Protein 7C2X (pdb70)

CATH classification: 3.40.50.2000 (+1 more: 3.40.50.2000)

Structure (mmCIF, N/CA/C/O backbone):
data_7C2X
#
_entry.id   7C2X
#
_cell.length_a   65.465
_cell.length_b   84.425
_cell.length_c   92.836
_cell.angle_alpha   90.000
_cell.angle_beta   90.000
_cell.angle_gamma   90.000
#
_symmetry.space_group_name_H-M   'P 21 21 21'
#
loop_
_entity.id
_entity.type
_entity.pdbx_description
1 polymer Glycosyltransferase
2 non-polymer "URIDINE-5'-DIPHOSPHATE"
3 non-polymer '(2~{S},3~{S},4~{S},5~{R},6~{R})-6-[[(3~{S},4~{a}~{R},6~{a}~{R},6~{b}~{S},8~{a}~{S},11~{S},12~{a}~{R},14~{a}~{R},14~{b}~{S})-11-carboxy-4,4,6~{a},6~{b},8~{a},11,14~{b}-heptamethyl-14-oxidanylidene-2,3,4~{a},5,6,7,8,9,10,12,12~{a},14~{a}-dodecahydro-1~{H}-picen-3-yl]oxy]-3,4,5-tris(oxidanyl)oxane-2-carboxylic acid'
4 water water
#
loop_
_atom_site.group_PDB
_atom_site.id
_atom_site.type_symbol
_atom_site.label_atom_id
_atom_site.label_alt_id
_atom_site.label_comp_id
_atom_site.label_asym_id
_atom_site.label_entity_id
_atom_site.label_seq_id
_atom_site.pdbx_PDB_ins_code
_atom_site.Cartn_x
_atom_site.Cartn_y
_atom_site.Cartn_z
_atom_site.occupancy
_atom_site.B_iso_or_equiv
_atom_site.auth_seq_id
_atom_site.auth_comp_id
_atom_site.auth_asym_id
_atom_site.auth_atom_id
_atom_site.pdbx_PDB_model_num
ATOM 1 N N . THR A 1 15 ? 46.534 4.714 -13.838 1.00 45.72 15 THR A N 1
ATOM 2 C CA . THR A 1 15 ? 45.626 3.909 -14.680 1.00 49.67 15 THR A CA 1
ATOM 3 C C . THR A 1 15 ? 44.334 3.587 -13.903 1.00 46.76 15 THR A C 1
ATOM 4 O O . THR A 1 15 ? 43.514 4.490 -13.646 1.00 47.21 15 THR A O 1
ATOM 8 N N . VAL A 1 16 ? 44.201 2.306 -13.580 1.00 45.83 16 VAL A N 1
ATOM 9 C CA . VAL A 1 16 ? 43.161 1.570 -12.867 1.00 38.15 16 VAL A CA 1
ATOM 10 C C . VAL A 1 16 ? 43.321 1.791 -11.368 1.00 30.27 16 VAL A C 1
ATOM 11 O O . VAL A 1 16 ? 44.372 1.490 -10.787 1.00 27.46 16 VAL A O 1
ATOM 15 N N . LEU A 1 17 ? 42.271 2.315 -10.746 1.00 27.53 17 LEU A N 1
ATOM 16 C CA . LEU A 1 17 ? 42.285 2.576 -9.314 1.00 24.95 17 LEU A CA 1
ATOM 17 C C . LEU A 1 17 ? 42.289 1.271 -8.534 1.00 20.94 17 LEU A C 1
ATOM 18 O O . LEU A 1 17 ? 41.587 0.322 -8.891 1.00 22.76 17 LEU A O 1
ATOM 23 N N . LYS A 1 18 ? 43.059 1.233 -7.452 1.00 20.85 18 LYS A N 1
ATOM 24 C CA . LYS A 1 18 ? 43.040 0.115 -6.513 1.00 22.88 18 LYS A CA 1
ATOM 25 C C . LYS A 1 18 ? 42.491 0.604 -5.175 1.00 17.80 18 LYS A C 1
ATOM 26 O O . LYS A 1 18 ? 42.932 1.639 -4.669 1.00 17.04 18 LYS A O 1
ATOM 32 N N . ALA A 1 19 ? 41.537 -0.147 -4.600 1.00 17.20 19 ALA A N 1
ATOM 33 C CA . ALA A 1 19 ? 40.920 0.217 -3.329 1.00 15.76 19 ALA A CA 1
ATOM 34 C C . ALA A 1 19 ? 40.880 -0.973 -2.380 1.00 19.93 19 ALA A C 1
ATOM 35 O O . ALA A 1 19 ? 40.648 -2.110 -2.797 1.00 16.91 19 ALA A O 1
ATOM 37 N N . VAL A 1 20 ? 41.066 -0.694 -1.099 1.00 17.36 20 VAL A N 1
ATOM 38 C CA . VAL A 1 20 ? 40.845 -1.673 -0.044 1.00 18.70 20 VAL A CA 1
ATOM 39 C C . VAL A 1 20 ? 39.652 -1.212 0.781 1.00 17.15 20 VAL A C 1
ATOM 40 O O . VAL A 1 20 ? 39.611 -0.060 1.226 1.00 18.13 20 VAL A O 1
ATOM 44 N N . PHE A 1 21 ? 38.690 -2.112 0.979 1.00 17.97 21 PHE A N 1
ATOM 45 C CA . PHE A 1 21 ? 37.469 -1.870 1.739 1.00 15.84 21 PHE A CA 1
ATOM 46 C C . PHE A 1 21 ? 37.542 -2.626 3.060 1.00 19.37 21 PHE A C 1
ATOM 47 O O . PHE A 1 21 ? 37.893 -3.814 3.081 1.00 18.67 21 PHE A O 1
ATOM 55 N N . LEU A 1 22 ? 37.190 -1.953 4.156 1.00 16.17 22 LEU A N 1
ATOM 56 C CA . LEU A 1 22 ? 37.235 -2.554 5.490 1.00 15.23 22 LEU A CA 1
ATOM 57 C C . LEU A 1 22 ? 35.841 -2.458 6.096 1.00 16.74 22 LEU A C 1
ATOM 58 O O . LEU A 1 22 ? 35.486 -1.426 6.686 1.00 17.99 22 LEU A O 1
ATOM 63 N N . PRO A 1 23 ? 35.016 -3.497 5.974 1.00 16.77 23 PRO A N 1
ATOM 64 C CA . PRO A 1 23 ? 33.687 -3.456 6.584 1.00 17.65 23 PRO A CA 1
ATOM 65 C C . PRO A 1 23 ? 33.763 -3.790 8.063 1.00 17.75 23 PRO A C 1
ATOM 66 O O . PRO A 1 23 ? 34.753 -4.332 8.559 1.00 18.47 23 PRO A O 1
ATOM 70 N N . PHE A 1 24 ? 32.699 -3.412 8.770 1.00 17.84 24 PHE A N 1
ATOM 71 C CA . PHE A 1 24 ? 32.514 -3.742 10.181 1.00 21.06 24 PHE A CA 1
ATOM 72 C C . PHE A 1 24 ? 31.949 -5.155 10.295 1.00 19.05 24 PHE A C 1
ATOM 73 O O . PHE A 1 24 ? 31.723 -5.831 9.288 1.00 24.29 24 PHE A O 1
ATOM 81 N N . ILE A 1 25 ? 31.722 -5.631 11.528 1.00 20.30 25 ILE A N 1
ATOM 82 C CA . ILE A 1 25 ? 31.375 -7.032 11.744 1.00 19.88 25 ILE A CA 1
ATOM 83 C C . ILE A 1 25 ? 29.973 -7.201 12.341 1.00 24.84 25 ILE A C 1
ATOM 84 O O . ILE A 1 25 ? 29.680 -8.229 12.959 1.00 27.82 25 ILE A O 1
ATOM 89 N N . SER A 1 26 ? 29.109 -6.211 12.196 1.00 22.49 26 SER A N 1
ATOM 90 C CA . SER A 1 26 ? 27.684 -6.415 12.392 1.00 24.46 26 SER A CA 1
ATOM 91 C C . SER A 1 26 ? 27.021 -6.580 11.028 1.00 29.21 26 SER A C 1
ATOM 92 O O . SER A 1 26 ? 27.439 -5.971 10.040 1.00 26.39 26 SER A O 1
ATOM 95 N N . LYS A 1 27 ? 25.982 -7.419 10.996 1.00 24.83 27 LYS A N 1
ATOM 96 C CA . LYS A 1 27 ? 25.446 -7.935 9.740 1.00 29.01 27 LYS A CA 1
ATOM 97 C C . LYS A 1 27 ? 25.007 -6.811 8.801 1.00 24.04 27 LYS A C 1
ATOM 98 O O . LYS A 1 27 ? 25.415 -6.765 7.635 1.00 24.42 27 LYS A O 1
ATOM 104 N N . SER A 1 28 ? 24.180 -5.894 9.298 1.00 25.38 28 SER A N 1
ATOM 105 C CA . SER A 1 28 ? 23.640 -4.827 8.457 1.00 25.38 28 SER A CA 1
ATOM 106 C C . SER A 1 28 ? 24.746 -3.924 7.904 1.00 26.15 28 SER A C 1
ATOM 107 O O . SER A 1 28 ? 24.723 -3.548 6.719 1.00 23.91 28 SER A O 1
ATOM 110 N N . HIS A 1 29 ? 25.713 -3.556 8.748 1.00 21.15 29 HIS A N 1
ATOM 111 C CA . HIS A 1 29 ? 26.844 -2.746 8.298 1.00 22.65 29 HIS A CA 1
ATOM 112 C C . HIS A 1 29 ? 27.701 -3.511 7.306 1.00 23.27 29 HIS A C 1
ATOM 113 O O . HIS A 1 29 ? 28.179 -2.948 6.307 1.00 18.29 29 HIS A O 1
ATOM 120 N N . LEU A 1 30 ? 27.934 -4.793 7.594 1.00 20.67 30 LEU A N 1
ATOM 121 C CA . LEU A 1 30 ? 28.727 -5.626 6.697 1.00 21.96 30 LEU A CA 1
ATOM 122 C C . LEU A 1 30 ? 28.127 -5.663 5.298 1.00 20.80 30 LEU A C 1
ATOM 123 O O . LEU A 1 30 ? 28.833 -5.462 4.304 1.00 24.20 30 LEU A O 1
ATOM 128 N N . ILE A 1 31 ? 26.826 -5.927 5.185 1.00 20.79 31 ILE A N 1
ATOM 129 C CA . ILE A 1 31 ? 26.313 -6.103 3.832 1.00 25.76 31 ILE A CA 1
ATOM 130 C C . ILE A 1 31 ? 26.161 -4.761 3.115 1.00 23.57 31 ILE A C 1
ATOM 131 O O . ILE A 1 31 ? 26.272 -4.707 1.885 1.00 23.05 31 ILE A O 1
ATOM 136 N N . ARG A 1 32 ? 26.001 -3.683 3.860 1.00 22.97 32 ARG A N 1
ATOM 137 C CA . ARG A 1 32 ? 25.914 -2.372 3.205 1.00 20.54 32 ARG A CA 1
ATOM 138 C C . ARG A 1 32 ? 27.296 -2.004 2.652 1.00 21.28 32 ARG A C 1
ATOM 139 O O . ARG A 1 32 ? 27.378 -1.590 1.542 1.00 21.70 32 ARG A O 1
ATOM 147 N N . VAL A 1 33 ? 28.345 -2.176 3.429 1.00 17.55 33 VAL A N 1
ATOM 148 C CA . VAL A 1 33 ? 29.656 -1.765 2.936 1.00 18.61 33 VAL A CA 1
ATOM 149 C C . VAL A 1 33 ? 30.175 -2.739 1.878 1.00 20.99 33 VAL A C 1
ATOM 150 O O . VAL A 1 33 ? 30.862 -2.332 0.934 1.00 18.82 33 VAL A O 1
ATOM 154 N N . VAL A 1 34 ? 29.863 -4.034 2.000 1.00 20.21 34 VAL A N 1
ATOM 155 C CA . VAL A 1 34 ? 30.212 -4.961 0.923 1.00 20.60 34 VAL A CA 1
ATOM 156 C C . VAL A 1 34 ? 29.525 -4.565 -0.379 1.00 20.30 34 VAL A C 1
ATOM 157 O O . VAL A 1 34 ? 30.136 -4.612 -1.458 1.00 20.60 34 VAL A O 1
ATOM 161 N N . ASP A 1 35 ? 28.251 -4.164 -0.313 1.00 19.65 35 ASP A N 1
ATOM 162 C CA . ASP A 1 35 ? 27.577 -3.755 -1.546 1.00 21.84 35 ASP A CA 1
ATOM 163 C C . ASP A 1 35 ? 28.235 -2.513 -2.146 1.00 20.76 35 ASP A C 1
ATOM 164 O O . ASP A 1 35 ? 28.347 -2.397 -3.370 1.00 19.36 35 ASP A O 1
ATOM 169 N N . LYS A 1 36 ? 28.674 -1.572 -1.298 1.00 19.69 36 LYS A N 1
ATOM 170 C CA . LYS A 1 36 ? 29.424 -0.421 -1.794 1.00 17.72 36 LYS A CA 1
ATOM 171 C C . LYS A 1 36 ? 30.715 -0.871 -2.470 1.00 17.28 36 LYS A C 1
ATOM 172 O O . LYS A 1 36 ? 31.060 -0.384 -3.554 1.00 17.60 36 LYS A O 1
ATOM 178 N N . ALA A 1 37 ? 31.420 -1.840 -1.872 1.00 15.24 37 ALA A N 1
ATOM 179 C CA . ALA A 1 37 ? 32.590 -2.410 -2.542 1.00 16.74 37 ALA A CA 1
ATOM 180 C C . ALA A 1 37 ? 32.228 -2.982 -3.911 1.00 19.78 37 ALA A C 1
ATOM 181 O O . ALA A 1 37 ? 32.936 -2.750 -4.903 1.00 15.75 37 ALA A O 1
ATOM 183 N N . ARG A 1 38 ? 31.113 -3.712 -3.993 1.00 17.71 38 ARG A N 1
ATOM 184 C CA . ARG A 1 38 ? 30.700 -4.283 -5.277 1.00 19.95 38 ARG A CA 1
ATOM 185 C C . ARG A 1 38 ? 30.328 -3.206 -6.290 1.00 18.97 38 ARG A C 1
ATOM 186 O O . ARG A 1 38 ? 30.546 -3.383 -7.497 1.00 20.20 38 ARG A O 1
ATOM 194 N N . ILE A 1 39 ? 29.763 -2.090 -5.831 1.00 14.88 39 ILE A N 1
ATOM 195 C CA . ILE A 1 39 ? 29.443 -1.003 -6.758 1.00 17.60 39 ILE A CA 1
ATOM 196 C C . ILE A 1 39 ? 30.719 -0.390 -7.341 1.00 17.85 39 ILE A C 1
ATOM 197 O O . ILE A 1 39 ? 30.801 -0.123 -8.550 1.00 18.46 39 ILE A O 1
ATOM 202 N N . PHE A 1 40 ? 31.731 -0.150 -6.504 1.00 14.91 40 PHE A N 1
ATOM 203 C CA . PHE A 1 40 ? 32.992 0.385 -7.024 1.00 17.68 40 PHE A CA 1
ATOM 204 C C . PHE A 1 40 ? 33.620 -0.577 -8.032 1.00 21.01 40 PHE A C 1
ATOM 205 O O . PHE A 1 40 ? 34.147 -0.148 -9.066 1.00 18.59 40 PHE A O 1
ATOM 213 N N . ALA A 1 41 ? 33.554 -1.886 -7.765 1.00 16.16 41 ALA A N 1
ATOM 214 C CA . ALA A 1 41 ? 34.138 -2.834 -8.715 1.00 21.06 41 ALA A CA 1
ATOM 215 C C . ALA A 1 41 ? 33.340 -2.887 -10.014 1.00 21.44 41 ALA A C 1
ATOM 216 O O . ALA A 1 41 ? 33.911 -3.130 -11.083 1.00 22.56 41 ALA A O 1
ATOM 218 N N . MET A 1 42 ? 32.024 -2.697 -9.932 1.00 22.07 42 MET A N 1
ATOM 219 C CA . MET A 1 42 ? 31.193 -2.628 -11.127 1.00 24.19 42 MET A CA 1
ATOM 220 C C . MET A 1 42 ? 31.615 -1.474 -12.019 1.00 23.49 42 MET A C 1
ATOM 221 O O . MET A 1 42 ? 31.416 -1.531 -13.234 1.00 22.49 42 MET A O 1
ATOM 226 N N . HIS A 1 43 ? 32.222 -0.433 -11.449 1.00 22.63 43 HIS A N 1
ATOM 227 C CA . HIS A 1 43 ? 32.620 0.739 -12.225 1.00 22.86 43 HIS A CA 1
ATOM 228 C C . HIS A 1 43 ? 34.136 0.882 -12.346 1.00 21.86 43 HIS A C 1
ATOM 229 O O . HIS A 1 43 ? 34.661 1.997 -12.399 1.00 25.32 43 HIS A O 1
ATOM 236 N N . GLY A 1 44 ? 34.850 -0.245 -12.387 1.00 23.80 44 GLY A N 1
ATOM 237 C CA . GLY A 1 44 ? 36.221 -0.287 -12.851 1.00 26.07 44 GLY A CA 1
ATOM 238 C C . GLY A 1 44 ? 37.292 -0.339 -11.786 1.00 27.24 44 GLY A C 1
ATOM 239 O O . GLY A 1 44 ? 38.473 -0.465 -12.132 1.00 26.63 44 GLY A O 1
ATOM 240 N N . VAL A 1 45 ? 36.932 -0.256 -10.513 1.00 20.32 45 VAL A N 1
ATOM 241 C CA . VAL A 1 45 ? 37.925 -0.241 -9.448 1.00 22.05 45 VAL A CA 1
ATOM 242 C C . VAL A 1 45 ? 38.308 -1.667 -9.093 1.00 21.68 45 VAL A C 1
ATOM 243 O O . VAL A 1 45 ? 37.460 -2.567 -9.048 1.00 23.89 45 VAL A O 1
ATOM 247 N N . ASP A 1 46 ? 39.599 -1.864 -8.855 1.00 20.59 46 ASP A N 1
ATOM 248 C CA . ASP A 1 46 ? 40.172 -3.125 -8.390 1.00 22.03 46 ASP A CA 1
ATOM 249 C C . ASP A 1 46 ? 40.031 -3.163 -6.870 1.00 21.67 46 ASP A C 1
ATOM 250 O O . ASP A 1 46 ? 40.798 -2.518 -6.145 1.00 21.20 46 ASP A O 1
ATOM 255 N N . VAL A 1 47 ? 39.067 -3.939 -6.383 1.00 19.18 47 VAL A N 1
ATOM 256 C CA . VAL A 1 47 ? 38.617 -3.873 -4.996 1.00 16.15 47 VAL A CA 1
ATOM 257 C C . VAL A 1 47 ? 39.095 -5.106 -4.238 1.00 20.14 47 VAL A C 1
ATOM 258 O O . VAL A 1 47 ? 38.954 -6.236 -4.724 1.00 18.54 47 VAL A O 1
ATOM 262 N N . THR A 1 48 ? 39.656 -4.887 -3.051 1.00 17.47 48 THR A N 1
ATOM 263 C CA . THR A 1 48 ? 39.916 -5.951 -2.085 1.00 18.19 48 THR A CA 1
ATOM 264 C C . THR A 1 48 ? 39.132 -5.661 -0.812 1.00 18.04 48 THR A C 1
ATOM 265 O O . THR A 1 48 ? 39.212 -4.550 -0.270 1.00 19.52 48 THR A O 1
ATOM 269 N N . ILE A 1 49 ? 38.399 -6.660 -0.323 1.00 20.08 49 ILE A N 1
ATOM 270 C CA . ILE A 1 49 ? 37.624 -6.556 0.914 1.00 18.54 49 ILE A CA 1
ATOM 271 C C . ILE A 1 49 ? 38.330 -7.372 1.993 1.00 20.75 49 ILE A C 1
ATOM 272 O O . ILE A 1 49 ? 38.459 -8.597 1.861 1.00 23.29 49 ILE A O 1
ATOM 277 N N . ILE A 1 50 ? 38.772 -6.715 3.064 1.00 19.01 50 ILE A N 1
ATOM 278 C CA . ILE A 1 50 ? 39.426 -7.419 4.165 1.00 19.19 50 ILE A CA 1
ATOM 279 C C . ILE A 1 50 ? 38.378 -7.798 5.205 1.00 25.05 50 ILE A C 1
ATOM 280 O O . ILE A 1 50 ? 37.612 -6.940 5.662 1.00 24.07 50 ILE A O 1
ATOM 285 N N . THR A 1 51 ? 38.343 -9.079 5.589 1.00 22.22 51 THR A N 1
ATOM 286 C CA . THR A 1 51 ? 37.387 -9.529 6.594 1.00 22.41 51 THR A CA 1
ATOM 287 C C . THR A 1 51 ? 37.907 -10.812 7.239 1.00 25.37 51 THR A C 1
ATOM 288 O O . THR A 1 51 ? 39.028 -11.253 6.971 1.00 27.60 51 THR A O 1
ATOM 292 N N . THR A 1 52 ? 37.090 -11.389 8.122 1.00 28.32 52 THR A N 1
ATOM 293 C CA . THR A 1 52 ? 37.412 -12.624 8.828 1.00 23.47 52 THR A CA 1
ATOM 294 C C . THR A 1 52 ? 36.515 -13.749 8.331 1.00 24.97 52 THR A C 1
ATOM 295 O O . THR A 1 52 ? 35.516 -13.498 7.647 1.00 27.32 52 THR A O 1
ATOM 299 N N . PRO A 1 53 ? 36.862 -15.016 8.611 1.00 25.89 53 PRO A N 1
ATOM 300 C CA . PRO A 1 53 ? 36.127 -16.121 7.962 1.00 25.52 53 PRO A CA 1
ATOM 301 C C . PRO A 1 53 ? 34.626 -16.104 8.206 1.00 27.32 53 PRO A C 1
ATOM 302 O O . PRO A 1 53 ? 33.844 -16.254 7.254 1.00 31.10 53 PRO A O 1
ATOM 306 N N . ALA A 1 54 ? 34.195 -15.945 9.460 1.00 25.37 54 ALA A N 1
ATOM 307 C CA . ALA A 1 54 ? 32.768 -16.026 9.758 1.00 29.09 54 ALA A CA 1
ATOM 308 C C . ALA A 1 54 ? 31.994 -14.892 9.099 1.00 29.46 54 ALA A C 1
ATOM 309 O O . ALA A 1 54 ? 30.821 -15.061 8.740 1.00 30.30 54 ALA A O 1
ATOM 311 N N . ASN A 1 55 ? 32.633 -13.735 8.926 1.00 27.22 55 ASN A N 1
ATOM 312 C CA . ASN A 1 55 ? 31.973 -12.630 8.237 1.00 23.84 55 ASN A CA 1
ATOM 313 C C . ASN A 1 55 ? 31.967 -12.832 6.725 1.00 23.96 55 ASN A C 1
ATOM 314 O O . ASN A 1 55 ? 30.939 -12.606 6.071 1.00 25.80 55 ASN A O 1
ATOM 319 N N . ALA A 1 56 ? 33.086 -13.292 6.156 1.00 26.96 56 ALA A N 1
ATOM 320 C CA . ALA A 1 56 ? 33.113 -13.636 4.735 1.00 27.41 56 ALA A CA 1
ATOM 321 C C . ALA A 1 56 ? 32.015 -14.618 4.353 1.00 29.99 56 ALA A C 1
ATOM 322 O O . ALA A 1 56 ? 31.486 -14.555 3.235 1.00 27.81 56 ALA A O 1
ATOM 324 N N . ALA A 1 57 ? 31.656 -15.530 5.265 1.00 28.12 57 ALA A N 1
ATOM 325 C CA . ALA A 1 57 ? 30.644 -16.528 4.947 1.00 29.96 57 ALA A CA 1
ATOM 326 C C . ALA A 1 57 ? 29.326 -15.881 4.570 1.00 31.65 57 ALA A C 1
ATOM 327 O O . ALA A 1 57 ? 28.563 -16.450 3.788 1.00 30.33 57 ALA A O 1
ATOM 329 N N . ALA A 1 58 ? 29.055 -14.678 5.093 1.00 29.27 58 ALA A N 1
ATOM 330 C CA . ALA A 1 58 ? 27.792 -14.013 4.817 1.00 30.91 58 ALA A CA 1
ATOM 331 C C . ALA A 1 58 ? 27.714 -13.450 3.404 1.00 30.46 58 ALA A C 1
ATOM 332 O O . ALA A 1 58 ? 26.602 -13.209 2.918 1.00 34.10 58 ALA A O 1
ATOM 334 N N . PHE A 1 59 ? 28.856 -13.247 2.716 1.00 28.65 59 PHE A N 1
ATOM 335 C CA . PHE A 1 59 ? 28.825 -12.552 1.431 1.00 27.03 59 PHE A CA 1
ATOM 336 C C . PHE A 1 59 ? 29.779 -13.085 0.363 1.00 30.28 59 PHE A C 1
ATOM 337 O O . PHE A 1 59 ? 29.794 -12.532 -0.741 1.00 27.39 59 PHE A O 1
ATOM 345 N N . GLN A 1 60 ? 30.553 -14.141 0.629 1.00 25.32 60 GLN A N 1
ATOM 346 C CA . GLN A 1 60 ? 31.511 -14.604 -0.371 1.00 25.97 60 GLN A CA 1
ATOM 347 C C . GLN A 1 60 ? 30.809 -15.044 -1.650 1.00 31.25 60 GLN A C 1
ATOM 348 O O . GLN A 1 60 ? 31.347 -14.864 -2.747 1.00 32.22 60 GLN A O 1
ATOM 354 N N . THR A 1 61 ? 29.603 -15.601 -1.521 1.00 31.15 61 THR A N 1
ATOM 355 C CA . THR A 1 61 ? 28.805 -15.983 -2.681 1.00 33.39 61 THR A CA 1
ATOM 356 C C . THR A 1 61 ? 28.561 -14.792 -3.603 1.00 35.59 61 THR A C 1
ATOM 357 O O . THR A 1 61 ? 28.736 -14.892 -4.826 1.00 32.21 61 THR A O 1
ATOM 361 N N . SER A 1 62 ? 28.153 -13.651 -3.028 1.00 32.96 62 SER A N 1
ATOM 362 C CA . SER A 1 62 ? 27.957 -12.443 -3.827 1.00 30.36 62 SER A CA 1
ATOM 363 C C . SER A 1 62 ? 29.241 -12.049 -4.550 1.00 30.57 62 SER A C 1
ATOM 364 O O . SER A 1 62 ? 29.202 -11.617 -5.710 1.00 32.60 62 SER A O 1
ATOM 367 N N . ILE A 1 63 ? 30.387 -12.167 -3.871 1.00 28.50 63 ILE A N 1
ATOM 368 C CA . ILE A 1 63 ? 31.660 -11.800 -4.486 1.00 27.37 63 ILE A CA 1
ATOM 369 C C . ILE A 1 63 ? 31.960 -12.709 -5.672 1.00 33.74 63 ILE A C 1
ATOM 370 O O . ILE A 1 63 ? 32.481 -12.259 -6.701 1.00 32.17 63 ILE A O 1
ATOM 375 N N . ASP A 1 64 ? 31.626 -13.998 -5.551 1.00 31.66 64 ASP A N 1
ATOM 376 C CA . ASP A 1 64 ? 31.882 -14.949 -6.633 1.00 32.17 64 ASP A CA 1
ATOM 377 C C . ASP A 1 64 ? 31.042 -14.633 -7.867 1.00 33.80 64 ASP A C 1
ATOM 378 O O . ASP A 1 64 ? 31.559 -14.618 -8.991 1.00 36.00 64 ASP A O 1
ATOM 383 N N . HIS A 1 65 ? 29.743 -14.360 -7.679 1.00 36.02 65 HIS A N 1
ATOM 384 C CA . HIS A 1 65 ? 28.902 -13.931 -8.800 1.00 35.47 65 HIS A CA 1
ATOM 385 C C . HIS A 1 65 ? 29.499 -12.726 -9.522 1.00 41.15 65 HIS A C 1
ATOM 386 O O . HIS A 1 65 ? 29.486 -12.664 -10.758 1.00 41.24 65 HIS A O 1
ATOM 393 N N . ASP A 1 66 ? 30.025 -11.755 -8.764 1.00 34.29 66 ASP A N 1
ATOM 394 C CA . ASP A 1 66 ? 30.539 -10.523 -9.360 1.00 35.97 66 ASP A CA 1
ATOM 395 C C . ASP A 1 66 ? 31.802 -10.772 -10.173 1.00 38.70 66 ASP A C 1
ATOM 396 O O . ASP A 1 66 ? 31.954 -10.233 -11.276 1.00 39.35 66 ASP A O 1
ATOM 401 N N . SER A 1 67 ? 32.745 -11.548 -9.624 1.00 39.04 67 SER A N 1
ATOM 402 C CA . SER A 1 67 ? 33.984 -11.808 -10.349 1.00 43.45 67 SER A CA 1
ATOM 403 C C . SER A 1 67 ? 33.721 -12.538 -11.660 1.00 47.97 67 SER A C 1
ATOM 404 O O . SER A 1 67 ? 34.581 -12.528 -12.548 1.00 52.34 67 SER A O 1
ATOM 407 N N . SER A 1 68 ? 32.543 -13.149 -11.805 1.00 44.51 68 SER A N 1
ATOM 408 C CA . SER A 1 68 ? 32.177 -13.812 -13.050 1.00 47.98 68 SER A CA 1
ATOM 409 C C . SER A 1 68 ? 31.708 -12.829 -14.114 1.00 53.38 68 SER A C 1
ATOM 410 O O . SER A 1 68 ? 31.855 -13.105 -15.314 1.00 53.98 68 SER A O 1
ATOM 413 N N . ARG A 1 69 ? 31.153 -11.687 -13.706 1.00 45.84 69 ARG A N 1
ATOM 414 C CA . ARG A 1 69 ? 30.886 -10.602 -14.641 1.00 48.90 69 ARG A CA 1
ATOM 415 C C . ARG A 1 69 ? 32.200 -9.872 -14.909 1.00 44.77 69 ARG A C 1
ATOM 416 O O . ARG A 1 69 ? 32.221 -8.760 -15.443 1.00 42.77 69 ARG A O 1
ATOM 424 N N . SER A 1 70 ? 33.297 -10.527 -14.526 1.00 47.96 70 SER A N 1
ATOM 425 C CA . SER A 1 70 ? 34.668 -10.058 -14.711 1.00 49.46 70 SER A CA 1
ATOM 426 C C . SER A 1 70 ? 34.841 -8.620 -14.229 1.00 49.15 70 SER A C 1
ATOM 427 O O . SER A 1 70 ? 35.369 -7.747 -14.925 1.00 51.40 70 SER A O 1
ATOM 430 N N . ARG A 1 71 ? 34.327 -8.373 -13.032 1.00 46.52 71 ARG A N 1
ATOM 431 C CA . ARG A 1 71 ? 34.792 -7.288 -12.191 1.00 39.36 71 ARG A CA 1
ATOM 432 C C . ARG A 1 71 ? 36.026 -7.774 -11.453 1.00 36.46 71 ARG A C 1
ATOM 433 O O . ARG A 1 71 ? 36.194 -8.975 -11.221 1.00 39.95 71 ARG A O 1
ATOM 441 N N . SER A 1 72 ? 36.892 -6.841 -11.075 1.00 29.86 72 SER A N 1
ATOM 442 C CA . SER A 1 72 ? 38.056 -7.195 -10.266 1.00 31.35 72 SER A CA 1
ATOM 443 C C . SER A 1 72 ? 37.705 -6.915 -8.805 1.00 28.25 72 SER A C 1
ATOM 444 O O . SER A 1 72 ? 37.889 -5.805 -8.300 1.00 22.39 72 SER A O 1
ATOM 447 N N . ILE A 1 73 ? 37.220 -7.944 -8.112 1.00 25.49 73 ILE A N 1
ATOM 448 C CA . ILE A 1 73 ? 36.854 -7.821 -6.699 1.00 24.46 73 ILE A CA 1
ATOM 449 C C . ILE A 1 73 ? 37.139 -9.150 -6.012 1.00 24.66 73 ILE A C 1
ATOM 450 O O . ILE A 1 73 ? 36.815 -10.215 -6.546 1.00 26.28 73 ILE A O 1
ATOM 455 N N . LYS A 1 74 ? 37.774 -9.086 -4.844 1.00 22.69 74 LYS A N 1
ATOM 456 C CA . LYS A 1 74 ? 38.111 -10.284 -4.093 1.00 27.08 74 LYS A CA 1
ATOM 457 C C . LYS A 1 74 ? 38.075 -9.982 -2.603 1.00 25.29 74 LYS A C 1
ATOM 458 O O . LYS A 1 74 ? 38.198 -8.831 -2.176 1.00 24.32 74 LYS A O 1
ATOM 464 N N . THR A 1 75 ? 37.932 -11.039 -1.816 1.00 23.44 75 THR A N 1
ATOM 465 C CA . THR A 1 75 ? 38.091 -10.936 -0.375 1.00 22.98 75 THR A CA 1
ATOM 466 C C . THR A 1 75 ? 39.505 -11.332 0.027 1.00 27.47 75 THR A C 1
ATOM 467 O O . THR A 1 75 ? 40.185 -12.095 -0.670 1.00 29.62 75 THR A O 1
ATOM 471 N N . HIS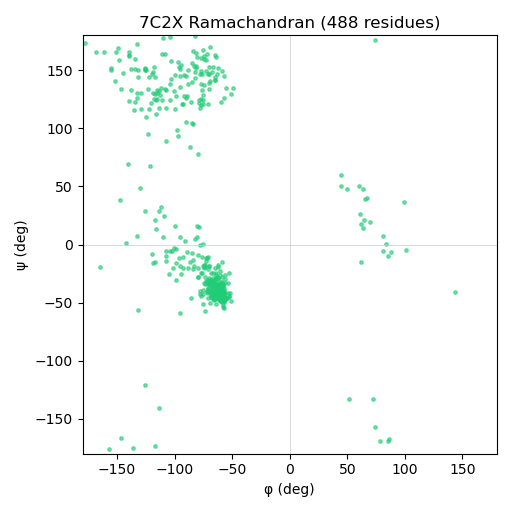 A 1 76 ? 39.953 -10.780 1.148 1.00 23.63 76 HIS A N 1
ATOM 472 C CA . HIS A 1 76 ? 41.202 -11.171 1.789 1.00 26.19 76 HIS A CA 1
ATOM 473 C C . HIS A 1 76 ? 40.869 -11.544 3.226 1.00 28.67 76 HIS A C 1
ATOM 474 O O . HIS A 1 76 ? 40.536 -10.670 4.037 1.00 23.54 76 HIS A O 1
ATOM 481 N N . ILE A 1 77 ? 40.966 -12.837 3.537 1.00 26.96 77 ILE A N 1
ATOM 482 C CA . ILE A 1 77 ? 40.497 -13.380 4.809 1.00 26.94 77 ILE A CA 1
ATOM 483 C C . ILE A 1 77 ? 41.614 -13.315 5.838 1.00 28.13 77 ILE A C 1
ATOM 484 O O . ILE A 1 77 ? 42.724 -13.812 5.602 1.00 31.11 77 ILE A O 1
ATOM 489 N N . VAL A 1 78 ? 41.304 -12.738 6.994 1.00 23.57 78 VAL A N 1
ATOM 490 C CA . VAL A 1 78 ? 42.228 -12.611 8.114 1.00 27.08 78 VAL A CA 1
ATOM 491 C C . VAL A 1 78 ? 41.642 -13.393 9.285 1.00 28.15 78 VAL A C 1
ATOM 492 O O . VAL A 1 78 ? 40.499 -13.142 9.666 1.00 25.14 78 VAL A O 1
ATOM 496 N N . PRO A 1 79 ? 42.374 -14.332 9.879 1.00 30.46 79 PRO A N 1
ATOM 497 C CA . PRO A 1 79 ? 41.799 -15.108 10.988 1.00 29.96 79 PRO A CA 1
ATOM 498 C C . PRO A 1 79 ? 41.509 -14.222 12.202 1.00 24.96 79 PRO A C 1
ATOM 499 O O . PRO A 1 79 ? 42.254 -13.294 12.523 1.00 25.26 79 PRO A O 1
ATOM 503 N N . PHE A 1 80 ? 40.397 -14.505 12.865 1.00 28.63 80 PHE A N 1
ATOM 504 C CA . PHE A 1 80 ? 39.994 -13.708 14.014 1.00 28.79 80 PHE A CA 1
ATOM 505 C C . PHE A 1 80 ? 40.867 -14.051 15.223 1.00 31.58 80 PHE A C 1
ATOM 506 O O . PHE A 1 80 ? 41.133 -15.229 15.475 1.00 35.91 80 PHE A O 1
ATOM 514 N N . PRO A 1 81 ? 41.320 -13.052 15.987 1.00 30.04 81 PRO A N 1
ATOM 515 C CA . PRO A 1 81 ? 42.265 -13.318 17.084 1.00 31.97 81 PRO A CA 1
ATOM 516 C C . PRO A 1 81 ? 41.683 -14.198 18.183 1.00 35.21 81 PRO A C 1
ATOM 517 O O . PRO A 1 81 ? 40.468 -14.352 18.324 1.00 34.69 81 PRO A O 1
ATOM 521 N N . GLN A 1 82 ? 42.596 -14.771 18.974 1.00 39.27 82 GLN A N 1
ATOM 522 C CA . GLN A 1 82 ? 42.242 -15.451 20.219 1.00 36.18 82 GLN A CA 1
ATOM 523 C C . GLN A 1 82 ? 41.925 -14.431 21.299 1.00 32.00 82 GLN A C 1
ATOM 524 O O . GLN A 1 82 ? 42.722 -13.523 21.550 1.00 39.57 82 GLN A O 1
ATOM 530 N N . VAL A 1 83 ? 40.773 -14.584 21.949 1.00 31.70 83 VAL A N 1
ATOM 531 C CA . VAL A 1 83 ? 40.424 -13.745 23.099 1.00 31.32 83 VAL A CA 1
ATOM 532 C C . VAL A 1 83 ? 40.000 -14.640 24.263 1.00 27.93 83 VAL A C 1
ATOM 533 O O . VAL A 1 83 ? 39.140 -15.518 24.088 1.00 25.62 83 VAL A O 1
ATOM 537 N N . PRO A 1 84 ? 40.549 -14.439 25.463 1.00 31.97 84 PRO A N 1
ATOM 538 C CA . PRO A 1 84 ? 40.216 -15.318 26.598 1.00 26.83 84 PRO A CA 1
ATOM 539 C C . PRO A 1 84 ? 38.720 -15.365 26.886 1.00 30.71 84 PRO A C 1
ATOM 540 O O . PRO A 1 84 ? 38.070 -14.337 27.086 1.00 31.03 84 PRO A O 1
ATOM 544 N N . GLY A 1 85 ? 38.177 -16.579 26.919 1.00 28.48 85 GLY A N 1
ATOM 545 C CA . GLY A 1 85 ? 36.766 -16.774 27.162 1.00 28.16 85 GLY A CA 1
ATOM 546 C C . GLY A 1 85 ? 35.885 -16.632 25.945 1.00 28.99 85 GLY A C 1
ATOM 547 O O . GLY A 1 85 ? 34.656 -16.766 26.066 1.00 28.05 85 GLY A O 1
ATOM 548 N N . LEU A 1 86 ? 36.469 -16.360 24.780 1.00 29.81 86 LEU A N 1
ATOM 549 C CA . LEU A 1 86 ? 35.707 -16.281 23.547 1.00 30.82 86 LEU A CA 1
ATOM 550 C C . LEU A 1 86 ? 35.870 -17.584 22.789 1.00 28.96 86 LEU A C 1
ATOM 551 O O . LEU A 1 86 ? 37.000 -17.927 22.400 1.00 30.66 86 LEU A O 1
ATOM 556 N N . PRO A 1 87 ? 34.803 -18.342 22.578 1.00 32.38 87 PRO A N 1
ATOM 557 C CA . PRO A 1 87 ? 34.928 -19.593 21.826 1.00 34.24 87 PRO A CA 1
ATOM 558 C C . PRO A 1 87 ? 35.210 -19.322 20.355 1.00 37.54 87 PRO A C 1
ATOM 559 O O . PRO A 1 87 ? 34.851 -18.272 19.811 1.00 30.33 87 PRO A O 1
ATOM 563 N N . GLN A 1 88 ? 35.875 -20.284 19.718 1.00 35.43 88 GLN A N 1
ATOM 564 C CA . GLN A 1 88 ? 36.148 -20.191 18.292 1.00 38.91 88 GLN A CA 1
ATOM 565 C C . GLN A 1 88 ? 34.842 -20.076 17.513 1.00 36.01 88 GLN A C 1
ATOM 566 O O . GLN A 1 88 ? 33.798 -20.588 17.928 1.00 34.65 88 GLN A O 1
ATOM 572 N N . GLY A 1 89 ? 34.902 -19.374 16.378 1.00 33.41 89 GLY A N 1
ATOM 573 C CA . GLY A 1 89 ? 33.751 -19.210 15.516 1.00 33.81 89 GLY A CA 1
ATOM 574 C C . GLY A 1 89 ? 32.856 -18.025 15.830 1.00 37.51 89 GLY A C 1
ATOM 575 O O . GLY A 1 89 ? 31.916 -17.763 15.067 1.00 36.49 89 GLY A O 1
ATOM 576 N N . PHE A 1 90 ? 33.098 -17.310 16.923 1.00 32.76 90 PHE A N 1
ATOM 577 C CA . PHE A 1 90 ? 32.289 -16.152 17.292 1.00 34.20 90 PHE A CA 1
ATOM 578 C C . PHE A 1 90 ? 33.025 -14.907 16.814 1.00 30.51 90 PHE A C 1
ATOM 579 O O . PHE A 1 90 ? 33.958 -14.440 17.471 1.00 33.18 90 PHE A O 1
ATOM 587 N N . GLU A 1 91 ? 32.617 -14.376 15.652 1.00 28.78 91 GLU A N 1
ATOM 588 C CA . GLU A 1 91 ? 33.337 -13.266 15.031 1.00 33.24 91 GLU A CA 1
ATOM 589 C C . GLU A 1 91 ? 32.412 -12.145 14.568 1.00 32.94 91 GLU A C 1
ATOM 590 O O . GLU A 1 91 ? 32.879 -11.211 13.905 1.00 28.78 91 GLU A O 1
ATOM 596 N N . ARG A 1 92 ? 31.122 -12.208 14.897 1.00 29.25 92 ARG A N 1
ATOM 597 C CA . ARG A 1 92 ? 30.133 -11.265 14.397 1.00 27.90 92 ARG A CA 1
ATOM 598 C C . ARG A 1 92 ? 29.387 -10.638 15.565 1.00 32.77 92 ARG A C 1
ATOM 599 O O . ARG A 1 92 ? 29.212 -11.260 16.616 1.00 29.81 92 ARG A O 1
ATOM 607 N N . LEU A 1 93 ? 28.943 -9.403 15.369 1.00 31.34 93 LEU A N 1
ATOM 608 C CA . LEU A 1 93 ? 28.132 -8.682 16.351 1.00 33.85 93 LEU A CA 1
ATOM 609 C C . LEU A 1 93 ? 26.703 -8.621 15.817 1.00 36.24 93 LEU A C 1
ATOM 610 O O . LEU A 1 93 ? 26.323 -7.680 15.121 1.00 40.99 93 LEU A O 1
ATOM 615 N N . ASP A 1 94 ? 25.910 -9.634 16.140 1.00 40.73 94 ASP A N 1
ATOM 616 C CA . ASP A 1 94 ? 24.525 -9.674 15.697 1.00 44.03 94 ASP A CA 1
ATOM 617 C C . ASP A 1 94 ? 23.658 -10.120 16.869 1.00 47.64 94 ASP A C 1
ATOM 618 O O . ASP A 1 94 ? 24.133 -10.269 18.002 1.00 47.79 94 ASP A O 1
ATOM 623 N N . ALA A 1 95 ? 22.366 -10.309 16.599 1.00 45.71 95 ALA A N 1
ATOM 624 C CA . ALA A 1 95 ? 21.435 -10.621 17.678 1.00 47.83 95 ALA A CA 1
ATOM 625 C C . ALA A 1 95 ? 21.609 -12.048 18.192 1.00 49.13 95 ALA A C 1
ATOM 626 O O . ALA A 1 95 ? 21.387 -12.305 19.382 1.00 49.58 95 ALA A O 1
ATOM 628 N N . ASP A 1 96 ? 22.012 -12.981 17.324 1.00 48.14 96 ASP A N 1
ATOM 629 C CA . ASP A 1 96 ? 22.219 -14.355 17.761 1.00 51.41 96 ASP A CA 1
ATOM 630 C C . ASP A 1 96 ? 23.442 -14.501 18.654 1.00 50.80 96 ASP A C 1
ATOM 631 O O . ASP A 1 96 ? 23.620 -15.564 19.255 1.00 49.49 96 ASP A O 1
ATOM 636 N N . THR A 1 97 ? 24.281 -13.473 18.750 1.00 49.38 97 THR A N 1
ATOM 637 C CA . THR A 1 97 ? 25.490 -13.547 19.562 1.00 50.76 97 THR A CA 1
ATOM 638 C C . THR A 1 97 ? 25.140 -13.444 21.041 1.00 48.11 97 THR A C 1
ATOM 639 O O . THR A 1 97 ? 24.484 -12.475 21.444 1.00 48.42 97 THR A O 1
ATOM 643 N N . PRO A 1 98 ? 25.546 -14.405 21.870 1.00 49.83 98 PRO A N 1
ATOM 644 C CA . PRO A 1 98 ? 25.354 -14.265 23.319 1.00 46.22 98 PRO A CA 1
ATOM 645 C C . PRO A 1 98 ? 25.971 -12.973 23.838 1.00 45.96 98 PRO A C 1
ATOM 646 O O . PRO A 1 98 ? 27.109 -12.629 23.504 1.00 43.80 98 PRO A O 1
ATOM 650 N N . GLN A 1 99 ? 25.207 -12.270 24.685 1.00 49.48 99 GLN A N 1
ATOM 651 C CA . GLN A 1 99 ? 25.517 -10.889 25.052 1.00 48.76 99 GLN A CA 1
ATOM 652 C C . GLN A 1 99 ? 26.852 -10.756 25.769 1.00 43.83 99 GLN A C 1
ATOM 653 O O . GLN A 1 99 ? 27.526 -9.732 25.624 1.00 45.12 99 GLN A O 1
ATOM 659 N N . HIS A 1 100 ? 27.241 -11.751 26.567 1.00 43.50 100 HIS A N 1
ATOM 660 C CA . HIS A 1 100 ? 28.494 -11.631 27.307 1.00 43.75 100 HIS A CA 1
ATOM 661 C C . HIS A 1 100 ? 29.719 -11.769 26.410 1.00 37.73 100 HIS A C 1
ATOM 662 O O . HIS A 1 100 ? 30.821 -11.410 26.834 1.00 38.30 100 HIS A O 1
ATOM 669 N N . LEU A 1 101 ? 29.550 -12.258 25.184 1.00 37.37 101 LEU A N 1
ATOM 670 C CA . LEU A 1 101 ? 30.648 -12.375 24.233 1.00 34.91 101 LEU A CA 1
ATOM 671 C C . LEU A 1 101 ? 30.873 -11.110 23.416 1.00 35.89 101 LEU A C 1
ATOM 672 O O . LEU A 1 101 ? 31.929 -10.980 22.782 1.00 33.48 101 LEU A O 1
ATOM 677 N N . LEU A 1 102 ? 29.912 -10.186 23.412 1.00 34.15 102 LEU A N 1
ATOM 678 C CA . LEU A 1 102 ? 30.029 -9.000 22.563 1.00 37.02 102 LEU A CA 1
ATOM 679 C C . LEU A 1 102 ? 31.283 -8.187 22.840 1.00 34.02 102 LEU A C 1
ATOM 680 O O . LEU A 1 102 ? 32.036 -7.920 21.886 1.00 34.83 102 LEU A O 1
ATOM 685 N N . PRO A 1 103 ? 31.580 -7.766 24.076 1.00 30.97 103 PRO A N 1
ATOM 686 C CA . PRO A 1 103 ? 32.818 -7.000 24.291 1.00 33.94 103 PRO A CA 1
ATOM 687 C C . PRO A 1 103 ? 34.074 -7.787 23.969 1.00 32.81 103 PRO A C 1
ATOM 688 O O . PRO A 1 103 ? 35.089 -7.189 23.591 1.00 29.28 103 PRO A O 1
ATOM 692 N N . LYS A 1 104 ? 34.045 -9.113 24.100 1.00 27.35 104 LYS A N 1
ATOM 693 C CA . LYS A 1 104 ? 35.199 -9.898 23.688 1.00 29.98 104 LYS A CA 1
ATOM 694 C C . LYS A 1 104 ? 35.355 -9.889 22.170 1.00 29.66 104 LYS A C 1
ATOM 695 O O . LYS A 1 104 ? 36.480 -9.802 21.656 1.00 28.39 104 LYS A O 1
ATOM 701 N N . ILE A 1 105 ? 34.243 -10.001 21.439 1.00 27.13 105 ILE A N 1
ATOM 702 C CA . ILE A 1 105 ? 34.318 -9.956 19.981 1.00 26.80 105 ILE A CA 1
ATOM 703 C C . ILE A 1 105 ? 34.827 -8.595 19.529 1.00 27.07 105 ILE A C 1
ATOM 704 O O . ILE A 1 105 ? 35.690 -8.492 18.645 1.00 26.60 105 ILE A O 1
ATOM 709 N N . TYR A 1 106 ? 34.324 -7.531 20.150 1.00 25.23 106 TYR A N 1
ATOM 710 C CA . TYR A 1 106 ? 34.800 -6.194 19.820 1.00 31.29 106 TYR A CA 1
ATOM 711 C C . TYR A 1 106 ? 36.270 -6.036 20.188 1.00 33.44 106 TYR A C 1
ATOM 712 O O . TYR A 1 106 ? 37.023 -5.343 19.493 1.00 29.19 106 TYR A O 1
ATOM 721 N N . GLN A 1 107 ? 36.698 -6.685 21.274 1.00 29.34 107 GLN A N 1
ATOM 722 C CA . GLN A 1 107 ? 38.103 -6.640 21.660 1.00 29.40 107 GLN A CA 1
ATOM 723 C C . GLN A 1 107 ? 38.976 -7.335 20.622 1.00 26.00 107 GLN A C 1
ATOM 724 O O . GLN A 1 107 ? 40.055 -6.840 20.279 1.00 28.29 107 GLN A O 1
ATOM 730 N N . GLY A 1 108 ? 38.517 -8.476 20.096 1.00 22.17 108 GLY A N 1
ATOM 731 C CA . GLY A 1 108 ? 39.277 -9.152 19.059 1.00 27.68 108 GLY A CA 1
ATOM 732 C C . GLY A 1 108 ? 39.376 -8.329 17.786 1.00 27.12 108 GLY A C 1
ATOM 733 O O . GLY A 1 108 ? 40.427 -8.277 17.148 1.00 26.41 108 GLY A O 1
ATOM 734 N N . LEU A 1 109 ? 38.284 -7.668 17.404 1.00 27.30 109 LEU A N 1
ATOM 735 C CA . LEU A 1 109 ? 38.349 -6.764 16.256 1.00 25.38 109 LEU A CA 1
ATOM 736 C C . LEU A 1 109 ? 39.395 -5.677 16.479 1.00 25.91 109 LEU A C 1
ATOM 737 O O . LEU A 1 109 ? 40.173 -5.353 15.571 1.00 28.37 109 LEU A O 1
ATOM 742 N N . SER A 1 110 ? 39.455 -5.131 17.694 1.00 28.19 110 SER A N 1
ATOM 743 C CA . SER A 1 110 ? 40.425 -4.081 17.991 1.00 29.12 110 SER A CA 1
ATOM 744 C C . SER A 1 110 ? 41.850 -4.592 17.855 1.00 31.49 110 SER A C 1
ATOM 745 O O . SER A 1 110 ? 42.744 -3.856 17.420 1.00 32.46 110 SER A O 1
ATOM 748 N N . ILE A 1 111 ? 42.089 -5.843 18.249 1.00 31.06 111 ILE A N 1
ATOM 749 C CA . ILE A 1 111 ? 43.430 -6.405 18.125 1.00 30.15 111 ILE A CA 1
ATOM 750 C C . ILE A 1 111 ? 43.857 -6.456 16.665 1.00 30.74 111 ILE A C 1
ATOM 751 O O . ILE A 1 111 ? 45.049 -6.338 16.358 1.00 31.04 111 ILE A O 1
ATOM 756 N N . LEU A 1 112 ? 42.899 -6.603 15.741 1.00 28.98 112 LEU A N 1
ATOM 757 C CA . LEU A 1 112 ? 43.225 -6.745 14.321 1.00 26.96 112 LEU A CA 1
ATOM 758 C C . LEU A 1 112 ? 43.718 -5.453 13.675 1.00 26.05 112 LEU A C 1
ATOM 759 O O . LEU A 1 112 ? 44.239 -5.514 12.556 1.00 25.02 112 LEU A O 1
ATOM 764 N N . GLN A 1 113 ? 43.587 -4.306 14.344 1.00 26.21 113 GLN A N 1
ATOM 765 C CA . GLN A 1 113 ? 43.934 -3.035 13.711 1.00 25.64 113 GLN A CA 1
ATOM 766 C C . GLN A 1 113 ? 45.345 -3.055 13.126 1.00 28.81 113 GLN A C 1
ATOM 767 O O . GLN A 1 113 ? 45.560 -2.613 11.990 1.00 26.89 113 GLN A O 1
ATOM 773 N N . GLU A 1 114 ? 46.323 -3.579 13.872 1.00 28.23 114 GLU A N 1
ATOM 774 C CA . GLU A 1 114 ? 47.689 -3.565 13.355 1.00 30.80 114 GLU A CA 1
ATOM 775 C C . GLU A 1 114 ? 47.852 -4.505 12.172 1.00 26.99 114 GLU A C 1
ATOM 776 O O . GLU A 1 114 ? 48.621 -4.208 11.255 1.00 29.80 114 GLU A O 1
ATOM 782 N N . GLN A 1 115 ? 47.134 -5.632 12.162 1.00 24.40 115 GLN A N 1
ATOM 783 C CA . GLN A 1 115 ? 47.172 -6.496 10.992 1.00 23.55 115 GLN A CA 1
ATOM 784 C C . GLN A 1 115 ? 46.518 -5.813 9.796 1.00 28.18 115 GLN A C 1
ATOM 785 O O . GLN A 1 115 ? 47.023 -5.907 8.672 1.00 26.98 115 GLN A O 1
ATOM 791 N N . PHE A 1 116 ? 45.397 -5.121 10.019 1.00 27.20 116 PHE A N 1
ATOM 792 C CA . PHE A 1 116 ? 44.771 -4.345 8.947 1.00 24.04 116 PHE A CA 1
ATOM 793 C C . PHE A 1 116 ? 45.743 -3.321 8.368 1.00 23.57 116 PHE A C 1
ATOM 794 O 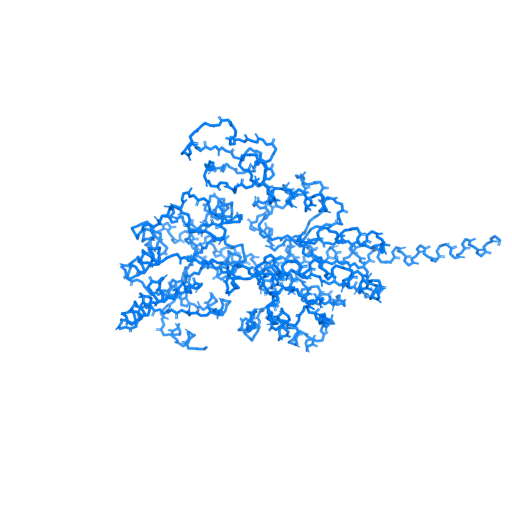O . PHE A 1 116 ? 45.828 -3.145 7.144 1.00 25.09 116 PHE A O 1
ATOM 802 N N . GLN A 1 117 ? 46.457 -2.603 9.238 1.00 24.20 117 GLN A N 1
ATOM 803 C CA . GLN A 1 117 ? 47.372 -1.563 8.770 1.00 29.73 117 GLN A CA 1
ATOM 804 C C . GLN A 1 117 ? 48.543 -2.164 8.002 1.00 29.83 117 GLN A C 1
ATOM 805 O O . GLN A 1 117 ? 48.951 -1.628 6.963 1.00 25.45 117 GLN A O 1
ATOM 811 N N . GLN A 1 118 ? 49.098 -3.278 8.492 1.00 30.62 118 GLN A N 1
ATOM 812 C CA . GLN A 1 118 ? 50.137 -3.957 7.721 1.00 31.31 118 GLN A CA 1
ATOM 813 C C . GLN A 1 118 ? 49.619 -4.331 6.344 1.00 29.30 118 GLN A C 1
ATOM 814 O O . GLN A 1 118 ? 50.349 -4.229 5.352 1.00 29.65 118 GLN A O 1
ATOM 820 N N . LEU A 1 119 ? 48.358 -4.773 6.265 1.00 27.75 119 LEU A N 1
ATOM 821 C CA . LEU A 1 119 ? 47.796 -5.163 4.981 1.00 25.52 119 LEU A CA 1
ATOM 822 C C . LEU A 1 119 ? 47.647 -3.958 4.061 1.00 25.79 119 LEU A C 1
ATOM 823 O O . LEU A 1 119 ? 47.845 -4.079 2.845 1.00 26.19 119 LEU A O 1
ATOM 828 N N . PHE A 1 120 ? 47.300 -2.791 4.622 1.00 26.37 120 PHE A N 1
ATOM 829 C CA . PHE A 1 120 ? 47.277 -1.562 3.832 1.00 26.17 120 PHE A CA 1
ATOM 830 C C . PHE A 1 120 ? 48.656 -1.267 3.250 1.00 26.28 120 PHE A C 1
ATOM 831 O O . PHE A 1 120 ? 48.788 -0.930 2.068 1.00 26.74 120 PHE A O 1
ATOM 839 N N . ARG A 1 121 ? 49.695 -1.347 4.086 1.00 25.10 121 ARG A N 1
ATOM 840 C CA . ARG A 1 121 ? 51.045 -1.032 3.622 1.00 28.31 121 ARG A CA 1
ATOM 841 C C . ARG A 1 121 ? 51.527 -2.048 2.604 1.00 27.86 121 ARG A C 1
ATOM 842 O O . ARG A 1 121 ? 52.343 -1.715 1.736 1.00 30.31 121 ARG A O 1
ATOM 850 N N . GLU A 1 122 ? 51.037 -3.282 2.700 1.00 25.73 122 GLU A N 1
ATOM 851 C CA . GLU A 1 122 ? 51.413 -4.343 1.771 1.00 28.85 122 GLU A CA 1
ATOM 852 C C . GLU A 1 122 ? 50.679 -4.215 0.442 1.00 26.59 122 GLU A C 1
ATOM 853 O O . GLU A 1 122 ? 51.268 -4.434 -0.621 1.00 26.70 122 GLU A O 1
ATOM 859 N N . MET A 1 123 ? 49.394 -3.860 0.476 1.00 28.22 123 MET A N 1
ATOM 860 C CA . MET A 1 123 ? 48.605 -3.802 -0.744 1.00 24.56 123 MET A CA 1
ATOM 861 C C . MET A 1 123 ? 48.774 -2.482 -1.495 1.00 23.71 123 MET A C 1
ATOM 862 O O . MET A 1 123 ? 48.496 -2.445 -2.698 1.00 27.10 123 MET A O 1
ATOM 867 N N . ARG A 1 124 ? 49.211 -1.422 -0.815 1.00 23.99 124 ARG A N 1
ATOM 868 C CA . ARG A 1 124 ? 49.406 -0.099 -1.410 1.00 25.00 124 ARG A CA 1
ATOM 869 C C . ARG A 1 124 ? 48.258 0.349 -2.322 1.00 23.84 124 ARG A C 1
ATOM 870 O O . ARG A 1 124 ? 48.461 0.593 -3.515 1.00 20.84 124 ARG A O 1
ATOM 878 N N . PRO A 1 125 ? 47.041 0.458 -1.794 1.00 19.90 125 PRO A N 1
ATOM 879 C CA . PRO A 1 125 ? 45.925 0.942 -2.613 1.00 22.51 125 PRO A CA 1
ATOM 880 C C . PRO A 1 125 ? 46.047 2.436 -2.893 1.00 17.80 125 PRO A C 1
ATOM 881 O O . PRO A 1 125 ? 46.811 3.155 -2.252 1.00 19.08 125 PRO A O 1
ATOM 885 N N . ASP A 1 126 ? 45.277 2.895 -3.883 1.00 18.81 126 ASP A N 1
ATOM 886 C CA . ASP A 1 126 ? 45.154 4.325 -4.154 1.00 18.73 126 ASP A CA 1
ATOM 887 C C . ASP A 1 126 ? 44.240 5.025 -3.159 1.00 19.34 126 ASP A C 1
ATOM 888 O O . ASP A 1 126 ? 44.381 6.238 -2.958 1.00 18.20 126 ASP A O 1
ATOM 893 N N . PHE A 1 127 ? 43.317 4.295 -2.530 1.00 16.97 127 PHE A N 1
ATOM 894 C CA . PHE A 1 127 ? 42.489 4.869 -1.477 1.00 15.97 127 PHE A CA 1
ATOM 895 C C . PHE A 1 127 ? 41.883 3.734 -0.660 1.00 16.86 127 PHE A C 1
ATOM 896 O O . PHE A 1 127 ? 41.922 2.565 -1.048 1.00 15.69 127 PHE A O 1
ATOM 904 N N . ILE A 1 128 ? 41.356 4.083 0.509 1.00 15.66 128 ILE A N 1
ATOM 905 C CA . ILE A 1 128 ? 40.704 3.074 1.336 1.00 16.52 128 ILE A CA 1
ATOM 906 C C . ILE A 1 128 ? 39.297 3.546 1.649 1.00 14.95 128 ILE A C 1
ATOM 907 O O . ILE A 1 128 ? 39.012 4.746 1.687 1.00 17.66 128 ILE A O 1
ATOM 912 N N . VAL A 1 129 ? 38.403 2.580 1.834 1.00 13.53 129 VAL A N 1
ATOM 913 C CA . VAL A 1 129 ? 37.021 2.852 2.184 1.00 13.95 129 VAL A CA 1
ATOM 914 C C . VAL A 1 129 ? 36.702 1.998 3.395 1.00 15.03 129 VAL A C 1
ATOM 915 O O . VAL A 1 129 ? 36.781 0.766 3.324 1.00 14.80 129 VAL A O 1
ATOM 919 N N . THR A 1 130 ? 36.403 2.644 4.523 1.00 14.64 130 THR A N 1
ATOM 920 C CA . THR A 1 130 ? 36.283 1.928 5.782 1.00 16.31 130 THR A CA 1
ATOM 921 C C . THR A 1 130 ? 35.009 2.324 6.515 1.00 18.67 130 THR A C 1
ATOM 922 O O . THR A 1 130 ? 34.485 3.432 6.356 1.00 14.82 130 THR A O 1
ATOM 926 N N . ASP A 1 131 ? 34.490 1.377 7.288 1.00 14.76 131 ASP A N 1
ATOM 927 C CA . ASP A 1 131 ? 33.300 1.645 8.084 1.00 18.11 131 ASP A CA 1
ATOM 928 C C . ASP A 1 131 ? 33.570 2.740 9.109 1.00 16.71 131 ASP A C 1
ATOM 929 O O . ASP A 1 131 ? 34.696 2.912 9.585 1.00 16.43 131 ASP A O 1
ATOM 934 N N . MET A 1 132 ? 32.501 3.462 9.474 1.00 17.03 132 MET A N 1
ATOM 935 C CA . MET A 1 132 ? 32.602 4.505 10.491 1.00 18.01 132 MET A CA 1
ATOM 936 C C . MET A 1 132 ? 33.154 3.986 11.812 1.00 17.50 132 MET A C 1
ATOM 937 O O . MET A 1 132 ? 33.708 4.770 12.589 1.00 18.34 132 MET A O 1
ATOM 942 N N . TYR A 1 133 ? 32.985 2.699 12.119 1.00 17.84 133 TYR A N 1
ATOM 943 C CA . TYR A 1 133 ? 33.468 2.226 13.415 1.00 18.87 133 TYR A CA 1
ATOM 944 C C . TYR A 1 133 ? 34.972 1.943 13.420 1.00 21.98 133 TYR A C 1
ATOM 945 O O . TYR A 1 133 ? 35.465 1.306 14.358 1.00 21.73 133 TYR A O 1
ATOM 954 N N . TYR A 1 134 ? 35.726 2.431 12.431 1.00 16.89 134 TYR A N 1
ATOM 955 C CA . TYR A 1 134 ? 37.187 2.363 12.448 1.00 16.29 134 TYR A CA 1
ATOM 956 C C . TYR A 1 134 ? 37.766 3.772 12.365 1.00 18.69 134 TYR A C 1
ATOM 957 O O . TYR A 1 134 ? 38.408 4.120 11.363 1.00 19.58 134 TYR A O 1
ATOM 966 N N . PRO A 1 135 ? 37.584 4.604 13.399 1.00 17.04 135 PRO A N 1
ATOM 967 C CA . PRO A 1 135 ? 38.032 6.008 13.272 1.00 18.94 135 PRO A CA 1
ATOM 968 C C . PRO A 1 135 ? 39.539 6.156 13.068 1.00 20.85 135 PRO A C 1
ATOM 969 O O . PRO A 1 135 ? 39.977 7.122 12.426 1.00 22.03 135 PRO A O 1
ATOM 973 N N . TRP A 1 136 ? 40.342 5.213 13.579 1.00 21.56 136 TRP A N 1
ATOM 974 C CA . TRP A 1 136 ? 41.790 5.248 13.380 1.00 22.95 136 TRP A CA 1
ATOM 975 C C . TRP A 1 136 ? 42.182 5.140 11.913 1.00 20.32 136 TRP A C 1
ATOM 976 O O . TRP A 1 136 ? 43.314 5.487 11.564 1.00 20.77 136 TRP A O 1
ATOM 987 N N . SER A 1 137 ? 41.289 4.645 11.049 1.00 19.75 137 SER A N 1
ATOM 988 C CA . SER A 1 137 ? 41.681 4.414 9.659 1.00 21.33 137 SER A CA 1
ATOM 989 C C . SER A 1 137 ? 42.008 5.708 8.931 1.00 19.44 137 SER A C 1
ATOM 990 O O . SER A 1 137 ? 42.722 5.672 7.920 1.00 19.32 137 SER A O 1
ATOM 993 N N . VAL A 1 138 ? 41.539 6.853 9.427 1.00 19.43 138 VAL A N 1
ATOM 994 C CA . VAL A 1 138 ? 41.911 8.111 8.782 1.00 19.29 138 VAL A CA 1
ATOM 995 C C . VAL A 1 138 ? 43.398 8.393 9.002 1.00 23.55 138 VAL A C 1
ATOM 996 O O . VAL A 1 138 ? 44.089 8.917 8.119 1.00 21.73 138 VAL A O 1
ATOM 1000 N N . ASP A 1 139 ? 43.919 8.017 10.171 1.00 24.32 139 ASP A N 1
ATOM 1001 C CA . ASP A 1 139 ? 45.345 8.179 10.442 1.00 25.92 139 ASP A CA 1
ATOM 1002 C C . ASP A 1 139 ? 46.176 7.187 9.636 1.00 25.33 139 ASP A C 1
ATOM 1003 O O . ASP A 1 139 ? 47.256 7.530 9.142 1.00 26.48 139 ASP A O 1
ATOM 1008 N N . ALA A 1 140 ? 45.701 5.944 9.515 1.00 25.53 140 ALA A N 1
ATOM 1009 C CA . ALA A 1 140 ? 46.389 4.975 8.669 1.00 24.77 140 ALA A CA 1
ATOM 1010 C C . ALA A 1 140 ? 46.527 5.512 7.252 1.00 25.77 140 ALA A C 1
ATOM 1011 O O . ALA A 1 140 ? 47.612 5.472 6.661 1.00 25.33 140 ALA A O 1
ATOM 1013 N N . ALA A 1 141 ? 45.443 6.076 6.711 1.00 22.11 141 ALA A N 1
ATOM 1014 C CA . ALA A 1 141 ? 45.486 6.616 5.352 1.00 20.80 141 ALA A CA 1
ATOM 1015 C C . ALA A 1 141 ? 46.447 7.795 5.238 1.00 22.37 141 ALA A C 1
ATOM 1016 O O . ALA A 1 141 ? 47.126 7.950 4.214 1.00 25.17 141 ALA A O 1
ATOM 1018 N N . ALA A 1 142 ? 46.506 8.646 6.264 1.00 23.47 142 ALA A N 1
ATOM 1019 C CA . ALA A 1 142 ? 47.438 9.771 6.235 1.00 25.80 142 ALA A CA 1
ATOM 1020 C C . ALA A 1 142 ? 48.886 9.289 6.234 1.00 28.58 142 ALA A C 1
ATOM 1021 O O . ALA A 1 142 ? 49.730 9.862 5.534 1.00 26.67 142 ALA A O 1
ATOM 1023 N N . GLU A 1 143 ? 49.186 8.235 7.004 1.00 28.02 143 GLU A N 1
ATOM 1024 C CA . GLU A 1 143 ? 50.527 7.646 6.987 1.00 29.57 143 GLU A CA 1
ATOM 1025 C C . GLU A 1 143 ? 50.892 7.133 5.600 1.00 30.03 143 GLU A C 1
ATOM 1026 O O . GLU A 1 143 ? 52.038 7.275 5.159 1.00 28.87 143 GLU A O 1
ATOM 1032 N N . LEU A 1 144 ? 49.938 6.502 4.909 1.00 25.04 144 LEU A N 1
ATOM 1033 C CA . LEU A 1 144 ? 50.171 6.013 3.558 1.00 27.75 144 LEU A CA 1
ATOM 1034 C C . LEU A 1 144 ? 50.075 7.108 2.508 1.00 27.77 144 LEU A C 1
ATOM 1035 O O . LEU A 1 144 ? 50.389 6.849 1.341 1.00 29.90 144 LEU A O 1
ATOM 1040 N N . GLY A 1 145 ? 49.622 8.299 2.883 1.00 25.81 145 GLY A N 1
ATOM 1041 C CA . GLY A 1 145 ? 49.433 9.388 1.930 1.00 27.34 145 GLY A CA 1
ATOM 1042 C C . GLY A 1 145 ? 48.340 9.163 0.904 1.00 26.85 145 GLY A C 1
ATOM 1043 O O . GLY A 1 145 ? 48.530 9.498 -0.274 1.00 25.43 145 GLY A O 1
ATOM 1044 N N . ILE A 1 146 ? 47.205 8.588 1.312 1.00 22.09 146 ILE A N 1
ATOM 1045 C CA . ILE A 1 146 ? 46.113 8.292 0.385 1.00 22.32 146 ILE A CA 1
ATOM 1046 C C . ILE A 1 146 ? 44.797 8.737 1.013 1.00 21.22 146 ILE A C 1
ATOM 1047 O O . ILE A 1 146 ? 44.708 8.912 2.238 1.00 20.49 146 ILE A O 1
ATOM 1052 N N . PRO A 1 147 ? 43.754 8.945 0.200 1.00 19.12 147 PRO A N 1
ATOM 1053 C CA . PRO A 1 147 ? 42.445 9.313 0.764 1.00 18.25 147 PRO A CA 1
ATOM 1054 C C . PRO A 1 147 ? 41.786 8.145 1.487 1.00 20.13 147 PRO A C 1
ATOM 1055 O O . PRO A 1 147 ? 41.912 6.982 1.093 1.00 18.57 147 PRO A O 1
ATOM 1059 N N . ARG A 1 148 ? 41.040 8.479 2.537 1.00 17.11 148 ARG A N 1
ATOM 1060 C CA . ARG A 1 148 ? 40.146 7.547 3.217 1.00 16.73 148 ARG A CA 1
ATOM 1061 C C . ARG A 1 148 ? 38.719 8.059 3.052 1.00 15.58 148 ARG A C 1
ATOM 1062 O O . ARG A 1 148 ? 38.432 9.208 3.401 1.00 16.65 148 ARG A O 1
ATOM 1070 N N . LEU A 1 149 ? 37.833 7.218 2.508 1.00 14.75 149 LEU A N 1
ATOM 1071 C CA . LEU A 1 149 ? 36.396 7.469 2.552 1.00 14.39 149 LEU A CA 1
ATOM 1072 C C . LEU A 1 149 ? 35.818 6.716 3.747 1.00 16.63 149 LEU A C 1
ATOM 1073 O O . LEU A 1 149 ? 36.265 5.612 4.060 1.00 16.77 149 LEU A O 1
ATOM 1078 N N . VAL A 1 150 ? 34.810 7.296 4.401 1.00 13.76 150 VAL A N 1
ATOM 1079 C CA . VAL A 1 150 ? 34.115 6.626 5.503 1.00 14.19 150 VAL A CA 1
ATOM 1080 C C . VAL A 1 150 ? 32.697 6.294 5.059 1.00 15.25 150 VAL A C 1
ATOM 1081 O O . VAL A 1 150 ? 32.005 7.128 4.461 1.00 17.55 150 VAL A O 1
ATOM 1085 N N . CYS A 1 151 ? 32.262 5.076 5.343 1.00 14.20 151 CYS A N 1
ATOM 1086 C CA . CYS A 1 151 ? 30.895 4.666 5.058 1.00 13.08 151 CYS A CA 1
ATOM 1087 C C . CYS A 1 151 ? 30.044 4.903 6.297 1.00 18.39 151 CYS A C 1
ATOM 1088 O O . CYS A 1 151 ? 30.324 4.338 7.360 1.00 17.46 151 CYS A O 1
ATOM 1091 N N . ASN A 1 152 ? 29.009 5.720 6.159 1.00 17.85 152 ASN A N 1
ATOM 1092 C CA . ASN A 1 152 ? 28.094 6.002 7.255 1.00 18.32 152 ASN A CA 1
ATOM 1093 C C . ASN A 1 152 ? 26.794 5.231 7.060 1.00 19.10 152 ASN A C 1
ATOM 1094 O O . ASN A 1 152 ? 26.300 5.094 5.937 1.00 18.15 152 ASN A O 1
ATOM 1099 N N . GLY A 1 153 ? 26.236 4.751 8.154 1.00 21.58 153 GLY A N 1
ATOM 1100 C CA . GLY A 1 153 ? 24.948 4.098 8.089 1.00 24.12 153 GLY A CA 1
ATOM 1101 C C . GLY A 1 153 ? 23.815 5.110 8.161 1.00 22.29 153 GLY A C 1
ATOM 1102 O O . GLY A 1 153 ? 23.958 6.214 8.680 1.00 23.55 153 GLY A O 1
ATOM 1103 N N . GLY A 1 154 ? 22.672 4.733 7.635 1.00 21.62 154 GLY A N 1
ATOM 1104 C CA . GLY A 1 154 ? 21.498 5.526 7.877 1.00 17.56 154 GLY A CA 1
ATOM 1105 C C . GLY A 1 154 ? 21.355 6.683 6.902 1.00 17.07 154 GLY A C 1
ATOM 1106 O O . GLY A 1 154 ? 22.054 6.790 5.897 1.00 16.87 154 GLY A O 1
ATOM 1107 N N . SER A 1 155 ? 20.421 7.558 7.218 1.00 15.76 155 SER A N 1
ATOM 1108 C CA . SER A 1 155 ? 20.021 8.628 6.321 1.00 14.37 155 SER A CA 1
ATOM 1109 C C . SER A 1 155 ? 20.804 9.903 6.640 1.00 15.28 155 SER A C 1
ATOM 1110 O O . SER A 1 155 ? 21.256 10.122 7.772 1.00 14.38 155 SER A O 1
ATOM 1113 N N . TYR A 1 156 ? 20.950 10.759 5.620 1.00 15.60 156 TYR A N 1
ATOM 1114 C CA . TYR A 1 156 ? 21.387 12.137 5.851 1.00 15.71 156 TYR A CA 1
ATOM 1115 C C . TYR A 1 156 ? 20.457 12.865 6.801 1.00 15.48 156 TYR A C 1
ATOM 1116 O O . TYR A 1 156 ? 20.904 13.720 7.578 1.00 15.80 156 TYR A O 1
ATOM 1125 N N . PHE A 1 157 ? 19.161 12.558 6.743 1.00 15.56 157 PHE A N 1
ATOM 1126 C CA . PHE A 1 157 ? 18.220 13.213 7.641 1.00 15.45 157 PHE A CA 1
ATOM 1127 C C . PHE A 1 157 ? 18.591 12.961 9.094 1.00 16.02 157 PHE A C 1
ATOM 1128 O O . PHE A 1 157 ? 18.628 13.894 9.907 1.00 14.70 157 PHE A O 1
ATOM 1136 N N . ALA A 1 158 ? 18.831 11.691 9.446 1.00 13.75 158 ALA A N 1
ATOM 1137 C CA . ALA A 1 158 ? 19.137 11.336 10.825 1.00 15.59 158 ALA A CA 1
ATOM 1138 C C . ALA A 1 158 ? 20.403 12.031 11.312 1.00 16.02 158 ALA A C 1
ATOM 1139 O O . ALA A 1 158 ? 20.463 12.497 12.460 1.00 15.95 158 ALA A O 1
ATOM 1141 N N . GLN A 1 159 ? 21.427 12.109 10.457 1.00 14.01 159 GLN A N 1
ATOM 1142 C CA . GLN A 1 159 ? 22.661 12.792 10.857 1.00 18.17 159 GLN A CA 1
ATOM 1143 C C . GLN A 1 159 ? 22.452 14.300 10.955 1.00 17.93 159 GLN A C 1
ATOM 1144 O O . GLN A 1 159 ? 23.048 14.954 11.825 1.00 17.25 159 GLN A O 1
ATOM 1150 N N . SER A 1 160 ? 21.579 14.862 10.113 1.00 14.34 160 SER A N 1
ATOM 1151 C CA . SER A 1 160 ? 21.231 16.273 10.253 1.00 17.37 160 SER A CA 1
ATOM 1152 C C . SER A 1 160 ? 20.479 16.517 11.555 1.00 18.05 160 SER A C 1
ATOM 1153 O O . SER A 1 160 ? 20.671 17.548 12.217 1.00 18.44 160 SER A O 1
ATOM 1156 N N . ALA A 1 161 ? 19.589 15.592 11.920 1.00 13.89 161 ALA A N 1
ATOM 1157 C CA . ALA A 1 161 ? 18.859 15.724 13.180 1.00 15.89 161 ALA A CA 1
ATOM 1158 C C . ALA A 1 161 ? 19.807 15.637 14.374 1.00 19.08 161 ALA A C 1
ATOM 1159 O O . ALA A 1 161 ? 19.672 16.400 15.346 1.00 16.92 161 ALA A O 1
ATOM 1161 N N . VAL A 1 162 ? 20.770 14.712 14.326 1.00 16.56 162 VAL A N 1
ATOM 1162 C CA . VAL A 1 162 ? 21.736 14.605 15.418 1.00 18.32 162 VAL A CA 1
ATOM 1163 C C . VAL A 1 162 ? 22.512 15.906 15.556 1.00 21.32 162 VAL A C 1
ATOM 1164 O O . VAL A 1 162 ? 22.702 16.423 16.663 1.00 19.82 162 VAL A O 1
ATOM 1168 N N . ASN A 1 163 ? 22.957 16.466 14.432 1.00 18.18 163 ASN A N 1
ATOM 1169 C CA . ASN A 1 163 ? 23.701 17.716 14.489 1.00 18.63 163 ASN A CA 1
ATOM 1170 C C . ASN A 1 163 ? 22.836 18.859 15.025 1.00 22.34 163 ASN A C 1
ATOM 1171 O O . ASN A 1 163 ? 23.326 19.723 15.762 1.00 22.55 163 ASN A O 1
ATOM 1176 N N . SER A 1 164 ? 21.543 18.878 14.687 1.00 16.40 164 SER A N 1
ATOM 1177 C CA . SER A 1 164 ? 20.665 19.903 15.244 1.00 21.73 164 SER A CA 1
ATOM 1178 C C . SER A 1 164 ? 20.548 19.754 16.761 1.00 23.25 164 SER A C 1
ATOM 1179 O O . SER A 1 164 ? 20.585 20.751 17.499 1.00 22.88 164 SER A O 1
ATOM 1182 N N . ILE A 1 165 ? 20.421 18.516 17.252 1.00 19.98 165 ILE A N 1
ATOM 1183 C CA . ILE A 1 165 ? 20.343 18.304 18.699 1.00 21.58 165 ILE A CA 1
ATOM 1184 C C . ILE A 1 165 ? 21.627 18.784 19.370 1.00 20.86 165 ILE A C 1
ATOM 1185 O O . ILE A 1 165 ? 21.595 19.498 20.380 1.00 21.95 165 ILE A O 1
ATOM 1190 N N . GLU A 1 166 ? 22.777 18.408 18.803 1.00 21.46 166 GLU A N 1
ATOM 1191 C CA . GLU A 1 166 ? 24.070 18.764 19.386 1.00 22.66 166 GLU A CA 1
ATOM 1192 C C . GLU A 1 166 ? 24.306 20.269 19.361 1.00 25.38 166 GLU A C 1
ATOM 1193 O O . GLU A 1 166 ? 24.862 20.825 20.311 1.00 22.59 166 GLU A O 1
ATOM 1199 N N . LEU A 1 167 ? 23.887 20.947 18.292 1.00 22.35 167 LEU A N 1
ATOM 1200 C CA . LEU A 1 167 ? 24.133 22.384 18.180 1.00 25.60 167 LEU A CA 1
ATOM 1201 C C . LEU A 1 167 ? 23.187 23.211 19.041 1.00 26.88 167 LEU A C 1
ATOM 1202 O O . LEU A 1 167 ? 23.611 24.187 19.674 1.00 25.49 167 LEU A O 1
ATOM 1207 N N . PHE A 1 168 ? 21.897 22.888 19.028 1.00 22.75 168 PHE A N 1
ATOM 1208 C CA . PHE A 1 168 ? 20.903 23.776 19.601 1.00 24.91 168 PHE A CA 1
ATOM 1209 C C . PHE A 1 168 ? 20.313 23.289 20.911 1.00 26.77 168 PHE A C 1
ATOM 1210 O O . PHE A 1 168 ? 19.623 24.068 21.578 1.00 29.39 168 PHE A O 1
ATOM 1218 N N . SER A 1 169 ? 20.583 22.047 21.309 1.00 24.48 169 SER A N 1
ATOM 1219 C CA . SER A 1 169 ? 20.100 21.494 22.569 1.00 23.72 169 SER A CA 1
ATOM 1220 C C . SER A 1 169 ? 18.632 21.817 22.828 1.00 28.27 169 SER A C 1
ATOM 1221 O O . SER A 1 169 ? 18.303 22.313 23.914 1.00 29.18 169 SER A O 1
ATOM 1224 N N . PRO A 1 170 ? 17.723 21.581 21.874 1.00 24.08 170 PRO A N 1
ATOM 1225 C CA . PRO A 1 170 ? 16.319 21.932 22.122 1.00 23.74 170 PRO A CA 1
ATOM 1226 C C . PRO A 1 170 ? 15.705 21.138 23.256 1.00 26.03 170 PRO A C 1
ATOM 1227 O O . PRO A 1 170 ? 14.743 21.603 23.881 1.00 29.25 170 PRO A O 1
ATOM 1231 N N . GLN A 1 171 ? 16.241 19.949 23.537 1.00 23.44 171 GLN A N 1
ATOM 1232 C CA . GLN A 1 171 ? 15.741 19.118 24.626 1.00 27.41 171 GLN A CA 1
ATOM 1233 C C . GLN A 1 171 ? 16.085 19.691 25.998 1.00 31.94 171 GLN A C 1
ATOM 1234 O O . GLN A 1 171 ? 15.430 19.337 26.986 1.00 34.77 171 GLN A O 1
ATOM 1240 N N . ALA A 1 172 ? 17.099 20.558 26.084 1.00 31.62 172 ALA A N 1
ATOM 1241 C CA . ALA A 1 172 ? 17.483 21.133 27.369 1.00 35.22 172 ALA A CA 1
ATOM 1242 C C . ALA A 1 172 ? 16.514 22.205 27.842 1.00 41.08 172 ALA A C 1
ATOM 1243 O O . ALA A 1 172 ? 16.494 22.522 29.038 1.00 42.59 172 ALA A O 1
ATOM 1245 N N . LYS A 1 173 ? 15.714 22.733 26.935 1.00 36.68 173 LYS A N 1
ATOM 1246 C CA . LYS A 1 173 ? 14.843 23.879 27.277 1.00 42.34 173 LYS A CA 1
ATOM 1247 C C . LYS A 1 173 ? 13.448 23.396 27.674 1.00 43.02 173 LYS A C 1
ATOM 1248 O O . LYS A 1 173 ? 12.570 24.172 27.874 1.00 47.69 173 LYS A O 1
ATOM 1254 N N . VAL A 1 174 ? 13.270 22.105 27.777 1.00 42.94 174 VAL A N 1
ATOM 1255 C CA . VAL A 1 174 ? 11.929 21.633 28.137 1.00 45.17 174 VAL A CA 1
ATOM 1256 C C . VAL A 1 174 ? 12.037 20.873 29.446 1.00 49.08 174 VAL A C 1
ATOM 1257 O O . VAL A 1 174 ? 13.087 20.404 29.764 1.00 53.33 174 VAL A O 1
ATOM 1261 N N . ASP A 1 175 ? 11.008 20.907 30.256 1.00 50.12 175 ASP A N 1
ATOM 1262 C CA . ASP A 1 175 ? 10.993 19.814 31.257 1.00 55.80 175 ASP A CA 1
ATOM 1263 C C . ASP A 1 175 ? 9.943 18.806 30.778 1.00 56.44 175 ASP A C 1
ATOM 1264 O O . ASP A 1 175 ? 9.478 18.932 29.630 1.00 56.24 175 ASP A O 1
ATOM 1269 N N . SER A 1 176 ? 9.764 17.714 31.500 1.00 52.26 176 SER A N 1
ATOM 1270 C CA . SER A 1 176 ? 8.820 16.625 31.132 1.00 51.97 176 SER A CA 1
ATOM 1271 C C . SER A 1 176 ? 9.302 15.757 29.972 1.00 53.01 176 SER A C 1
ATOM 1272 O O . SER A 1 176 ? 10.296 16.021 29.326 1.00 53.00 176 SER A O 1
ATOM 1275 N N . ASN A 1 177 ? 8.506 14.750 29.700 1.00 48.29 177 ASN A N 1
ATOM 1276 C CA . ASN A 1 177 ? 8.925 13.816 28.675 1.00 43.51 177 ASN A CA 1
ATOM 1277 C C . ASN A 1 177 ? 7.924 13.788 27.543 1.00 41.51 177 ASN A C 1
ATOM 1278 O O . ASN A 1 177 ? 8.175 13.149 26.512 1.00 44.10 177 ASN A O 1
ATOM 1283 N N . THR A 1 178 ? 6.790 14.445 27.723 1.00 41.49 178 THR A N 1
ATOM 1284 C CA . THR A 1 178 ? 5.755 14.520 26.716 1.00 43.20 178 THR A CA 1
ATOM 1285 C C . THR A 1 178 ? 5.805 15.825 25.935 1.00 40.71 178 THR A C 1
ATOM 1286 O O . THR A 1 178 ? 5.208 15.903 24.856 1.00 38.41 178 THR A O 1
ATOM 1290 N N . GLU A 1 179 ? 6.513 16.837 26.443 1.00 39.67 179 GLU A N 1
ATOM 1291 C CA . GLU A 1 179 ? 6.619 18.105 25.735 1.00 41.08 179 GLU A CA 1
ATOM 1292 C C . GLU A 1 179 ? 7.500 17.934 24.507 1.00 35.96 179 GLU A C 1
ATOM 1293 O O . GLU A 1 179 ? 8.672 17.550 24.619 1.00 32.90 179 GLU A O 1
ATOM 1299 N N . THR A 1 180 ? 6.930 18.227 23.345 1.00 32.50 180 THR A N 1
ATOM 1300 C CA . THR A 1 180 ? 7.646 18.177 22.089 1.00 28.97 180 THR A CA 1
ATOM 1301 C C . THR A 1 180 ? 8.456 19.449 21.883 1.00 30.96 180 THR A C 1
ATOM 1302 O O . THR A 1 180 ? 8.133 20.519 22.412 1.00 30.89 180 THR A O 1
ATOM 1306 N N . PHE A 1 181 ? 9.524 19.322 21.109 1.00 25.99 181 PHE A N 1
ATOM 1307 C CA . PHE A 1 181 ? 10.337 20.453 20.701 1.00 22.46 181 PHE A CA 1
ATOM 1308 C C . PHE A 1 181 ? 10.692 20.272 19.235 1.00 27.03 181 PHE A C 1
ATOM 1309 O O . PHE A 1 181 ? 10.770 19.146 18.737 1.00 24.31 181 PHE A O 1
ATOM 1317 N N . LEU A 1 182 ? 10.879 21.393 18.550 1.00 25.68 182 LEU A N 1
ATOM 1318 C CA . LEU A 1 182 ? 11.356 21.395 17.177 1.00 26.28 182 LEU A CA 1
ATOM 1319 C C . LEU A 1 182 ? 12.856 21.141 17.127 1.00 23.69 182 LEU A C 1
ATOM 1320 O O . LEU A 1 182 ? 13.597 21.508 18.040 1.00 26.37 182 LEU A O 1
ATOM 1325 N N . LEU A 1 183 ? 13.305 20.506 16.038 1.00 22.22 183 LEU A N 1
ATOM 1326 C CA . LEU A 1 183 ? 14.735 20.393 15.781 1.00 19.90 183 LEU A CA 1
ATOM 1327 C C . LEU A 1 183 ? 15.160 21.598 14.950 1.00 21.67 183 LEU A C 1
ATOM 1328 O O . LEU A 1 183 ? 14.857 21.666 13.746 1.00 18.61 183 LEU A O 1
ATOM 1333 N N . PRO A 1 184 ? 15.847 22.566 15.550 1.00 21.88 184 PRO A N 1
ATOM 1334 C CA . PRO A 1 184 ? 16.065 23.844 14.862 1.00 24.79 184 PRO A CA 1
ATOM 1335 C C . PRO A 1 184 ? 16.979 23.702 13.655 1.00 23.70 184 PRO A C 1
ATOM 1336 O O . PRO A 1 184 ? 17.893 22.873 13.620 1.00 23.03 184 PRO A O 1
ATOM 1340 N N . GLY A 1 185 ? 16.722 24.544 12.655 1.00 21.37 185 GLY A N 1
ATOM 1341 C CA . GLY A 1 185 ? 17.594 24.647 11.512 1.00 20.52 185 GLY A CA 1
ATOM 1342 C C . GLY A 1 185 ? 17.339 23.637 10.417 1.00 21.40 185 GLY A C 1
ATOM 1343 O O . GLY A 1 185 ? 17.899 23.782 9.322 1.00 22.04 185 GLY A O 1
ATOM 1344 N N . LEU A 1 186 ? 16.495 22.632 10.662 1.00 21.39 186 LEU A N 1
ATOM 1345 C CA . LEU A 1 186 ? 16.213 21.677 9.595 1.00 22.36 186 LEU A CA 1
ATOM 1346 C C . LEU A 1 186 ? 15.262 22.280 8.566 1.00 24.72 186 LEU A C 1
ATOM 1347 O O . LEU A 1 186 ? 14.376 23.062 8.915 1.00 21.75 186 LEU A O 1
ATOM 1352 N N . PRO A 1 187 ? 15.412 21.904 7.293 1.00 22.60 187 PRO A N 1
ATOM 1353 C CA . PRO A 1 187 ? 14.503 22.418 6.255 1.00 25.83 187 PRO A CA 1
ATOM 1354 C C . PRO A 1 187 ? 13.036 22.099 6.483 1.00 26.06 187 PRO A C 1
ATOM 1355 O O . PRO A 1 187 ? 12.186 22.682 5.802 1.00 30.23 187 PRO A O 1
ATOM 1359 N N . HIS A 1 188 ? 12.701 21.169 7.373 1.00 21.31 188 HIS A N 1
ATOM 1360 C CA . HIS A 1 188 ? 11.315 20.819 7.652 1.00 25.99 188 HIS A CA 1
ATOM 1361 C C . HIS A 1 188 ? 11.070 20.937 9.149 1.00 27.64 188 HIS A C 1
ATOM 1362 O O . HIS A 1 188 ? 11.985 20.756 9.951 1.00 25.84 188 HIS A O 1
ATOM 1369 N N . GLU A 1 189 ? 9.828 21.243 9.522 1.00 25.55 189 GLU A N 1
ATOM 1370 C CA . GLU A 1 189 ? 9.465 21.293 10.933 1.00 30.75 189 GLU A CA 1
ATOM 1371 C C . GLU A 1 189 ? 9.287 19.870 11.450 1.00 31.10 189 GLU A C 1
ATOM 1372 O O . GLU A 1 189 ? 8.459 19.108 10.937 1.00 34.54 189 GLU A O 1
ATOM 1378 N N . VAL A 1 190 ? 10.084 19.509 12.451 1.00 28.53 190 VAL A N 1
ATOM 1379 C CA . VAL A 1 190 ? 10.172 18.150 12.964 1.00 29.50 190 VAL A CA 1
ATOM 1380 C C . VAL A 1 190 ? 10.131 18.242 14.484 1.00 27.73 190 VAL A C 1
ATOM 1381 O O . VAL A 1 190 ? 10.981 18.908 15.083 1.00 26.41 190 VAL A O 1
ATOM 1385 N N . GLU A 1 191 ? 9.160 17.568 15.104 1.00 30.55 191 GLU A N 1
ATOM 1386 C CA . GLU A 1 191 ? 8.924 17.636 16.543 1.00 29.57 191 GLU A CA 1
ATOM 1387 C C . GLU A 1 191 ? 9.168 16.274 17.177 1.00 27.12 191 GLU A C 1
ATOM 1388 O O . GLU A 1 191 ? 8.676 15.256 16.675 1.00 25.77 191 GLU A O 1
ATOM 1394 N N . MET A 1 192 ? 9.912 16.267 18.287 1.00 23.81 192 MET A N 1
ATOM 1395 C CA . MET A 1 192 ? 10.261 15.060 19.024 1.00 20.93 192 MET A CA 1
ATOM 1396 C C . MET A 1 192 ? 10.166 15.339 20.517 1.00 26.91 192 MET A C 1
ATOM 1397 O O . MET A 1 192 ? 10.107 16.491 20.952 1.00 23.33 192 MET A O 1
ATOM 1402 N N . THR A 1 193 ? 10.160 14.267 21.306 1.00 25.08 193 THR A N 1
ATOM 1403 C CA . THR A 1 193 ? 10.253 14.363 22.753 1.00 25.71 193 THR A CA 1
ATOM 1404 C C . THR A 1 193 ? 11.621 13.878 23.207 1.00 25.80 193 THR A C 1
ATOM 1405 O O . THR A 1 193 ? 12.334 13.188 22.477 1.00 24.91 193 THR A O 1
ATOM 1409 N N . ARG A 1 194 ? 11.968 14.225 24.448 1.00 22.94 194 ARG A N 1
ATOM 1410 C CA . ARG A 1 194 ? 13.237 13.780 25.012 1.00 26.13 194 ARG A CA 1
ATOM 1411 C C . ARG A 1 194 ? 13.331 12.256 25.062 1.00 27.30 194 ARG A C 1
ATOM 1412 O O . ARG A 1 194 ? 14.423 11.695 24.914 1.00 25.30 194 ARG A O 1
ATOM 1420 N N . LEU A 1 195 ? 12.201 11.575 25.250 1.00 23.91 195 LEU A N 1
ATOM 1421 C CA . LEU A 1 195 ? 12.196 10.121 25.323 1.00 26.61 195 LEU A CA 1
ATOM 1422 C C . LEU A 1 195 ? 12.487 9.466 23.979 1.00 26.69 195 LEU A C 1
ATOM 1423 O O . LEU A 1 195 ? 12.846 8.287 23.951 1.00 22.25 195 LEU A O 1
ATOM 1428 N N . GLN A 1 196 ? 12.327 10.199 22.876 1.00 22.55 196 GLN A N 1
ATOM 1429 C CA . GLN A 1 196 ? 12.580 9.686 21.536 1.00 23.71 196 GLN A CA 1
ATOM 1430 C C . GLN A 1 196 ? 14.012 9.921 21.077 1.00 24.23 196 GLN A C 1
ATOM 1431 O O . GLN A 1 196 ? 14.345 9.597 19.928 1.00 21.02 196 GLN A O 1
ATOM 1437 N N . LEU A 1 197 ? 14.878 10.506 21.958 1.00 22.85 197 LEU A N 1
ATOM 1438 C CA . LEU A 1 197 ? 16.282 10.705 21.647 1.00 23.16 197 LEU A CA 1
ATOM 1439 C C . LEU A 1 197 ? 17.127 9.566 22.203 1.00 22.14 197 LEU A C 1
ATOM 1440 O O . LEU A 1 197 ? 16.772 8.955 23.220 1.00 24.60 197 LEU A O 1
ATOM 1445 N N . PRO A 1 198 ? 18.251 9.278 21.547 1.00 21.43 198 PRO A N 1
ATOM 1446 C CA . PRO A 1 198 ? 19.175 8.268 22.070 1.00 22.31 198 PRO A CA 1
ATOM 1447 C C . PRO A 1 198 ? 19.750 8.684 23.412 1.00 23.18 198 PRO A C 1
ATOM 1448 O O . PRO A 1 198 ? 19.970 9.868 23.672 1.00 24.82 198 PRO A O 1
ATOM 1452 N N . ASP A 1 199 ? 19.999 7.680 24.263 1.00 24.27 199 ASP A N 1
ATOM 1453 C CA . ASP A 1 199 ? 20.570 7.923 25.589 1.00 29.33 199 ASP A CA 1
ATOM 1454 C C . ASP A 1 199 ? 21.839 8.765 25.516 1.00 27.72 199 ASP A C 1
ATOM 1455 O O . ASP A 1 199 ? 22.049 9.664 26.342 1.00 28.66 199 ASP A O 1
ATOM 1460 N N . TRP A 1 200 ? 22.703 8.483 24.530 1.00 23.66 200 TRP A N 1
ATOM 1461 C CA . TRP A 1 200 ? 24.000 9.150 24.424 1.00 27.47 200 TRP A CA 1
ATOM 1462 C C . TRP A 1 200 ? 23.899 10.604 23.972 1.00 27.62 200 TRP A C 1
ATOM 1463 O O . TRP A 1 200 ? 24.896 11.334 24.061 1.00 29.45 200 TRP A O 1
ATOM 1474 N N . LEU A 1 201 ? 22.734 11.048 23.507 1.00 23.39 201 LEU A N 1
ATOM 1475 C CA . LEU A 1 201 ? 22.530 12.427 23.077 1.00 28.09 201 LEU A CA 1
ATOM 1476 C C . LEU A 1 201 ? 21.807 13.277 24.105 1.00 31.49 201 LEU A C 1
ATOM 1477 O O . LEU A 1 201 ? 21.875 14.510 24.034 1.00 30.57 201 LEU A O 1
ATOM 1482 N N . ARG A 1 202 ? 21.100 12.641 25.034 1.00 32.64 202 ARG A N 1
ATOM 1483 C CA . ARG A 1 202 ? 20.079 13.332 25.814 1.00 37.73 202 ARG A CA 1
ATOM 1484 C C . ARG A 1 202 ? 20.692 14.254 26.856 1.00 38.88 202 ARG A C 1
ATOM 1485 O O . ARG A 1 202 ? 20.396 15.457 26.889 1.00 40.78 202 ARG A O 1
ATOM 1493 N N . GLY A 1 203 ? 21.521 13.700 27.740 1.00 37.67 203 GLY A N 1
ATOM 1494 C CA . GLY A 1 203 ? 21.998 14.443 28.893 1.00 38.76 203 GLY A CA 1
ATOM 1495 C C . GLY A 1 203 ? 23.507 14.463 29.010 1.00 39.11 203 GLY A C 1
ATOM 1496 O O . GLY A 1 203 ? 24.193 14.933 28.097 1.00 38.24 203 GLY A O 1
ATOM 1497 N N . ALA A 1 204 ? 24.040 13.957 30.122 1.00 38.56 204 ALA A N 1
ATOM 1498 C CA . ALA A 1 204 ? 25.484 13.867 30.273 1.00 40.16 204 ALA A CA 1
ATOM 1499 C C . ALA A 1 204 ? 26.058 12.800 29.338 1.00 39.26 204 ALA A C 1
ATOM 1500 O O . ALA A 1 204 ? 25.408 11.788 29.065 1.00 37.20 204 ALA A O 1
ATOM 1502 N N . PRO A 1 205 ? 27.275 13.006 28.833 1.00 40.70 205 PRO A N 1
ATOM 1503 C CA . PRO A 1 205 ? 27.891 12.005 27.950 1.00 39.91 205 PRO A CA 1
ATOM 1504 C C . PRO A 1 205 ? 27.984 10.634 28.604 1.00 37.84 205 PRO A C 1
ATOM 1505 O O . PRO A 1 205 ? 28.200 10.513 29.810 1.00 41.05 205 PRO A O 1
ATOM 1509 N N . ASN A 1 206 ? 27.817 9.592 27.793 1.00 30.16 206 ASN A N 1
ATOM 1510 C CA . ASN A 1 206 ? 28.147 8.232 28.203 1.00 31.38 206 ASN A CA 1
ATOM 1511 C C . ASN A 1 206 ? 29.272 7.712 27.302 1.00 36.80 206 ASN A C 1
ATOM 1512 O O . ASN A 1 206 ? 29.843 8.457 26.495 1.00 33.93 206 ASN A O 1
ATOM 1517 N N . GLU A 1 207 ? 29.603 6.427 27.444 1.00 34.47 207 GLU A N 1
ATOM 1518 C CA . GLU A 1 207 ? 30.746 5.911 26.697 1.00 36.08 207 GLU A CA 1
ATOM 1519 C C . GLU A 1 207 ? 30.495 5.955 25.193 1.00 34.92 207 GLU A C 1
ATOM 1520 O O . GLU A 1 207 ? 31.423 6.213 24.416 1.00 34.79 207 GLU A O 1
ATOM 1526 N N . TYR A 1 208 ? 29.246 5.770 24.771 1.00 32.63 208 TYR A N 1
ATOM 1527 C CA . TYR A 1 208 ? 28.940 5.858 23.347 1.00 29.99 208 TYR A CA 1
ATOM 1528 C C . TYR A 1 208 ? 29.001 7.295 22.845 1.00 33.43 208 TYR A C 1
ATOM 1529 O O . TYR A 1 208 ? 29.349 7.519 21.679 1.00 30.64 208 TYR A O 1
ATOM 1538 N N . THR A 1 209 ? 28.667 8.279 23.694 1.00 28.76 209 THR A N 1
ATOM 1539 C CA . THR A 1 209 ? 28.831 9.676 23.298 1.00 27.60 209 THR A CA 1
ATOM 1540 C C . THR A 1 209 ? 30.276 9.956 22.895 1.00 29.60 209 THR A C 1
ATOM 1541 O O . THR A 1 209 ? 30.532 10.650 21.902 1.00 27.26 209 THR A O 1
ATOM 1545 N N . TYR A 1 210 ? 31.233 9.409 23.655 1.00 31.73 210 TYR A N 1
ATOM 1546 C CA . TYR A 1 210 ? 32.646 9.640 23.370 1.00 31.79 210 TYR A CA 1
ATOM 1547 C C . TYR A 1 210 ? 33.092 8.910 22.107 1.00 28.13 210 TYR A C 1
ATOM 1548 O O . TYR A 1 210 ? 33.909 9.432 21.340 1.00 26.71 210 TYR A O 1
ATOM 1557 N N . LEU A 1 211 ? 32.595 7.691 21.890 1.00 25.61 211 LEU A N 1
ATOM 1558 C CA . LEU A 1 211 ? 32.883 6.993 20.638 1.00 28.72 211 LEU A CA 1
ATOM 1559 C C . LEU A 1 211 ? 32.377 7.792 19.441 1.00 28.18 211 LEU A C 1
ATOM 1560 O O . LEU A 1 211 ? 33.082 7.937 18.436 1.00 25.63 211 LEU A O 1
ATOM 1565 N N . MET A 1 212 ? 31.151 8.319 19.533 1.00 25.87 212 MET A N 1
ATOM 1566 C CA . MET A 1 212 ? 30.602 9.087 18.422 1.00 25.31 212 MET A CA 1
ATOM 1567 C C . MET A 1 212 ? 31.408 10.350 18.184 1.00 26.01 212 MET A C 1
ATOM 1568 O O . MET A 1 212 ? 31.573 10.785 17.038 1.00 26.08 212 MET A O 1
ATOM 1573 N N . LYS A 1 213 ? 31.918 10.957 19.258 1.00 24.13 213 LYS A N 1
ATOM 1574 C CA . LYS A 1 213 ? 32.779 12.122 19.105 1.00 24.55 213 LYS A CA 1
ATOM 1575 C C 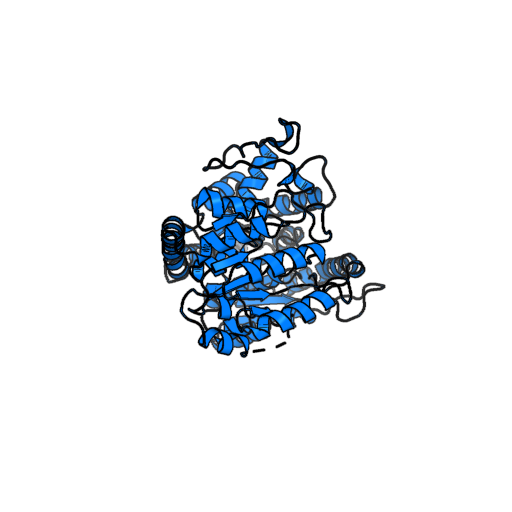. LYS A 1 213 ? 34.049 11.767 18.341 1.00 22.14 213 LYS A C 1
ATOM 1576 O O . LYS A 1 213 ? 34.473 12.504 17.446 1.00 27.30 213 LYS A O 1
ATOM 1582 N N . MET A 1 214 ? 34.682 10.645 18.696 1.00 26.84 214 MET A N 1
ATOM 1583 C CA . MET A 1 214 ? 35.880 10.220 17.975 1.00 28.79 214 MET A CA 1
ATOM 1584 C C . MET A 1 214 ? 35.564 9.924 16.512 1.00 24.97 214 MET A C 1
ATOM 1585 O O . MET A 1 214 ? 36.366 10.228 15.618 1.00 22.48 214 MET A O 1
ATOM 1590 N N . ILE A 1 215 ? 34.398 9.328 16.252 1.00 21.41 215 ILE A N 1
ATOM 1591 C CA . ILE A 1 215 ? 34.024 8.998 14.879 1.00 20.83 215 ILE A CA 1
ATOM 1592 C C . ILE A 1 215 ? 33.792 10.263 14.061 1.00 23.44 215 ILE A C 1
ATOM 1593 O O . ILE A 1 215 ? 34.267 10.376 12.923 1.00 17.63 215 ILE A O 1
ATOM 1598 N N . LYS A 1 216 ? 33.093 11.250 14.631 1.00 20.69 216 LYS A N 1
ATOM 1599 C CA . LYS A 1 216 ? 32.843 12.476 13.884 1.00 21.52 216 LYS A CA 1
ATOM 1600 C C . LYS A 1 216 ? 34.126 13.270 13.660 1.00 23.23 216 LYS A C 1
ATOM 1601 O O . LYS A 1 216 ? 34.296 13.893 12.607 1.00 21.62 216 LYS A O 1
ATOM 1607 N N . ASP A 1 217 ? 35.048 13.253 14.625 1.00 22.03 217 ASP A N 1
ATOM 1608 C CA . ASP A 1 217 ? 36.341 13.899 14.410 1.00 25.59 217 ASP A CA 1
ATOM 1609 C C . ASP A 1 217 ? 37.102 13.228 13.278 1.00 21.68 217 ASP A C 1
ATOM 1610 O O . ASP A 1 217 ? 37.721 13.903 12.452 1.00 18.79 217 ASP A O 1
ATOM 1615 N N . SER A 1 218 ? 37.097 11.892 13.253 1.00 21.37 218 SER A N 1
ATOM 1616 C CA . SER A 1 218 ? 37.727 11.170 12.154 1.00 19.01 218 SER A CA 1
ATOM 1617 C C . SER A 1 218 ? 37.098 11.538 10.812 1.00 18.94 218 SER A C 1
ATOM 1618 O O . SER A 1 218 ? 37.806 11.741 9.812 1.00 18.79 218 SER A O 1
ATOM 1621 N N . GLU A 1 219 ? 35.768 11.627 10.770 1.00 16.97 219 GLU A N 1
ATOM 1622 C CA . GLU A 1 219 ? 35.087 11.969 9.525 1.00 18.54 219 GLU A CA 1
ATOM 1623 C C . GLU A 1 219 ? 35.525 13.332 9.010 1.00 19.62 219 GLU A C 1
ATOM 1624 O O . GLU A 1 219 ? 35.754 13.508 7.806 1.00 18.20 219 GLU A O 1
ATOM 1630 N N . ARG A 1 220 ? 35.642 14.311 9.910 1.00 23.42 220 ARG A N 1
ATOM 1631 C CA . ARG A 1 220 ? 36.029 15.659 9.503 1.00 24.03 220 ARG A CA 1
ATOM 1632 C C . ARG A 1 220 ? 37.431 15.696 8.917 1.00 20.69 220 ARG A C 1
ATOM 1633 O O . ARG A 1 220 ? 37.739 16.587 8.121 1.00 24.47 220 ARG A O 1
ATOM 1641 N N . LYS A 1 221 ? 38.295 14.759 9.306 1.00 20.96 221 LYS A N 1
ATOM 1642 C CA . LYS A 1 221 ? 39.636 14.659 8.736 1.00 19.74 221 LYS A CA 1
ATOM 1643 C C . LYS A 1 221 ? 39.698 13.769 7.502 1.00 19.88 221 LYS A C 1
ATOM 1644 O O . LYS A 1 221 ? 40.752 13.682 6.865 1.00 21.21 221 LYS A O 1
ATOM 1650 N N . SER A 1 222 ? 38.609 13.104 7.159 1.00 21.03 222 SER A N 1
ATOM 1651 C CA . SER A 1 222 ? 38.618 12.146 6.066 1.00 19.12 222 SER A CA 1
ATOM 1652 C C . SER A 1 222 ? 38.409 12.858 4.734 1.00 17.68 222 SER A C 1
ATOM 1653 O O . SER A 1 222 ? 38.023 14.023 4.676 1.00 17.74 222 SER A O 1
ATOM 1656 N N . TYR A 1 223 ? 38.666 12.137 3.644 1.00 17.55 223 TYR A N 1
ATOM 1657 C CA . TYR A 1 223 ? 38.420 12.714 2.330 1.00 15.74 223 TYR A CA 1
ATOM 1658 C C . TYR A 1 223 ? 36.933 13.007 2.116 1.00 18.07 223 TYR A C 1
ATOM 1659 O O . TYR A 1 223 ? 36.573 14.067 1.587 1.00 18.06 223 TYR A O 1
ATOM 1668 N N . GLY A 1 224 ? 36.056 12.082 2.497 1.00 17.32 224 GLY A N 1
ATOM 1669 C CA . GLY A 1 224 ? 34.627 12.284 2.303 1.00 14.61 224 GLY A CA 1
ATOM 1670 C C . GLY A 1 224 ? 33.872 11.103 2.871 1.00 15.67 224 GLY A C 1
ATOM 1671 O O . GLY A 1 224 ? 34.460 10.112 3.307 1.00 17.46 224 GLY A O 1
ATOM 1672 N N . SER A 1 225 ? 32.553 11.219 2.876 1.00 14.72 225 SER A N 1
ATOM 1673 C CA . SER A 1 225 ? 31.721 10.143 3.384 1.00 15.87 225 SER A CA 1
ATOM 1674 C C . SER A 1 225 ? 30.820 9.604 2.275 1.00 15.20 225 SER A C 1
ATOM 1675 O O . SER A 1 225 ? 30.472 10.313 1.322 1.00 15.33 225 SER A O 1
ATOM 1678 N N . LEU A 1 226 ? 30.458 8.330 2.405 1.00 15.56 226 LEU A N 1
ATOM 1679 C CA . LEU A 1 226 ? 29.535 7.653 1.501 1.00 16.24 226 LEU A CA 1
ATOM 1680 C C . LEU A 1 226 ? 28.285 7.277 2.282 1.00 16.64 226 LEU A C 1
ATOM 1681 O O . LEU A 1 226 ? 28.386 6.698 3.372 1.00 15.59 226 LEU A O 1
ATOM 1686 N N . PHE A 1 227 ? 27.115 7.611 1.736 1.00 15.81 227 PHE A N 1
ATOM 1687 C CA . PHE A 1 227 ? 25.836 7.238 2.329 1.00 15.31 227 PHE A CA 1
ATOM 1688 C C . PHE A 1 227 ? 25.029 6.378 1.362 1.00 14.52 227 PHE A C 1
ATOM 1689 O O . PHE A 1 227 ? 25.045 6.599 0.149 1.00 13.67 227 PHE A O 1
ATOM 1697 N N . ASN A 1 228 ? 24.259 5.447 1.917 1.00 15.14 228 ASN A N 1
ATOM 1698 C CA . ASN A 1 228 ? 23.286 4.680 1.140 1.00 16.12 228 ASN A CA 1
ATOM 1699 C C . ASN A 1 228 ? 21.987 5.475 1.101 1.00 14.81 228 ASN A C 1
ATOM 1700 O O . ASN A 1 228 ? 21.058 5.267 1.888 1.00 20.13 228 ASN A O 1
ATOM 1705 N N . SER A 1 229 ? 21.927 6.414 0.157 1.00 15.15 229 SER A N 1
ATOM 1706 C CA . SER A 1 229 ? 20.827 7.360 0.072 1.00 15.69 229 SER A CA 1
ATOM 1707 C C . SER A 1 229 ? 20.653 7.704 -1.397 1.00 15.75 229 SER A C 1
ATOM 1708 O O . SER A 1 229 ? 21.493 7.349 -2.228 1.00 16.36 229 SER A O 1
ATOM 1711 N N . PHE A 1 230 ? 19.558 8.387 -1.731 1.00 16.23 230 PHE A N 1
ATOM 1712 C CA . PHE A 1 230 ? 19.452 8.899 -3.096 1.00 16.09 230 PHE A CA 1
ATOM 1713 C C . PHE A 1 230 ? 18.741 10.244 -3.089 1.00 17.71 230 PHE A C 1
ATOM 1714 O O . PHE A 1 230 ? 17.882 10.517 -2.244 1.00 18.33 230 PHE A O 1
ATOM 1722 N N . TYR A 1 231 ? 19.143 11.089 -4.043 1.00 15.33 231 TYR A N 1
ATOM 1723 C CA . TYR A 1 231 ? 18.875 12.517 -3.957 1.00 19.64 231 TYR A CA 1
ATOM 1724 C C . TYR A 1 231 ? 17.383 12.822 -4.010 1.00 17.88 231 TYR A C 1
ATOM 1725 O O . TYR A 1 231 ? 16.913 13.736 -3.332 1.00 17.40 231 TYR A O 1
ATOM 1734 N N . GLU A 1 232 ? 16.621 12.075 -4.815 1.00 19.16 232 GLU A N 1
ATOM 1735 C CA . GLU A 1 232 ? 15.190 12.349 -4.900 1.00 22.25 232 GLU A CA 1
ATOM 1736 C C . GLU A 1 232 ? 14.500 12.093 -3.573 1.00 25.24 232 GLU A C 1
ATOM 1737 O O . GLU A 1 232 ? 13.491 12.740 -3.265 1.00 23.39 232 GLU A O 1
ATOM 1743 N N . LEU A 1 233 ? 15.035 11.165 -2.772 1.00 18.84 233 LEU A N 1
ATOM 1744 C CA . LEU A 1 233 ? 14.456 10.888 -1.466 1.00 19.89 233 LEU A CA 1
ATOM 1745 C C . LEU A 1 233 ? 14.794 11.982 -0.453 1.00 22.71 233 LEU A C 1
ATOM 1746 O O . LEU A 1 233 ? 13.899 12.510 0.218 1.00 23.79 233 LEU A O 1
ATOM 1751 N N . GLU A 1 234 ? 16.076 12.339 -0.308 1.00 18.87 234 GLU A N 1
ATOM 1752 C CA . GLU A 1 234 ? 16.426 13.278 0.761 1.00 20.18 234 GLU A CA 1
ATOM 1753 C C . GLU A 1 234 ? 17.599 14.178 0.358 1.00 22.21 234 GLU A C 1
ATOM 1754 O O . GLU A 1 234 ? 18.450 14.521 1.190 1.00 22.56 234 GLU A O 1
ATOM 1760 N N . GLY A 1 235 ? 17.633 14.604 -0.914 1.00 21.76 235 GLY A N 1
ATOM 1761 C CA . GLY A 1 235 ? 18.739 15.431 -1.392 1.00 21.55 235 GLY A CA 1
ATOM 1762 C C . GLY A 1 235 ? 18.909 16.740 -0.641 1.00 21.32 235 GLY A C 1
ATOM 1763 O O . GLY A 1 235 ? 20.035 17.228 -0.477 1.00 20.93 235 GLY A O 1
ATOM 1764 N N . THR A 1 236 ? 17.811 17.326 -0.166 1.00 21.70 236 THR A N 1
ATOM 1765 C CA . THR A 1 236 ? 17.933 18.521 0.663 1.00 21.93 236 THR A CA 1
ATOM 1766 C C . THR A 1 236 ? 18.793 18.251 1.898 1.00 19.44 236 THR A C 1
ATOM 1767 O O . THR A 1 236 ? 19.552 19.125 2.345 1.00 18.41 236 THR A O 1
ATOM 1771 N N . TYR A 1 237 ? 18.693 17.042 2.460 1.00 17.61 237 TYR A N 1
ATOM 1772 C CA . TYR A 1 237 ? 19.469 16.718 3.658 1.00 18.23 237 TYR A CA 1
ATOM 1773 C C . TYR A 1 237 ? 20.912 16.361 3.335 1.00 17.82 237 TYR A C 1
ATOM 1774 O O . TYR A 1 237 ? 21.807 16.578 4.169 1.00 16.84 237 TYR A O 1
ATOM 1783 N N . GLU A 1 238 ? 21.163 15.836 2.138 1.00 15.46 238 GLU A N 1
ATOM 1784 C CA . GLU A 1 238 ? 22.541 15.640 1.698 1.00 18.36 238 GLU A CA 1
ATOM 1785 C C . GLU A 1 238 ? 23.291 16.966 1.658 1.00 19.16 238 GLU A C 1
ATOM 1786 O O . GLU A 1 238 ? 24.422 17.070 2.151 1.00 17.17 238 GLU A O 1
ATOM 1792 N N . GLU A 1 239 ? 22.675 17.997 1.074 1.00 16.91 239 GLU A N 1
ATOM 1793 C CA . GLU A 1 239 ? 23.324 19.307 1.047 1.00 21.50 239 GLU A CA 1
ATOM 1794 C C . GLU A 1 239 ? 23.419 19.900 2.443 1.00 19.03 239 GLU A C 1
ATOM 1795 O O . GLU A 1 239 ? 24.442 20.498 2.801 1.00 18.81 239 GLU A O 1
ATOM 1801 N N . HIS A 1 240 ? 22.344 19.786 3.222 1.00 18.14 240 HIS A N 1
ATOM 1802 C CA . HIS A 1 240 ? 22.359 20.270 4.601 1.00 19.15 240 HIS A CA 1
ATOM 1803 C C . HIS A 1 240 ? 23.502 19.638 5.388 1.00 21.89 240 HIS A C 1
ATOM 1804 O O . HIS A 1 240 ? 24.255 20.329 6.090 1.00 19.53 240 HIS A O 1
ATOM 1811 N N . TYR A 1 241 ? 23.662 18.319 5.245 1.00 15.16 241 TYR A N 1
ATOM 1812 C CA . TYR A 1 241 ? 24.673 17.579 5.986 1.00 15.30 241 TYR A CA 1
ATOM 1813 C C . TYR A 1 241 ? 26.081 18.037 5.641 1.00 15.58 241 TYR A C 1
ATOM 1814 O O . TYR A 1 241 ? 26.926 18.188 6.533 1.00 16.68 241 TYR A O 1
ATOM 1823 N N . LYS A 1 242 ? 26.362 18.237 4.350 1.00 16.35 242 LYS A N 1
ATOM 1824 C CA . LYS A 1 242 ? 27.695 18.678 3.947 1.00 17.05 242 LYS A CA 1
ATOM 1825 C C . LYS A 1 242 ? 28.043 20.033 4.565 1.00 20.21 242 LYS A C 1
ATOM 1826 O O . LYS A 1 242 ? 29.192 20.270 4.961 1.00 19.24 242 LYS A O 1
ATOM 1832 N N . LYS A 1 243 ? 27.065 20.929 4.669 1.00 20.76 243 LYS A N 1
ATOM 1833 C CA . LYS A 1 243 ? 27.323 22.207 5.337 1.00 21.15 243 LYS A CA 1
ATOM 1834 C C . LYS A 1 243 ? 27.399 22.056 6.856 1.00 24.57 243 LYS A C 1
ATOM 1835 O O . LYS A 1 243 ? 28.148 22.783 7.519 1.00 24.79 243 LYS A O 1
ATOM 1841 N N . ALA A 1 244 ? 26.631 21.134 7.435 1.00 21.66 244 ALA A N 1
ATOM 1842 C CA . ALA A 1 244 ? 26.729 20.916 8.878 1.00 21.77 244 ALA A CA 1
ATOM 1843 C C . ALA A 1 244 ? 28.084 20.340 9.284 1.00 21.87 244 ALA A C 1
ATOM 1844 O O . ALA A 1 244 ? 28.604 20.662 10.360 1.00 19.74 244 ALA A O 1
ATOM 1846 N N . MET A 1 245 ? 28.673 19.495 8.446 1.00 22.01 245 MET A N 1
ATOM 1847 C CA . MET A 1 245 ? 29.966 18.896 8.738 1.00 21.87 245 MET A CA 1
ATOM 1848 C C . MET A 1 245 ? 31.146 19.646 8.126 1.00 21.73 245 MET A C 1
ATOM 1849 O O . MET A 1 245 ? 32.282 19.443 8.573 1.00 21.81 245 MET A O 1
ATOM 1854 N N . GLY A 1 246 ? 30.909 20.487 7.125 1.00 19.84 246 GLY A N 1
ATOM 1855 C CA . GLY A 1 246 ? 31.998 21.088 6.365 1.00 22.52 246 GLY A CA 1
ATOM 1856 C C . GLY A 1 246 ? 32.804 20.073 5.581 1.00 24.65 246 GLY A C 1
ATOM 1857 O O . GLY A 1 246 ? 34.033 20.183 5.511 1.00 23.46 246 GLY A O 1
ATOM 1858 N N . THR A 1 247 ? 32.142 19.074 4.994 1.00 16.95 247 THR A N 1
ATOM 1859 C CA . THR A 1 247 ? 32.831 17.945 4.370 1.00 18.36 247 THR A CA 1
ATOM 1860 C C . THR A 1 247 ? 32.261 17.659 2.989 1.00 19.98 247 THR A C 1
ATOM 1861 O O . THR A 1 247 ? 31.243 18.227 2.567 1.00 20.12 247 THR A O 1
ATOM 1865 N N . LYS A 1 248 ? 32.936 16.752 2.287 1.00 18.26 248 LYS A N 1
ATOM 1866 C CA . LYS A 1 248 ? 32.423 16.164 1.061 1.00 16.48 248 LYS A CA 1
ATOM 1867 C C . LYS A 1 248 ? 31.660 14.890 1.391 1.00 16.04 248 LYS A C 1
ATOM 1868 O O . LYS A 1 248 ? 32.036 14.145 2.296 1.00 14.00 248 LYS A O 1
ATOM 1874 N N . SER A 1 249 ? 30.611 14.623 0.617 1.00 16.56 249 SER A N 1
ATOM 1875 C CA . SER A 1 249 ? 29.787 13.439 0.831 1.00 15.93 249 SER A CA 1
ATOM 1876 C C . SER A 1 249 ? 29.114 13.083 -0.485 1.00 16.59 249 SER A C 1
ATOM 1877 O O . SER A 1 249 ? 28.865 13.963 -1.315 1.00 18.46 249 SER A O 1
ATOM 1880 N N . TRP A 1 250 ? 28.818 11.791 -0.672 1.00 17.01 250 TRP A N 1
ATOM 1881 C CA . TRP A 1 250 ? 28.169 11.318 -1.896 1.00 18.06 250 TRP A CA 1
ATOM 1882 C C . TRP A 1 250 ? 27.096 10.292 -1.567 1.00 17.23 250 TRP A C 1
ATOM 1883 O O . TRP A 1 250 ? 27.358 9.344 -0.818 1.00 15.59 250 TRP A O 1
ATOM 1894 N N . SER A 1 251 ? 25.910 10.452 -2.161 1.00 17.51 251 SER A N 1
ATOM 1895 C CA . SER A 1 251 ? 24.858 9.448 -2.067 1.00 15.72 251 SER A CA 1
ATOM 1896 C C . SER A 1 251 ? 25.088 8.428 -3.173 1.00 17.87 251 SER A C 1
ATOM 1897 O O . SER A 1 251 ? 25.165 8.796 -4.350 1.00 18.02 251 SER A O 1
ATOM 1900 N N . VAL A 1 252 ? 25.242 7.157 -2.801 1.00 16.33 252 VAL A N 1
ATOM 1901 C CA . VAL A 1 252 ? 25.516 6.122 -3.798 1.00 15.43 252 VAL A CA 1
ATOM 1902 C C . VAL A 1 252 ? 24.504 4.986 -3.706 1.00 18.26 252 VAL A C 1
ATOM 1903 O O . VAL A 1 252 ? 24.807 3.840 -4.061 1.00 18.54 252 VAL A O 1
ATOM 1907 N N . GLY A 1 253 ? 23.288 5.292 -3.260 1.00 19.88 253 GLY A N 1
ATOM 1908 C CA . GLY A 1 253 ? 22.286 4.268 -3.101 1.00 18.51 253 GLY A CA 1
ATOM 1909 C C . GLY A 1 253 ? 21.163 4.387 -4.107 1.00 17.68 253 GLY A C 1
ATOM 1910 O O . GLY A 1 253 ? 21.107 5.312 -4.924 1.00 19.08 253 GLY A O 1
ATOM 1911 N N . PRO A 1 254 ? 20.218 3.452 -4.049 1.00 20.63 254 PRO A N 1
ATOM 1912 C CA . PRO A 1 254 ? 20.139 2.340 -3.093 1.00 19.39 254 PRO A CA 1
ATOM 1913 C C . PRO A 1 254 ? 21.136 1.219 -3.394 1.00 21.44 254 PRO A C 1
ATOM 1914 O O . PRO A 1 254 ? 21.098 0.641 -4.487 1.00 22.85 254 PRO A O 1
ATOM 1918 N N . VAL A 1 255 ? 22.023 0.916 -2.442 1.00 15.50 255 VAL A N 1
ATOM 1919 C CA . VAL A 1 255 ? 23.107 -0.015 -2.761 1.00 19.65 255 VAL A CA 1
ATOM 1920 C C . VAL A 1 255 ? 22.563 -1.421 -2.974 1.00 22.36 255 VAL A C 1
ATOM 1921 O O . VAL A 1 255 ? 23.137 -2.204 -3.738 1.00 19.57 255 VAL A O 1
ATOM 1925 N N . SER A 1 256 ? 21.472 -1.771 -2.290 1.00 20.74 256 SER A N 1
ATOM 1926 C CA . SER A 1 256 ? 20.887 -3.099 -2.437 1.00 20.93 256 SER A CA 1
ATOM 1927 C C . SER A 1 256 ? 20.378 -3.320 -3.854 1.00 24.22 256 SER A C 1
ATOM 1928 O O . SER A 1 256 ? 20.544 -4.408 -4.421 1.00 25.23 256 SER A O 1
ATOM 1931 N N . LEU A 1 257 ? 19.741 -2.306 -4.442 1.00 20.15 257 LEU A N 1
ATOM 1932 C CA . LEU A 1 257 ? 19.255 -2.444 -5.808 1.00 24.33 257 LEU A CA 1
ATOM 1933 C C . LEU A 1 257 ? 20.410 -2.474 -6.793 1.00 25.80 257 LEU A C 1
ATOM 1934 O O . LEU A 1 257 ? 20.388 -3.241 -7.757 1.00 23.65 257 LEU A O 1
ATOM 1939 N N . TRP A 1 258 ? 21.421 -1.637 -6.565 1.00 22.44 258 TRP A N 1
ATOM 1940 C CA . TRP A 1 258 ? 22.445 -1.422 -7.581 1.00 21.55 258 TRP A CA 1
ATOM 1941 C C . TRP A 1 258 ? 23.148 -2.718 -7.954 1.00 24.11 258 TRP A C 1
ATOM 1942 O O . TRP A 1 258 ? 23.344 -2.995 -9.142 1.00 24.89 258 TRP A O 1
ATOM 1953 N N . VAL A 1 259 ? 23.523 -3.535 -6.969 1.00 20.07 259 VAL A N 1
ATOM 1954 C CA . VAL A 1 259 ? 24.342 -4.702 -7.256 1.00 25.62 259 VAL A CA 1
ATOM 1955 C C . VAL A 1 259 ? 23.578 -6.007 -7.077 1.00 25.34 259 VAL A C 1
ATOM 1956 O O . VAL A 1 259 ? 24.182 -7.076 -7.169 1.00 24.74 259 VAL A O 1
ATOM 1960 N N . ASN A 1 260 ? 22.270 -5.952 -6.826 1.00 21.00 260 ASN A N 1
ATOM 1961 C CA . ASN A 1 260 ? 21.463 -7.153 -6.611 1.00 27.32 260 ASN A CA 1
ATOM 1962 C C . ASN A 1 260 ? 20.214 -7.118 -7.481 1.00 29.86 260 ASN A C 1
ATOM 1963 O O . ASN A 1 260 ? 19.092 -7.355 -7.019 1.00 30.78 260 ASN A O 1
ATOM 1968 N N . GLN A 1 261 ? 20.389 -6.822 -8.772 1.00 26.95 261 GLN A N 1
ATOM 1969 C CA . GLN A 1 261 ? 19.246 -6.826 -9.680 1.00 30.73 261 GLN A CA 1
ATOM 1970 C C . GLN A 1 261 ? 18.865 -8.236 -10.135 1.00 37.65 261 GLN A C 1
ATOM 1971 O O . GLN A 1 261 ? 17.723 -8.445 -10.562 1.00 36.59 261 GLN A O 1
ATOM 1977 N N . ASP A 1 262 ? 19.783 -9.200 -10.030 1.00 31.67 262 ASP A N 1
ATOM 1978 C CA . ASP A 1 262 ? 19.526 -10.593 -10.386 1.00 39.07 262 ASP A CA 1
ATOM 1979 C C . ASP A 1 262 ? 18.829 -11.333 -9.247 1.00 36.40 262 ASP A C 1
ATOM 1980 O O . ASP A 1 262 ? 19.077 -11.067 -8.070 1.00 34.03 262 ASP A O 1
ATOM 1985 N N . ALA A 1 263 ? 17.981 -12.306 -9.609 1.00 34.03 263 ALA A N 1
ATOM 1986 C CA . ALA A 1 263 ? 17.269 -13.075 -8.588 1.00 37.33 263 ALA A CA 1
ATOM 1987 C C . ALA A 1 263 ? 18.233 -13.879 -7.722 1.00 35.77 263 ALA A C 1
ATOM 1988 O O . ALA A 1 263 ? 18.040 -13.992 -6.503 1.00 37.84 263 ALA A O 1
ATOM 1990 N N . SER A 1 264 ? 19.288 -14.431 -8.330 1.00 37.70 264 SER A N 1
ATOM 1991 C CA . SER A 1 264 ? 20.255 -15.219 -7.567 1.00 37.54 264 SER A CA 1
ATOM 1992 C C . SER A 1 264 ? 20.957 -14.363 -6.520 1.00 37.87 264 SER A C 1
ATOM 1993 O O . SER A 1 264 ? 21.221 -14.823 -5.401 1.00 37.99 264 SER A O 1
ATOM 1996 N N . ASP A 1 265 ? 21.261 -13.109 -6.865 1.00 35.49 265 ASP A N 1
ATOM 1997 C CA . ASP A 1 265 ? 21.871 -12.198 -5.906 1.00 35.63 265 ASP A CA 1
ATOM 1998 C C . ASP A 1 265 ? 20.899 -11.837 -4.786 1.00 32.39 265 ASP A C 1
ATOM 1999 O O . ASP A 1 265 ? 21.279 -11.841 -3.610 1.00 33.95 265 ASP A O 1
ATOM 2004 N N . LYS A 1 266 ? 19.644 -11.515 -5.128 1.00 31.16 266 LYS A N 1
ATOM 2005 C CA . LYS A 1 266 ? 18.639 -11.240 -4.101 1.00 32.19 266 LYS A CA 1
ATOM 2006 C C . LYS A 1 266 ? 18.484 -12.418 -3.144 1.00 35.79 266 LYS A C 1
ATOM 2007 O O . LYS A 1 266 ? 18.283 -12.228 -1.936 1.00 34.19 266 LYS A O 1
ATOM 2013 N N . ALA A 1 267 ? 18.565 -13.644 -3.670 1.00 34.81 267 ALA A N 1
ATOM 2014 C CA . ALA A 1 267 ? 18.313 -14.819 -2.842 1.00 34.32 267 ALA A CA 1
ATOM 2015 C C . ALA A 1 267 ? 19.434 -15.060 -1.840 1.00 38.88 267 ALA A C 1
ATOM 2016 O O . ALA A 1 267 ? 19.174 -15.540 -0.731 1.00 40.55 267 ALA A O 1
ATOM 2018 N N . CYS A 1 268 ? 20.677 -14.733 -2.198 1.00 36.91 268 CYS A N 1
ATOM 2019 C CA . CYS A 1 268 ? 21.831 -15.077 -1.379 1.00 38.07 268 CYS A CA 1
ATOM 2020 C C . CYS A 1 268 ? 22.322 -13.933 -0.495 1.00 37.36 268 CYS A C 1
ATOM 2021 O O . CYS A 1 268 ? 23.244 -14.144 0.302 1.00 32.97 268 CYS A O 1
ATOM 2024 N N . ARG A 1 269 ? 21.736 -12.739 -0.604 1.00 34.57 269 ARG A N 1
ATOM 2025 C CA . ARG A 1 269 ? 22.280 -11.577 0.096 1.00 33.15 269 ARG A CA 1
ATOM 2026 C C . ARG A 1 269 ? 22.308 -11.800 1.603 1.00 31.70 269 ARG A C 1
ATOM 2027 O O . ARG A 1 269 ? 21.267 -12.051 2.221 1.00 33.53 269 ARG A O 1
ATOM 2035 N N . GLY A 1 270 ? 23.505 -11.694 2.186 1.00 28.14 270 GLY A N 1
ATOM 2036 C CA . GLY A 1 270 ? 23.710 -11.826 3.616 1.00 32.23 270 GLY A CA 1
ATOM 2037 C C . GLY A 1 270 ? 23.375 -13.185 4.208 1.00 38.21 270 GLY A C 1
ATOM 2038 O O . GLY A 1 270 ? 23.272 -13.321 5.431 1.00 38.53 270 GLY A O 1
ATOM 2039 N N . ASP A 1 271 ? 23.212 -14.203 3.367 1.00 36.30 271 ASP A N 1
ATOM 2040 C CA . ASP A 1 271 ? 22.771 -15.510 3.838 1.00 46.31 271 ASP A CA 1
ATOM 2041 C C . ASP A 1 271 ? 23.961 -16.373 4.247 1.00 53.89 271 ASP A C 1
ATOM 2042 O O . ASP A 1 271 ? 24.984 -16.411 3.555 1.00 58.19 271 ASP A O 1
ATOM 2047 N N . VAL A 1 272 ? 23.798 -17.084 5.365 1.00 62.27 272 VAL A N 1
ATOM 2048 C CA . VAL A 1 272 ? 24.834 -17.923 5.977 1.00 65.33 272 VAL A CA 1
ATOM 2049 C C . VAL A 1 272 ? 26.028 -17.064 6.379 1.00 60.96 272 VAL A C 1
ATOM 2050 O O . VAL A 1 272 ? 26.020 -16.429 7.436 1.00 60.32 272 VAL A O 1
ATOM 2054 N N . GLY A 1 279 ? 12.559 -20.958 -0.764 1.00 47.73 279 GLY A N 1
ATOM 2055 C CA . GLY A 1 279 ? 11.624 -21.087 -1.867 1.00 38.07 279 GLY A CA 1
ATOM 2056 C C . GLY A 1 279 ? 10.197 -21.377 -1.432 1.00 34.52 279 GLY A C 1
ATOM 2057 O O . GLY A 1 279 ? 9.251 -21.168 -2.198 1.00 37.24 279 GLY A O 1
ATOM 2058 N N . VAL A 1 280 ? 10.033 -21.862 -0.198 1.00 29.68 280 VAL A N 1
ATOM 2059 C CA . VAL A 1 280 ? 8.697 -22.208 0.276 1.00 31.61 280 VAL A CA 1
ATOM 2060 C C . VAL A 1 280 ? 7.868 -20.947 0.502 1.00 30.20 280 VAL A C 1
ATOM 2061 O O . VAL A 1 280 ? 6.657 -20.928 0.239 1.00 24.82 280 VAL A O 1
ATOM 2065 N N . VAL A 1 281 ? 8.508 -19.862 0.953 1.00 27.03 281 VAL A N 1
ATOM 2066 C CA . VAL A 1 281 ? 7.759 -18.622 1.140 1.00 25.56 281 VAL A CA 1
ATOM 2067 C C . VAL A 1 281 ? 7.347 -18.037 -0.202 1.00 25.55 281 VAL A C 1
ATOM 2068 O O . VAL A 1 281 ? 6.291 -17.403 -0.307 1.00 24.63 281 VAL A O 1
ATOM 2072 N N . LEU A 1 282 ? 8.158 -18.247 -1.248 1.00 25.39 282 LEU A N 1
ATOM 2073 C CA . LEU A 1 282 ? 7.838 -17.709 -2.567 1.00 28.66 282 LEU A CA 1
ATOM 2074 C C . LEU A 1 282 ? 6.660 -18.444 -3.196 1.00 27.80 282 LEU A C 1
ATOM 2075 O O . LEU A 1 282 ? 5.825 -17.828 -3.867 1.00 26.71 282 LEU A O 1
ATOM 2080 N N . THR A 1 283 ? 6.580 -19.763 -2.996 1.00 28.85 283 THR A N 1
ATOM 2081 C CA . THR A 1 283 ? 5.414 -20.506 -3.463 1.00 29.28 283 THR A CA 1
ATOM 2082 C C . THR A 1 283 ? 4.155 -20.051 -2.738 1.00 26.03 283 THR A C 1
ATOM 2083 O O . THR A 1 283 ? 3.091 -19.902 -3.354 1.00 25.45 283 THR A O 1
ATOM 2087 N N . TRP A 1 284 ? 4.260 -19.817 -1.423 1.00 22.54 284 TRP A N 1
ATOM 2088 C CA . TRP A 1 284 ? 3.126 -19.312 -0.655 1.00 22.57 284 TRP A CA 1
ATOM 2089 C C . TRP A 1 284 ? 2.687 -17.944 -1.173 1.00 24.61 284 TRP A C 1
ATOM 2090 O O . TRP A 1 284 ? 1.495 -17.706 -1.403 1.00 26.20 284 TRP A O 1
ATOM 2101 N N . LEU A 1 285 ? 3.652 -17.053 -1.428 1.00 23.28 285 LEU A N 1
ATOM 2102 C CA . LEU A 1 285 ? 3.329 -15.741 -1.993 1.00 25.48 285 LEU A CA 1
ATOM 2103 C C . LEU A 1 285 ? 2.658 -15.859 -3.361 1.00 22.89 285 LEU A C 1
ATOM 2104 O O . LEU A 1 285 ? 1.687 -15.147 -3.646 1.00 26.42 285 LEU A O 1
ATOM 2109 N N . ASP A 1 286 ? 3.173 -16.744 -4.223 1.00 25.45 286 ASP A N 1
ATOM 2110 C CA . ASP A 1 286 ? 2.604 -16.950 -5.555 1.00 29.40 286 ASP A CA 1
ATOM 2111 C C . ASP A 1 286 ? 1.110 -17.229 -5.525 1.00 27.98 286 ASP A C 1
ATOM 2112 O O . ASP A 1 286 ? 0.428 -16.975 -6.521 1.00 27.45 286 ASP A O 1
ATOM 2117 N N . SER A 1 287 ? 0.588 -17.738 -4.407 1.00 29.36 287 SER A N 1
ATOM 2118 C CA . SER A 1 287 ? -0.813 -18.122 -4.283 1.00 30.85 287 SER A CA 1
ATOM 2119 C C . SER A 1 287 ? -1.734 -16.968 -3.907 1.00 33.62 287 SER A C 1
ATOM 2120 O O . SER A 1 287 ? -2.957 -17.149 -3.920 1.00 30.34 287 SER A O 1
ATOM 2123 N N . LYS A 1 288 ? -1.190 -15.795 -3.588 1.00 32.00 288 LYS A N 1
ATOM 2124 C CA . LYS A 1 288 ? -1.955 -14.661 -3.084 1.00 27.98 288 LYS A CA 1
ATOM 2125 C C . LYS A 1 288 ? -2.177 -13.617 -4.174 1.00 31.14 288 LYS A C 1
ATOM 2126 O O . LYS A 1 288 ? -1.439 -13.546 -5.162 1.00 30.99 288 LYS A O 1
ATOM 2132 N N . THR A 1 289 ? -3.206 -12.797 -3.983 1.00 29.92 289 THR A N 1
ATOM 2133 C CA . THR A 1 289 ? -3.458 -11.739 -4.945 1.00 30.04 289 THR A CA 1
ATOM 2134 C C . THR A 1 289 ? -2.546 -10.549 -4.665 1.00 33.54 289 THR A C 1
ATOM 2135 O O . THR A 1 289 ? -1.925 -10.437 -3.600 1.00 31.90 289 THR A O 1
ATOM 2139 N N . GLU A 1 290 ? -2.463 -9.654 -5.649 1.00 30.26 290 GLU A N 1
ATOM 2140 C CA . GLU A 1 290 ? -1.461 -8.599 -5.606 1.00 31.71 290 GLU A CA 1
ATOM 2141 C C . GLU A 1 290 ? -1.717 -7.651 -4.439 1.00 31.02 290 GLU A C 1
ATOM 2142 O O . GLU A 1 290 ? -2.865 -7.340 -4.106 1.00 30.83 290 GLU A O 1
ATOM 2148 N N . ASP A 1 291 ? -0.628 -7.206 -3.809 1.00 29.57 291 ASP A N 1
ATOM 2149 C CA . ASP A 1 291 ? -0.665 -6.187 -2.759 1.00 28.55 291 ASP A CA 1
ATOM 2150 C C . ASP A 1 291 ? -1.491 -6.629 -1.560 1.00 27.07 291 ASP A C 1
ATOM 2151 O O . ASP A 1 291 ? -2.004 -5.798 -0.814 1.00 29.43 291 ASP A O 1
ATOM 2156 N N . SER A 1 292 ? -1.610 -7.928 -1.334 1.00 23.74 292 SER A N 1
ATOM 2157 C CA . SER A 1 292 ? -2.488 -8.422 -0.287 1.00 25.53 292 SER A CA 1
ATOM 2158 C C . SER A 1 292 ? -1.749 -8.847 0.979 1.00 23.73 292 SER A C 1
ATOM 2159 O O . SER A 1 292 ? -2.405 -9.165 1.971 1.00 24.59 292 SER A O 1
ATOM 2162 N N . VAL A 1 293 ? -0.414 -8.844 0.988 1.00 24.05 293 VAL A N 1
ATOM 2163 C CA . VAL A 1 293 ? 0.363 -9.452 2.069 1.00 20.71 293 VAL A CA 1
ATOM 2164 C C . VAL A 1 293 ? 1.193 -8.389 2.784 1.00 21.34 293 VAL A C 1
ATOM 2165 O O . VAL A 1 293 ? 1.952 -7.645 2.148 1.00 19.25 293 VAL A O 1
ATOM 2169 N N . LEU A 1 294 ? 1.093 -8.373 4.107 1.00 19.61 294 LEU A N 1
ATOM 2170 C CA . LEU A 1 294 ? 1.884 -7.490 4.956 1.00 20.35 294 LEU A CA 1
ATOM 2171 C C . LEU A 1 294 ? 3.191 -8.179 5.340 1.00 19.80 294 LEU A C 1
ATOM 2172 O O . LEU A 1 294 ? 3.173 -9.291 5.873 1.00 21.21 294 LEU A O 1
ATOM 2177 N N . TYR A 1 295 ? 4.325 -7.526 5.081 1.00 16.42 295 TYR A N 1
ATOM 2178 C CA . TYR A 1 295 ? 5.629 -8.043 5.484 1.00 16.91 295 TYR A CA 1
ATOM 2179 C C . TYR A 1 295 ? 6.060 -7.356 6.772 1.00 18.76 295 TYR A C 1
ATOM 2180 O O . TYR A 1 295 ? 6.074 -6.124 6.836 1.00 18.39 295 TYR A O 1
ATOM 2189 N N . VAL A 1 296 ? 6.432 -8.141 7.779 1.00 16.36 296 VAL A N 1
ATOM 2190 C CA . VAL A 1 296 ? 6.763 -7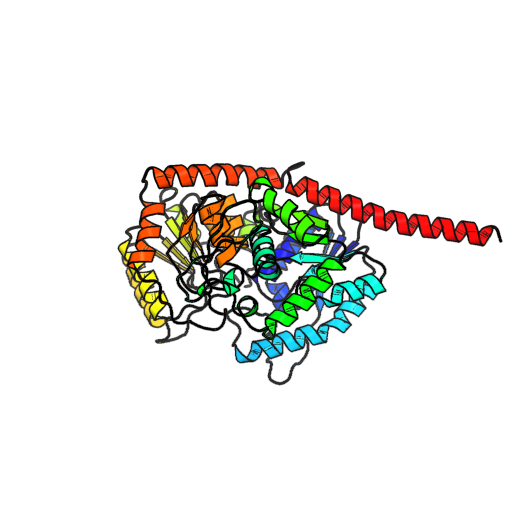.621 9.110 1.00 17.29 296 VAL A CA 1
ATOM 2191 C C . VAL A 1 296 ? 8.184 -8.047 9.477 1.00 17.18 296 VAL A C 1
ATOM 2192 O O . VAL A 1 296 ? 8.455 -9.242 9.647 1.00 19.46 296 VAL A O 1
ATOM 2196 N N . SER A 1 297 ? 9.085 -7.072 9.644 1.00 16.58 297 SER A N 1
ATOM 2197 C CA . SER A 1 297 ? 10.457 -7.393 10.017 1.00 18.87 297 SER A CA 1
ATOM 2198 C C . SER A 1 297 ? 11.050 -6.232 10.805 1.00 19.11 297 SER A C 1
ATOM 2199 O O . SER A 1 297 ? 10.806 -5.066 10.480 1.00 17.74 297 SER A O 1
ATOM 2202 N N . PHE A 1 298 ? 11.832 -6.559 11.833 1.00 15.88 298 PHE A N 1
ATOM 2203 C CA . PHE A 1 298 ? 12.470 -5.559 12.686 1.00 18.55 298 PHE A CA 1
ATOM 2204 C C . PHE A 1 298 ? 13.996 -5.564 12.555 1.00 20.78 298 PHE A C 1
ATOM 2205 O O . PHE A 1 298 ? 14.710 -5.164 13.475 1.00 19.89 298 PHE A O 1
ATOM 2213 N N . GLY A 1 299 ? 14.507 -5.952 11.389 1.00 22.05 299 GLY A N 1
ATOM 2214 C CA . GLY A 1 299 ? 15.923 -5.808 11.105 1.00 23.58 299 GLY A CA 1
ATOM 2215 C C . GLY A 1 299 ? 16.752 -6.980 11.588 1.00 27.18 299 GLY A C 1
ATOM 2216 O O . GLY A 1 299 ? 16.242 -8.039 11.968 1.00 27.82 299 GLY A O 1
ATOM 2217 N N . SER A 1 300 ? 18.073 -6.766 11.592 1.00 25.95 300 SER A N 1
ATOM 2218 C CA . SER A 1 300 ? 19.035 -7.824 11.885 1.00 31.12 300 SER A CA 1
ATOM 2219 C C . SER A 1 300 ? 19.441 -7.900 13.357 1.00 31.33 300 SER A C 1
ATOM 2220 O O . SER A 1 300 ? 20.078 -8.883 13.752 1.00 33.88 300 SER A O 1
ATOM 2223 N N . MET A 1 301 ? 19.083 -6.907 14.182 1.00 26.02 301 MET A N 1
ATOM 2224 C CA . MET A 1 301 ? 19.598 -6.806 15.548 1.00 32.39 301 MET A CA 1
ATOM 2225 C C . MET A 1 301 ? 18.545 -6.920 16.642 1.00 30.31 301 MET A C 1
ATOM 2226 O O . MET A 1 301 ? 18.915 -7.108 17.806 1.00 31.65 301 MET A O 1
ATOM 2231 N N . ASN A 1 302 ? 17.266 -6.798 16.322 1.00 21.93 302 ASN A N 1
ATOM 2232 C CA . ASN A 1 302 ? 16.256 -6.644 17.359 1.00 23.06 302 ASN A CA 1
ATOM 2233 C C . ASN A 1 302 ? 15.927 -7.975 18.025 1.00 25.10 302 ASN A C 1
ATOM 2234 O O . ASN A 1 302 ? 15.909 -9.025 17.381 1.00 25.40 302 ASN A O 1
ATOM 2239 N N . LYS A 1 303 ? 15.613 -7.910 19.319 1.00 22.40 303 LYS A N 1
ATOM 2240 C CA . LYS A 1 303 ? 15.046 -9.048 20.041 1.00 25.66 303 LYS A CA 1
ATOM 2241 C C . LYS A 1 303 ? 13.896 -8.534 20.894 1.00 24.23 303 LYS A C 1
ATOM 2242 O O . LYS A 1 303 ? 14.109 -7.724 21.801 1.00 26.41 303 LYS A O 1
ATOM 2248 N N . PHE A 1 304 ? 12.688 -8.986 20.597 1.00 22.56 304 PHE A N 1
ATOM 2249 C CA . PHE A 1 304 ? 11.487 -8.604 21.332 1.00 21.19 304 PHE A CA 1
ATOM 2250 C C . PHE A 1 304 ? 11.240 -9.572 22.493 1.00 24.72 304 PHE A C 1
ATOM 2251 O O . PHE A 1 304 ? 11.497 -10.777 22.363 1.00 22.66 304 PHE A O 1
ATOM 2259 N N . PRO A 1 305 ? 10.723 -9.063 23.610 1.00 20.84 305 PRO A N 1
ATOM 2260 C CA . PRO A 1 305 ? 10.257 -9.940 24.688 1.00 21.41 305 PRO A CA 1
ATOM 2261 C C . PRO A 1 305 ? 8.905 -10.544 24.337 1.00 24.33 305 PRO A C 1
ATOM 2262 O O . PRO A 1 305 ? 8.165 -10.017 23.508 1.00 20.45 305 PRO A O 1
ATOM 2266 N N . LYS A 1 306 ? 8.572 -11.648 25.025 1.00 25.02 306 LYS A N 1
ATOM 2267 C CA . LYS A 1 306 ? 7.333 -12.376 24.733 1.00 25.01 306 LYS A CA 1
ATOM 2268 C C . LYS A 1 306 ? 6.106 -11.474 24.757 1.00 23.88 306 LYS A C 1
ATOM 2269 O O . LYS A 1 306 ? 5.238 -11.569 23.880 1.00 23.27 306 LYS A O 1
ATOM 2275 N N . THR A 1 307 ? 5.997 -10.613 25.775 1.00 18.88 307 THR A N 1
ATOM 2276 C CA . THR A 1 307 ? 4.812 -9.770 25.906 1.00 21.39 307 THR A CA 1
ATOM 2277 C C . THR A 1 307 ? 4.623 -8.880 24.684 1.00 22.79 307 THR A C 1
ATOM 2278 O O . THR A 1 307 ? 3.481 -8.582 24.299 1.00 21.10 307 THR A O 1
ATOM 2282 N N . GLN A 1 308 ? 5.724 -8.422 24.080 1.00 19.29 308 GLN A N 1
ATOM 2283 C CA . GLN A 1 308 ? 5.592 -7.645 22.851 1.00 20.29 308 GLN A CA 1
ATOM 2284 C C . GLN A 1 308 ? 5.171 -8.536 21.691 1.00 19.25 308 GLN A C 1
ATOM 2285 O O . GLN A 1 308 ? 4.359 -8.128 20.849 1.00 19.40 308 GLN A O 1
ATOM 2291 N N . LEU A 1 309 ? 5.738 -9.744 21.617 1.00 17.40 309 LEU A N 1
ATOM 2292 C CA . LEU A 1 309 ? 5.388 -10.663 20.533 1.00 20.14 309 LEU A CA 1
ATOM 2293 C C . LEU A 1 309 ? 3.908 -11.010 20.576 1.00 23.08 309 LEU A C 1
ATOM 2294 O O . LEU A 1 309 ? 3.252 -11.148 19.533 1.00 19.44 309 LEU A O 1
ATOM 2299 N N . VAL A 1 310 ? 3.366 -11.151 21.784 1.00 21.58 310 VAL A N 1
ATOM 2300 C CA . VAL A 1 310 ? 1.943 -11.434 21.955 1.00 23.52 310 VAL A CA 1
ATOM 2301 C C . VAL A 1 310 ? 1.089 -10.342 21.328 1.00 24.42 310 VAL A C 1
ATOM 2302 O O . VAL A 1 310 ? 0.110 -10.625 20.623 1.00 24.17 310 VAL A O 1
ATOM 2306 N N . GLU A 1 311 ? 1.450 -9.076 21.555 1.00 20.86 311 GLU A N 1
ATOM 2307 C CA . GLU A 1 311 ? 0.661 -7.979 21.013 1.00 20.16 311 GLU A CA 1
ATOM 2308 C C . GLU A 1 311 ? 0.722 -7.956 19.493 1.00 21.00 311 GLU A C 1
ATOM 2309 O O . GLU A 1 311 ? -0.286 -7.677 18.837 1.00 20.91 311 GLU A O 1
ATOM 2315 N N . ILE A 1 312 ? 1.890 -8.252 18.924 1.00 18.70 312 ILE A N 1
ATOM 2316 C CA . ILE A 1 312 ? 2.036 -8.299 17.467 1.00 19.98 312 ILE A CA 1
ATOM 2317 C C . ILE A 1 312 ? 1.214 -9.445 16.888 1.00 20.85 312 ILE A C 1
ATOM 2318 O O . ILE A 1 312 ? 0.491 -9.279 15.899 1.00 20.60 312 ILE A O 1
ATOM 2323 N N . ALA A 1 313 ? 1.331 -10.627 17.489 1.00 19.81 313 ALA A N 1
ATOM 2324 C CA . ALA A 1 313 ? 0.568 -11.783 17.030 1.00 22.16 313 ALA A CA 1
ATOM 2325 C C . ALA A 1 313 ? -0.931 -11.485 17.008 1.00 22.52 313 ALA A C 1
ATOM 2326 O O . ALA A 1 313 ? -1.620 -11.756 16.016 1.00 23.75 313 ALA A O 1
ATOM 2328 N N . HIS A 1 314 ? -1.453 -10.901 18.086 1.00 23.37 314 HIS A N 1
ATOM 2329 C CA . HIS A 1 314 ? -2.887 -10.630 18.125 1.00 26.44 314 HIS A CA 1
ATOM 2330 C C . HIS A 1 314 ? -3.272 -9.573 17.103 1.00 25.57 314 HIS A C 1
ATOM 2331 O O . HIS A 1 314 ? -4.295 -9.707 16.422 1.00 24.25 314 HIS A O 1
ATOM 2338 N N . ALA A 1 315 ? -2.455 -8.523 16.968 1.00 21.98 315 ALA A N 1
ATOM 2339 C CA . ALA A 1 315 ? -2.735 -7.501 15.972 1.00 19.23 315 ALA A CA 1
ATOM 2340 C C . ALA A 1 315 ? -2.747 -8.094 14.567 1.00 20.34 315 ALA A C 1
ATOM 2341 O O . ALA A 1 315 ? -3.625 -7.768 13.758 1.00 23.94 315 ALA A O 1
ATOM 2343 N N . LEU A 1 316 ? -1.782 -8.960 14.256 1.00 19.12 316 LEU A N 1
ATOM 2344 C CA . LEU A 1 316 ? -1.728 -9.539 12.917 1.00 23.18 316 LEU A CA 1
ATOM 2345 C C . LEU A 1 316 ? -2.917 -10.456 12.669 1.00 25.05 316 LEU A C 1
ATOM 2346 O O . LEU A 1 316 ? -3.558 -10.388 11.615 1.00 22.43 316 LEU A O 1
ATOM 2351 N N . GLU A 1 317 ? -3.220 -11.330 13.628 1.00 23.76 317 GLU A N 1
ATOM 2352 C CA . GLU A 1 317 ? -4.363 -12.223 13.469 1.00 25.03 317 GLU A CA 1
ATOM 2353 C C . GLU A 1 317 ? -5.672 -11.449 13.365 1.00 28.90 317 GLU A C 1
ATOM 2354 O O . GLU A 1 317 ? -6.522 -11.773 12.529 1.00 29.33 317 GLU A O 1
ATOM 2360 N N . ASP A 1 318 ? -5.853 -10.421 14.198 1.00 25.81 318 ASP A N 1
ATOM 2361 C CA . ASP A 1 318 ? -7.122 -9.697 14.235 1.00 24.99 318 ASP A CA 1
ATOM 2362 C C . ASP A 1 318 ? -7.313 -8.782 13.030 1.00 29.69 318 ASP A C 1
ATOM 2363 O O . ASP A 1 318 ? -8.448 -8.369 12.756 1.00 27.61 318 ASP A O 1
ATOM 2368 N N . SER A 1 319 ? -6.235 -8.454 12.310 1.00 22.62 319 SER A N 1
ATOM 2369 C CA . SER A 1 319 ? -6.343 -7.556 11.165 1.00 24.03 319 SER A CA 1
ATOM 2370 C C . SER A 1 319 ? -7.145 -8.167 10.025 1.00 26.03 319 SER A C 1
ATOM 2371 O O . SER A 1 319 ? -7.682 -7.425 9.192 1.00 26.07 319 SER A O 1
ATOM 2374 N N . GLY A 1 320 ? -7.208 -9.498 9.954 1.00 25.07 320 GLY A N 1
ATOM 2375 C CA . GLY A 1 320 ? -7.821 -10.186 8.844 1.00 28.48 320 GLY A CA 1
ATOM 2376 C C . GLY A 1 320 ? -6.947 -10.320 7.618 1.00 32.20 320 GLY A C 1
ATOM 2377 O O . GLY A 1 320 ? -7.341 -11.008 6.668 1.00 33.63 320 GLY A O 1
ATOM 2378 N N . HIS A 1 321 ? -5.767 -9.711 7.604 1.00 26.86 321 HIS A N 1
ATOM 2379 C CA . HIS A 1 321 ? -4.959 -9.666 6.395 1.00 27.11 321 HIS A CA 1
ATOM 2380 C C . HIS A 1 321 ? -3.906 -10.767 6.385 1.00 24.87 321 HIS A C 1
ATOM 2381 O O . HIS A 1 321 ? -3.533 -11.321 7.421 1.00 26.56 321 HIS A O 1
ATOM 2388 N N . ASP A 1 322 ? -3.452 -11.106 5.182 1.00 23.97 322 ASP A N 1
ATOM 2389 C CA . ASP A 1 322 ? -2.344 -12.033 5.039 1.00 26.11 322 ASP A CA 1
ATOM 2390 C C . ASP A 1 322 ? -1.040 -11.351 5.448 1.00 24.60 322 ASP A C 1
ATOM 2391 O O . ASP A 1 322 ? -0.887 -10.137 5.301 1.00 22.42 322 ASP A O 1
ATOM 2396 N N . PHE A 1 323 ? -0.097 -12.135 5.978 1.00 22.27 323 PHE A N 1
ATOM 2397 C CA . PHE A 1 323 ? 1.152 -11.538 6.445 1.00 19.05 323 PHE A CA 1
ATOM 2398 C C . PHE A 1 323 ? 2.295 -12.548 6.446 1.00 22.22 323 PHE A C 1
ATOM 2399 O O . PHE A 1 323 ? 2.086 -13.750 6.628 1.00 19.89 323 PHE A O 1
ATOM 2407 N N . ILE A 1 324 ? 3.509 -12.029 6.250 1.00 19.44 324 ILE A N 1
ATOM 2408 C CA . ILE A 1 324 ? 4.763 -12.722 6.534 1.00 17.00 324 ILE A CA 1
ATOM 2409 C C . ILE A 1 324 ? 5.412 -12.013 7.715 1.00 22.65 324 ILE A C 1
ATOM 2410 O O . ILE A 1 324 ? 5.629 -10.796 7.666 1.00 18.33 324 ILE A O 1
ATOM 2415 N N . TRP A 1 325 ? 5.714 -12.758 8.776 1.00 16.79 325 TRP A N 1
ATOM 2416 C CA . TRP A 1 325 ? 6.328 -12.184 9.972 1.00 15.71 325 TRP A CA 1
ATOM 2417 C C . TRP A 1 325 ? 7.712 -12.787 10.157 1.00 19.76 325 TRP A C 1
ATOM 2418 O O . TRP A 1 325 ? 7.850 -13.986 10.429 1.00 20.14 325 TRP A O 1
ATOM 2429 N N . VAL A 1 326 ? 8.741 -11.964 9.990 1.00 17.36 326 VAL A N 1
ATOM 2430 C CA . VAL A 1 326 ? 10.110 -12.392 10.272 1.00 18.17 326 VAL A CA 1
ATOM 2431 C C . VAL A 1 326 ? 10.317 -12.176 11.763 1.00 21.57 326 VAL A C 1
ATOM 2432 O O . VAL A 1 326 ? 10.433 -11.038 12.222 1.00 19.05 326 VAL A O 1
ATOM 2436 N N . VAL A 1 327 ? 10.307 -13.266 12.535 1.00 22.30 327 VAL A N 1
ATOM 2437 C CA . VAL A 1 327 ? 10.181 -13.089 13.975 1.00 26.50 327 VAL A CA 1
ATOM 2438 C C . VAL A 1 327 ? 11.469 -12.579 14.613 1.00 26.75 327 VAL A C 1
ATOM 2439 O O . VAL A 1 327 ? 11.423 -12.031 15.723 1.00 30.92 327 VAL A O 1
ATOM 2443 N N . GLY A 1 328 ? 12.615 -12.737 13.952 1.00 28.11 328 GLY A N 1
ATOM 2444 C CA . GLY A 1 328 ? 13.849 -12.239 14.545 1.00 28.30 328 GLY A CA 1
ATOM 2445 C C . GLY A 1 328 ? 14.313 -13.117 15.699 1.00 32.94 328 GLY A C 1
ATOM 2446 O O . GLY A 1 328 ? 13.952 -14.290 15.808 1.00 33.46 328 GLY A O 1
ATOM 2447 N N . LYS A 1 329 ? 15.122 -12.516 16.580 1.00 33.41 329 LYS A N 1
ATOM 2448 C CA . LYS A 1 329 ? 15.704 -13.226 17.717 1.00 33.41 329 LYS A CA 1
ATOM 2449 C C . LYS A 1 329 ? 14.670 -13.422 18.822 1.00 36.00 329 LYS A C 1
ATOM 2450 O O . LYS A 1 329 ? 14.084 -12.451 19.315 1.00 37.40 329 LYS A O 1
ATOM 2456 N N . ILE A 1 330 ? 14.479 -14.678 19.230 1.00 32.80 330 ILE A N 1
ATOM 2457 C CA . ILE A 1 330 ? 13.432 -15.092 20.161 1.00 37.10 330 ILE A CA 1
ATOM 2458 C C . ILE A 1 330 ? 14.085 -15.795 21.348 1.00 40.90 330 ILE A C 1
ATOM 2459 O O . ILE A 1 330 ? 14.938 -16.670 21.158 1.00 37.38 330 ILE A O 1
ATOM 2464 N N . GLU A 1 331 ? 13.669 -15.430 22.563 1.00 37.31 331 GLU A N 1
ATOM 2465 C CA . GLU A 1 331 ? 14.082 -16.174 23.752 1.00 42.77 331 GLU A CA 1
ATOM 2466 C C . GLU A 1 331 ? 13.413 -17.548 23.773 1.00 43.09 331 GLU A C 1
ATOM 2467 O O . GLU A 1 331 ? 12.230 -17.688 23.450 1.00 43.11 331 GLU A O 1
ATOM 2473 N N . GLU A 1 332 ? 14.171 -18.572 24.157 1.00 40.75 332 GLU A N 1
ATOM 2474 C CA . GLU A 1 332 ? 13.646 -19.929 24.070 1.00 43.24 332 GLU A CA 1
ATOM 2475 C C . GLU A 1 332 ? 12.614 -20.196 25.172 1.00 44.73 332 GLU A C 1
ATOM 2476 O O . GLU A 1 332 ? 12.542 -19.492 26.183 1.00 42.59 332 GLU A O 1
ATOM 2482 N N . GLY A 1 333 ? 11.786 -21.212 24.940 1.00 46.25 333 GLY A N 1
ATOM 2483 C CA . GLY A 1 333 ? 10.884 -21.683 25.980 1.00 43.19 333 GLY A CA 1
ATOM 2484 C C . GLY A 1 333 ? 9.755 -20.704 26.215 1.00 41.13 333 GLY A C 1
ATOM 2485 O O . GLY A 1 333 ? 9.105 -20.227 25.275 1.00 37.12 333 GLY A O 1
ATOM 2486 N N . GLU A 1 334 ? 9.509 -20.406 27.492 1.00 37.38 334 GLU A N 1
ATOM 2487 C CA . GLU A 1 334 ? 8.485 -19.450 27.893 1.00 43.78 334 GLU A CA 1
ATOM 2488 C C . GLU A 1 334 ? 8.902 -18.004 27.655 1.00 40.15 334 GLU A C 1
ATOM 2489 O O . GLU A 1 334 ? 8.129 -17.095 27.973 1.00 43.72 334 GLU A O 1
ATOM 2495 N N . GLY A 1 335 ? 10.099 -17.768 27.125 1.00 38.57 335 GLY A N 1
ATOM 2496 C CA . GLY A 1 335 ? 10.533 -16.446 26.736 1.00 39.03 335 GLY A CA 1
ATOM 2497 C C . GLY A 1 335 ? 10.051 -15.989 25.377 1.00 40.58 335 GLY A C 1
ATOM 2498 O O . GLY A 1 335 ? 10.458 -14.920 24.912 1.00 36.08 335 GLY A O 1
ATOM 2499 N N . GLY A 1 336 ? 9.203 -16.774 24.713 1.00 35.64 336 GLY A N 1
ATOM 2500 C CA . GLY A 1 336 ? 8.639 -16.373 23.437 1.00 32.04 336 GLY A CA 1
ATOM 2501 C C . GLY A 1 336 ? 8.466 -17.495 22.432 1.00 28.84 336 GLY A C 1
ATOM 2502 O O . GLY A 1 336 ? 7.444 -17.552 21.746 1.00 28.68 336 GLY A O 1
ATOM 2503 N N . ALA A 1 337 ? 9.445 -18.401 22.348 1.00 32.67 337 ALA A N 1
ATOM 2504 C CA . ALA A 1 337 ? 9.449 -19.399 21.279 1.00 35.64 337 ALA A CA 1
ATOM 2505 C C . ALA A 1 337 ? 8.253 -20.341 21.376 1.00 35.77 337 ALA A C 1
ATOM 2506 O O . ALA A 1 337 ? 7.619 -20.649 20.359 1.00 30.52 337 ALA A O 1
ATOM 2508 N N . ASP A 1 338 ? 7.932 -20.812 22.588 1.00 31.92 338 ASP A N 1
ATOM 2509 C CA . ASP A 1 338 ? 6.767 -21.676 22.767 1.00 32.88 338 ASP A CA 1
ATOM 2510 C C . ASP A 1 338 ? 5.498 -20.992 22.287 1.00 31.24 338 ASP A C 1
ATOM 2511 O O . ASP A 1 338 ? 4.668 -21.606 21.610 1.00 30.21 338 ASP A O 1
ATOM 2516 N N . PHE A 1 339 ? 5.315 -19.721 22.656 1.00 31.60 339 PHE A N 1
ATOM 2517 C CA . PHE A 1 339 ? 4.123 -19.003 22.227 1.00 27.49 339 PHE A CA 1
ATOM 2518 C C . PHE A 1 339 ? 4.070 -18.888 20.708 1.00 28.44 339 PHE A C 1
ATOM 2519 O O . PHE A 1 339 ? 3.007 -19.069 20.102 1.00 27.72 339 PHE A O 1
ATOM 2527 N N . LEU A 1 340 ? 5.204 -18.5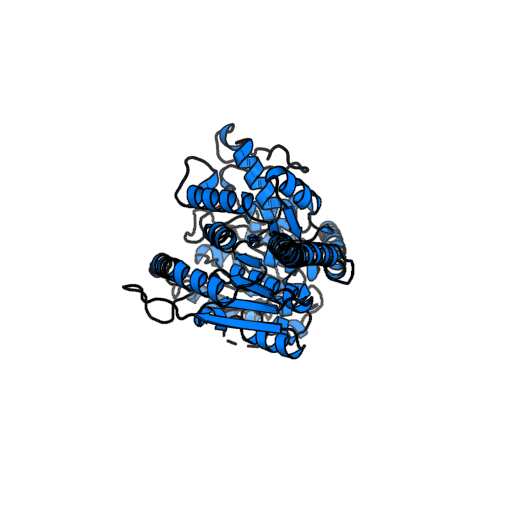81 20.075 1.00 25.80 340 LEU A N 1
ATOM 2528 C CA . LEU A 1 340 ? 5.184 -18.358 18.630 1.00 27.36 340 LEU A CA 1
ATOM 2529 C C . LEU A 1 340 ? 4.961 -19.656 17.869 1.00 26.56 340 LEU A C 1
ATOM 2530 O O . LEU A 1 340 ? 4.308 -19.657 16.821 1.00 25.52 340 LEU A O 1
ATOM 2535 N N . ARG A 1 341 ? 5.476 -20.771 18.382 1.00 30.28 341 ARG A N 1
ATOM 2536 C CA . ARG A 1 341 ? 5.202 -22.047 17.729 1.00 30.46 341 ARG A CA 1
ATOM 2537 C C . ARG A 1 341 ? 3.720 -22.389 17.806 1.00 31.82 341 ARG A C 1
ATOM 2538 O O . ARG A 1 341 ? 3.146 -22.907 16.843 1.00 31.38 341 ARG A O 1
ATOM 2546 N N . GLU A 1 342 ? 3.075 -22.071 18.928 1.00 32.23 342 GLU A N 1
ATOM 2547 C CA . GLU A 1 342 ? 1.631 -22.256 19.030 1.00 33.58 342 GLU A CA 1
ATOM 2548 C C . GLU A 1 342 ? 0.885 -21.306 18.096 1.00 36.77 342 GLU A C 1
ATOM 2549 O O . GLU A 1 342 ? -0.078 -21.709 17.429 1.00 28.91 342 GLU A O 1
ATOM 2555 N N . PHE A 1 343 ? 1.322 -20.043 18.030 1.00 30.96 343 PHE A N 1
ATOM 2556 C CA . PHE A 1 343 ? 0.679 -19.070 17.148 1.00 27.33 343 PHE A CA 1
ATOM 2557 C C . PHE A 1 343 ? 0.834 -19.469 15.693 1.00 25.18 343 PHE A C 1
ATOM 2558 O O . PHE A 1 343 ? -0.101 -19.327 14.897 1.00 28.87 343 PHE A O 1
ATOM 2566 N N . GLU A 1 344 ? 2.026 -19.936 15.333 1.00 23.37 344 GLU A N 1
ATOM 2567 C CA . GLU A 1 344 ? 2.304 -20.391 13.977 1.00 31.46 344 GLU A CA 1
ATOM 2568 C C . GLU A 1 344 ? 1.364 -21.517 13.560 1.00 34.89 344 GLU A C 1
ATOM 2569 O O . GLU A 1 344 ? 0.886 -21.545 12.418 1.00 33.13 344 GLU A O 1
ATOM 2575 N N . LYS A 1 345 ? 1.095 -22.458 14.470 1.00 35.40 345 LYS A N 1
ATOM 2576 C CA . LYS A 1 345 ? 0.093 -23.489 14.209 1.00 35.86 345 LYS A CA 1
ATOM 2577 C C . LYS A 1 345 ? -1.252 -22.864 13.899 1.00 35.55 345 LYS A C 1
ATOM 2578 O O . LYS A 1 345 ? -1.926 -23.253 12.941 1.00 39.56 345 LYS A O 1
ATOM 2584 N N . LYS A 1 346 ? -1.662 -21.900 14.718 1.00 28.85 346 LYS A N 1
ATOM 2585 C CA . LYS A 1 346 ? -2.961 -21.268 14.540 1.00 28.26 346 LYS A CA 1
ATOM 2586 C C . LYS A 1 346 ? -3.079 -20.608 13.169 1.00 34.77 346 LYS A C 1
ATOM 2587 O O . LYS A 1 346 ? -4.105 -20.736 12.490 1.00 35.37 346 LYS A O 1
ATOM 2593 N N . VAL A 1 347 ? -2.046 -19.877 12.747 1.00 29.21 347 VAL A N 1
ATOM 2594 C CA . VAL A 1 347 ? -2.222 -19.062 11.551 1.00 33.60 347 VAL A CA 1
ATOM 2595 C C . VAL A 1 347 ? -2.011 -19.873 10.280 1.00 34.86 347 VAL A C 1
ATOM 2596 O O . VAL A 1 347 ? -2.462 -19.454 9.205 1.00 36.24 347 VAL A O 1
ATOM 2600 N N . LYS A 1 348 ? -1.357 -21.032 10.371 1.00 37.54 348 LYS A N 1
ATOM 2601 C CA . LYS A 1 348 ? -1.346 -21.926 9.220 1.00 45.01 348 LYS A CA 1
ATOM 2602 C C . LYS A 1 348 ? -2.695 -22.611 9.044 1.00 44.24 348 LYS A C 1
ATOM 2603 O O . LYS A 1 348 ? -3.073 -22.955 7.921 1.00 48.41 348 LYS A O 1
ATOM 2609 N N . GLU A 1 349 ? -3.438 -22.800 10.136 1.00 46.61 349 GLU A N 1
ATOM 2610 C CA . GLU A 1 349 ? -4.790 -23.349 10.041 1.00 48.43 349 GLU A CA 1
ATOM 2611 C C . GLU A 1 349 ? -5.678 -22.531 9.111 1.00 46.09 349 GLU A C 1
ATOM 2612 O O . GLU A 1 349 ? -6.601 -23.075 8.495 1.00 46.91 349 GLU A O 1
ATOM 2618 N N . LYS A 1 350 ? -5.429 -21.231 8.997 1.00 44.21 350 LYS A N 1
ATOM 2619 C CA . LYS A 1 350 ? -6.247 -20.387 8.144 1.00 39.62 350 LYS A CA 1
ATOM 2620 C C . LYS A 1 350 ? -5.546 -19.950 6.866 1.00 40.76 350 LYS A C 1
ATOM 2621 O O . LYS A 1 350 ? -6.188 -19.329 6.014 1.00 39.85 350 LYS A O 1
ATOM 2627 N N . ASN A 1 351 ? -4.258 -20.265 6.700 1.00 37.22 351 ASN A N 1
ATOM 2628 C CA . ASN A 1 351 ? -3.467 -19.875 5.532 1.00 37.22 351 ASN A CA 1
ATOM 2629 C C . ASN A 1 351 ? -3.296 -18.359 5.407 1.00 36.18 351 ASN A C 1
ATOM 2630 O O . ASN A 1 351 ? -3.005 -17.855 4.320 1.00 33.95 351 ASN A O 1
ATOM 2635 N N . ARG A 1 352 ? -3.455 -17.611 6.500 1.00 30.19 352 ARG A N 1
ATOM 2636 C CA . ARG A 1 352 ? -3.305 -16.162 6.446 1.00 33.99 352 ARG A CA 1
ATOM 2637 C C . ARG A 1 352 ? -1.905 -15.699 6.824 1.00 28.86 352 ARG A C 1
ATOM 2638 O O . ARG A 1 352 ? -1.476 -14.632 6.383 1.00 32.75 352 ARG A O 1
ATOM 2646 N N . GLY A 1 353 ? -1.175 -16.472 7.611 1.00 28.39 353 GLY A N 1
ATOM 2647 C CA . GLY A 1 353 ? 0.103 -16.030 8.126 1.00 26.75 353 GLY A CA 1
ATOM 2648 C C . GLY A 1 353 ? 1.214 -17.008 7.819 1.00 29.53 353 GLY A C 1
ATOM 2649 O O . GLY A 1 353 ? 1.003 -18.216 7.705 1.00 29.73 353 GLY A O 1
ATOM 2650 N N . TYR A 1 354 ? 2.420 -16.461 7.715 1.00 24.16 354 TYR A N 1
ATOM 2651 C CA . TYR A 1 354 ? 3.625 -17.237 7.472 1.00 22.38 354 TYR A CA 1
ATOM 2652 C C . TYR A 1 354 ? 4.731 -16.654 8.337 1.00 24.94 354 TYR A C 1
ATOM 2653 O O . TYR A 1 354 ? 5.009 -15.452 8.250 1.00 22.57 354 TYR A O 1
ATOM 2662 N N . LEU A 1 355 ? 5.349 -17.480 9.177 1.00 19.46 355 LEU A N 1
ATOM 2663 C CA . LEU A 1 355 ? 6.427 -17.029 10.045 1.00 19.31 355 LEU A CA 1
ATOM 2664 C C . LEU A 1 355 ? 7.764 -17.507 9.503 1.00 25.03 355 LEU A C 1
ATOM 2665 O O . LEU A 1 355 ? 7.895 -18.652 9.056 1.00 22.63 355 LEU A O 1
ATOM 2670 N N . ILE A 1 356 ? 8.759 -16.628 9.544 1.00 18.75 356 ILE A N 1
ATOM 2671 C CA . ILE A 1 356 ? 10.118 -16.958 9.140 1.00 22.21 356 ILE A CA 1
ATOM 2672 C C . ILE A 1 356 ? 10.993 -16.886 10.383 1.00 22.90 356 ILE A C 1
ATOM 2673 O O . ILE A 1 356 ? 11.128 -15.825 10.998 1.00 22.48 356 ILE A O 1
ATOM 2678 N N . TRP A 1 357 ? 11.580 -18.014 10.762 1.00 24.26 357 TRP A N 1
ATOM 2679 C CA . TRP A 1 357 ? 12.320 -18.083 12.013 1.00 27.37 357 TRP A CA 1
ATOM 2680 C C . TRP A 1 357 ? 13.781 -17.693 11.873 1.00 29.44 357 TRP A C 1
ATOM 2681 O O . TRP A 1 357 ? 14.410 -17.341 12.877 1.00 36.19 357 TRP A O 1
ATOM 2692 N N . GLY A 1 358 ? 14.336 -17.744 10.670 1.00 26.49 358 GLY A N 1
ATOM 2693 C CA . GLY A 1 358 ? 15.732 -17.398 10.506 1.00 27.06 358 GLY A CA 1
ATOM 2694 C C . GLY A 1 358 ? 15.942 -16.141 9.688 1.00 30.42 358 GLY A C 1
ATOM 2695 O O . GLY A 1 358 ? 15.195 -15.160 9.812 1.00 28.05 358 GLY A O 1
ATOM 2696 N N . TRP A 1 359 ? 16.973 -16.173 8.850 1.00 27.49 359 TRP A N 1
ATOM 2697 C CA . TRP A 1 359 ? 17.289 -15.081 7.938 1.00 27.91 359 TRP A CA 1
ATOM 2698 C C . TRP A 1 359 ? 16.348 -15.141 6.742 1.00 27.94 359 TRP A C 1
ATOM 2699 O O . TRP A 1 359 ? 16.360 -16.121 5.996 1.00 28.12 359 TRP A O 1
ATOM 2710 N N . ALA A 1 360 ? 15.517 -14.081 6.554 1.00 26.22 360 ALA A N 1
ATOM 2711 C CA . ALA A 1 360 ? 14.603 -14.113 5.420 1.00 22.47 360 ALA A CA 1
ATOM 2712 C C . ALA A 1 360 ? 15.260 -13.528 4.173 1.00 23.54 360 ALA A C 1
ATOM 2713 O O . ALA A 1 360 ? 16.126 -12.651 4.270 1.00 22.86 360 ALA A O 1
ATOM 2715 N N . PRO A 1 361 ? 14.861 -13.999 2.988 1.00 25.27 361 PRO A N 1
ATOM 2716 C CA . PRO A 1 361 ? 15.356 -13.405 1.730 1.00 22.91 361 PRO A CA 1
ATOM 2717 C C . PRO A 1 361 ? 14.577 -12.124 1.451 1.00 21.14 361 PRO A C 1
ATOM 2718 O O . PRO A 1 361 ? 13.642 -12.074 0.662 1.00 20.18 361 PRO A O 1
ATOM 2722 N N . GLN A 1 362 ? 14.942 -11.056 2.165 1.00 19.14 362 GLN A N 1
ATOM 2723 C CA . GLN A 1 362 ? 14.084 -9.871 2.190 1.00 19.02 362 GLN A CA 1
ATOM 2724 C C . GLN A 1 362 ? 13.896 -9.271 0.801 1.00 18.51 362 GLN A C 1
ATOM 2725 O O . GLN A 1 362 ? 12.781 -8.877 0.434 1.00 18.27 362 GLN A O 1
ATOM 2731 N N . LEU A 1 363 ? 14.964 -9.199 0.001 1.00 20.90 363 LEU A N 1
ATOM 2732 C CA . LEU A 1 363 ? 14.820 -8.561 -1.311 1.00 18.86 363 LEU A CA 1
ATOM 2733 C C . LEU A 1 363 ? 13.873 -9.345 -2.214 1.00 22.22 363 LEU A C 1
ATOM 2734 O O . LEU A 1 363 ? 13.065 -8.755 -2.946 1.00 21.76 363 LEU A O 1
ATOM 2739 N N . LEU A 1 364 ? 13.948 -10.678 -2.172 1.00 23.36 364 LEU A N 1
ATOM 2740 C CA . LEU A 1 364 ? 13.057 -11.498 -2.998 1.00 24.21 364 LEU A CA 1
ATOM 2741 C C . LEU A 1 364 ? 11.600 -11.322 -2.591 1.00 23.99 364 LEU A C 1
ATOM 2742 O O . LEU A 1 364 ? 10.701 -11.287 -3.442 1.00 22.17 364 LEU A O 1
ATOM 2747 N N . ILE A 1 365 ? 11.345 -11.231 -1.288 1.00 19.85 365 ILE A N 1
ATOM 2748 C CA . ILE A 1 365 ? 9.977 -11.071 -0.799 1.00 21.22 365 ILE A CA 1
ATOM 2749 C C . ILE A 1 365 ? 9.422 -9.694 -1.145 1.00 21.90 365 ILE A C 1
ATOM 2750 O O . ILE A 1 365 ? 8.294 -9.577 -1.636 1.00 21.08 365 ILE A O 1
ATOM 2755 N N . LEU A 1 366 ? 10.172 -8.622 -0.841 1.00 18.15 366 LEU A N 1
ATOM 2756 C CA . LEU A 1 366 ? 9.645 -7.284 -1.115 1.00 18.77 366 LEU A CA 1
ATOM 2757 C C . LEU A 1 366 ? 9.303 -7.109 -2.592 1.00 21.67 366 LEU A C 1
ATOM 2758 O O . LEU A 1 366 ? 8.339 -6.416 -2.939 1.00 23.16 366 LEU A O 1
ATOM 2763 N N . GLU A 1 367 ? 10.081 -7.717 -3.483 1.00 21.34 367 GLU A N 1
ATOM 2764 C CA . GLU A 1 367 ? 9.777 -7.512 -4.893 1.00 25.83 367 GLU A CA 1
ATOM 2765 C C . GLU A 1 367 ? 8.577 -8.321 -5.365 1.00 27.44 367 GLU A C 1
ATOM 2766 O O . GLU A 1 367 ? 8.072 -8.062 -6.463 1.00 25.42 367 GLU A O 1
ATOM 2772 N N . HIS A 1 368 ? 8.081 -9.254 -4.559 1.00 24.47 368 HIS A N 1
ATOM 2773 C CA . HIS A 1 368 ? 6.967 -10.087 -5.004 1.00 22.46 368 HIS A CA 1
ATOM 2774 C C . HIS A 1 368 ? 5.685 -9.272 -5.099 1.00 23.14 368 HIS A C 1
ATOM 2775 O O . HIS A 1 368 ? 5.359 -8.522 -4.167 1.00 22.76 368 HIS A O 1
ATOM 2782 N N . PRO A 1 369 ? 4.926 -9.395 -6.190 1.00 22.32 369 PRO A N 1
ATOM 2783 C CA . PRO A 1 369 ? 3.720 -8.562 -6.346 1.00 23.17 369 PRO A CA 1
ATOM 2784 C C . PRO A 1 369 ? 2.672 -8.764 -5.260 1.00 23.40 369 PRO A C 1
ATOM 2785 O O . PRO A 1 369 ? 1.846 -7.870 -5.052 1.00 23.60 369 PRO A O 1
ATOM 2789 N N . ALA A 1 370 ? 2.664 -9.910 -4.568 1.00 22.30 370 ALA A N 1
ATOM 2790 C CA . ALA A 1 370 ? 1.679 -10.133 -3.515 1.00 25.00 370 ALA A CA 1
ATOM 2791 C C . ALA A 1 370 ? 1.890 -9.227 -2.303 1.00 22.60 370 ALA A C 1
ATOM 2792 O O . ALA A 1 370 ? 0.925 -8.948 -1.584 1.00 19.72 370 ALA A O 1
ATOM 2794 N N . VAL A 1 371 ? 3.107 -8.744 -2.072 1.00 22.54 371 VAL A N 1
ATOM 2795 C CA . VAL A 1 371 ? 3.389 -7.927 -0.888 1.00 18.58 371 VAL A CA 1
ATOM 2796 C C . VAL A 1 371 ? 2.843 -6.519 -1.094 1.00 21.82 371 VAL A C 1
ATOM 2797 O O . VAL A 1 371 ? 3.068 -5.900 -2.136 1.00 21.89 371 VAL A O 1
ATOM 2801 N N . GLY A 1 372 ? 2.133 -6.002 -0.095 1.00 23.74 372 GLY A N 1
ATOM 2802 C CA . GLY A 1 372 ? 1.485 -4.714 -0.247 1.00 25.02 372 GLY A CA 1
ATOM 2803 C C . GLY A 1 372 ? 1.929 -3.633 0.713 1.00 22.99 372 GLY A C 1
ATOM 2804 O O . GLY A 1 372 ? 1.653 -2.455 0.468 1.00 22.08 372 GLY A O 1
ATOM 2805 N N . ALA A 1 373 ? 2.609 -3.999 1.800 1.00 20.37 373 ALA A N 1
ATOM 2806 C CA . ALA A 1 373 ? 3.059 -3.011 2.781 1.00 18.72 373 ALA A CA 1
ATOM 2807 C C . ALA A 1 373 ? 4.046 -3.672 3.735 1.00 18.60 373 ALA A C 1
ATOM 2808 O O . ALA A 1 373 ? 4.158 -4.898 3.790 1.00 18.29 373 ALA A O 1
ATOM 2810 N N . VAL A 1 374 ? 4.773 -2.841 4.494 1.00 19.54 374 VAL A N 1
ATOM 2811 C CA . VAL A 1 374 ? 5.843 -3.318 5.366 1.00 14.78 374 VAL A CA 1
ATOM 2812 C C . VAL A 1 374 ? 5.694 -2.672 6.736 1.00 18.45 374 VAL A C 1
ATOM 2813 O O . VAL A 1 374 ? 5.541 -1.449 6.827 1.00 18.53 374 VAL A O 1
ATOM 2817 N N . VAL A 1 375 ? 5.734 -3.488 7.790 1.00 17.11 375 VAL A N 1
ATOM 2818 C CA . VAL A 1 375 ? 5.933 -3.008 9.160 1.00 15.31 375 VAL A CA 1
ATOM 2819 C C . VAL A 1 375 ? 7.427 -3.082 9.421 1.00 17.57 375 VAL A C 1
ATOM 2820 O O . VAL A 1 375 ? 8.023 -4.162 9.326 1.00 17.75 375 VAL A O 1
ATOM 2824 N N . THR A 1 376 ? 8.038 -1.943 9.737 1.00 18.40 376 THR A N 1
ATOM 2825 C CA . THR A 1 376 ? 9.488 -1.856 9.823 1.00 18.96 376 THR A CA 1
ATOM 2826 C C . THR A 1 376 ? 9.878 -1.105 11.083 1.00 18.01 376 THR A C 1
ATOM 2827 O O . THR A 1 376 ? 9.137 -0.231 11.563 1.00 16.93 376 THR A O 1
ATOM 2831 N N . HIS A 1 377 ? 11.063 -1.438 11.606 1.00 14.86 377 HIS A N 1
ATOM 2832 C CA . HIS A 1 377 ? 11.648 -0.645 12.675 1.00 16.84 377 HIS A CA 1
ATOM 2833 C C . HIS A 1 377 ? 12.346 0.605 12.161 1.00 19.09 377 HIS A C 1
ATOM 2834 O O . HIS A 1 377 ? 12.975 1.300 12.967 1.00 17.48 377 HIS A O 1
ATOM 2841 N N . CYS A 1 378 ? 12.237 0.907 10.861 1.00 18.08 378 CYS A N 1
ATOM 2842 C CA . CYS A 1 378 ? 12.838 2.079 10.223 1.00 19.42 378 CYS A CA 1
ATOM 2843 C C . CYS A 1 378 ? 14.344 2.001 10.128 1.00 21.49 378 CYS A C 1
ATOM 2844 O O . CYS A 1 378 ? 15.003 3.040 10.004 1.00 19.62 378 CYS A O 1
ATOM 2847 N N . GLY A 1 379 ? 14.905 0.804 10.231 1.00 20.38 379 GLY A N 1
ATOM 2848 C CA . GLY A 1 379 ? 16.257 0.596 9.761 1.00 19.27 379 GLY A CA 1
ATOM 2849 C C . GLY A 1 379 ? 16.364 1.156 8.352 1.00 19.73 379 GLY A C 1
ATOM 2850 O O . GLY A 1 379 ? 15.481 0.942 7.514 1.00 17.36 379 GLY A O 1
ATOM 2851 N N . TRP A 1 380 ? 17.429 1.898 8.078 1.00 18.97 380 TRP A N 1
ATOM 2852 C CA . TRP A 1 380 ? 17.479 2.636 6.817 1.00 16.69 380 TRP A CA 1
ATOM 2853 C C . TRP A 1 380 ? 17.524 1.705 5.612 1.00 18.04 380 TRP A C 1
ATOM 2854 O O . TRP A 1 380 ? 16.962 2.015 4.550 1.00 17.99 380 TRP A O 1
ATOM 2865 N N . ASN A 1 381 ? 18.207 0.574 5.737 1.00 20.52 381 ASN A N 1
ATOM 2866 C CA . ASN A 1 381 ? 18.270 -0.324 4.595 1.00 21.40 381 ASN A CA 1
ATOM 2867 C C . ASN A 1 381 ? 16.883 -0.846 4.232 1.00 21.02 381 ASN A C 1
ATOM 2868 O O . ASN A 1 381 ? 16.509 -0.848 3.057 1.00 17.98 381 ASN A O 1
ATOM 2873 N N . THR A 1 382 ? 16.072 -1.214 5.232 1.00 19.90 382 THR A N 1
ATOM 2874 C CA . THR A 1 382 ? 14.727 -1.690 4.918 1.00 16.07 382 THR A CA 1
ATOM 2875 C C . THR A 1 382 ? 13.862 -0.576 4.335 1.00 17.99 382 THR A C 1
ATOM 2876 O O . THR A 1 382 ? 13.063 -0.824 3.426 1.00 16.06 382 THR A O 1
ATOM 2880 N N . VAL A 1 383 ? 14.013 0.663 4.827 1.00 16.20 383 VAL A N 1
ATOM 2881 C CA . VAL A 1 383 ? 13.271 1.781 4.252 1.00 15.05 383 VAL A CA 1
ATOM 2882 C C . VAL A 1 383 ? 13.607 1.919 2.770 1.00 18.07 383 VAL A C 1
ATOM 2883 O O . VAL A 1 383 ? 12.719 1.995 1.917 1.00 18.37 383 VAL A O 1
ATOM 2887 N N . MET A 1 384 ? 14.900 1.901 2.439 1.00 18.52 384 MET A N 1
ATOM 2888 C CA . MET A 1 384 ? 15.312 2.074 1.046 1.00 17.46 384 MET A CA 1
ATOM 2889 C C . MET A 1 384 ? 14.827 0.919 0.178 1.00 18.44 384 MET A C 1
ATOM 2890 O O . MET A 1 384 ? 14.378 1.128 -0.955 1.00 19.57 384 MET A O 1
ATOM 2895 N N . GLU A 1 385 ? 14.921 -0.309 0.691 1.00 19.75 385 GLU A N 1
ATOM 2896 C CA . GLU A 1 385 ? 14.479 -1.466 -0.076 1.00 19.09 385 GLU A CA 1
ATOM 2897 C C . GLU A 1 385 ? 12.966 -1.453 -0.273 1.00 19.85 385 GLU A C 1
ATOM 2898 O O . GLU A 1 385 ? 12.469 -1.823 -1.347 1.00 20.27 385 GLU A O 1
ATOM 2904 N N . SER A 1 386 ? 12.221 -1.001 0.745 1.00 16.96 386 SER A N 1
ATOM 2905 C CA . SER A 1 386 ? 10.771 -0.871 0.631 1.00 18.09 386 SER A CA 1
ATOM 2906 C C . SER A 1 386 ? 10.373 0.198 -0.377 1.00 20.56 386 SER A C 1
ATOM 2907 O O . SER A 1 386 ? 9.399 0.019 -1.121 1.00 18.79 386 SER A O 1
ATOM 2910 N N . VAL A 1 387 ? 11.082 1.333 -0.382 1.00 18.06 387 VAL A N 1
ATOM 2911 C CA . VAL A 1 387 ? 10.817 2.376 -1.375 1.00 18.73 387 VAL A CA 1
ATOM 2912 C C . VAL A 1 387 ? 11.034 1.836 -2.782 1.00 19.19 387 VAL A C 1
ATOM 2913 O O . VAL A 1 387 ? 10.193 2.017 -3.671 1.00 19.77 387 VAL A O 1
ATOM 2917 N N . ASN A 1 388 ? 12.167 1.167 -3.007 1.00 21.75 388 ASN A N 1
ATOM 2918 C CA . ASN A 1 388 ? 12.404 0.590 -4.327 1.00 22.68 388 ASN A CA 1
ATOM 2919 C C . ASN A 1 388 ? 11.281 -0.366 -4.724 1.00 23.28 388 ASN A C 1
ATOM 2920 O O . ASN A 1 388 ? 10.829 -0.364 -5.875 1.00 21.84 388 ASN A O 1
ATOM 2925 N N . ALA A 1 389 ? 10.807 -1.180 -3.780 1.00 22.07 389 ALA A N 1
ATOM 2926 C CA . ALA A 1 389 ? 9.711 -2.103 -4.046 1.00 21.66 389 ALA A CA 1
ATOM 2927 C C . ALA A 1 389 ? 8.345 -1.440 -4.053 1.00 21.30 389 ALA A C 1
ATOM 2928 O O . ALA A 1 389 ? 7.348 -2.138 -4.240 1.00 21.96 389 ALA A O 1
ATOM 2930 N N . SER A 1 390 ? 8.278 -0.130 -3.822 1.00 21.72 390 SER A N 1
ATOM 2931 C CA . SER A 1 390 ? 7.049 0.667 -3.877 1.00 19.74 390 SER A CA 1
ATOM 2932 C C . SER A 1 390 ? 6.037 0.220 -2.807 1.00 22.13 390 SER A C 1
ATOM 2933 O O . SER A 1 390 ? 4.850 0.024 -3.073 1.00 21.53 390 SER A O 1
ATOM 2936 N N . LEU A 1 391 ? 6.522 0.071 -1.577 1.00 21.05 391 LEU A N 1
ATOM 2937 C CA . LEU A 1 391 ? 5.715 -0.406 -0.452 1.00 16.46 391 LEU A CA 1
ATOM 2938 C C . LEU A 1 391 ? 5.571 0.677 0.608 1.00 18.78 391 LEU A C 1
ATOM 2939 O O . LEU A 1 391 ? 6.597 1.168 1.111 1.00 18.21 391 LEU A O 1
ATOM 2944 N N . PRO A 1 392 ? 4.353 1.051 1.006 1.00 18.06 392 PRO A N 1
ATOM 2945 C CA . PRO A 1 392 ? 4.186 1.970 2.138 1.00 18.15 392 PRO A CA 1
ATOM 2946 C C . PRO A 1 392 ? 4.491 1.280 3.454 1.00 18.88 392 PRO A C 1
ATOM 2947 O O . PRO A 1 392 ? 4.412 0.056 3.578 1.00 19.09 392 PRO A O 1
ATOM 2951 N N . LEU A 1 393 ? 4.805 2.099 4.460 1.00 20.73 393 LEU A N 1
ATOM 2952 C CA . LEU A 1 393 ? 5.393 1.640 5.709 1.00 18.86 393 LEU A CA 1
ATOM 2953 C C . LEU A 1 393 ? 4.486 1.913 6.911 1.00 18.06 393 LEU A C 1
ATOM 2954 O O . LEU A 1 393 ? 3.796 2.935 6.973 1.00 20.06 393 LEU A O 1
ATOM 2959 N N . ALA A 1 394 ? 4.493 0.992 7.863 1.00 16.02 394 ALA A N 1
ATOM 2960 C CA . ALA A 1 394 ? 4.093 1.264 9.242 1.00 19.33 394 ALA A CA 1
ATOM 2961 C C . ALA A 1 394 ? 5.385 1.335 10.042 1.00 19.76 394 ALA A C 1
ATOM 2962 O O . ALA A 1 394 ? 6.181 0.390 10.004 1.00 18.36 394 ALA A O 1
ATOM 2964 N N . THR A 1 395 ? 5.606 2.440 10.751 1.00 18.14 395 THR A N 1
ATOM 2965 C CA . THR A 1 395 ? 6.904 2.703 11.356 1.00 17.23 395 THR A CA 1
ATOM 2966 C C . THR A 1 395 ? 6.895 2.355 12.841 1.00 19.04 395 THR A C 1
ATOM 2967 O O . THR A 1 395 ? 5.996 2.768 13.582 1.00 18.74 395 THR A O 1
ATOM 2971 N N . TRP A 1 396 ? 7.916 1.618 13.269 1.00 16.97 396 TRP A N 1
ATOM 2972 C CA . TRP A 1 396 ? 8.034 1.134 14.647 1.00 14.84 396 TRP A CA 1
ATOM 2973 C C . TRP A 1 396 ? 9.490 1.247 15.056 1.00 16.93 396 TRP A C 1
ATOM 2974 O O . TRP A 1 396 ? 10.184 0.238 15.215 1.00 17.63 396 TRP A O 1
ATOM 2985 N N . PRO A 1 397 ? 9.997 2.472 15.218 1.00 17.02 397 PRO A N 1
ATOM 2986 C CA . PRO A 1 397 ? 11.413 2.640 15.564 1.00 16.99 397 PRO A CA 1
ATOM 2987 C C . PRO A 1 397 ? 11.714 2.103 16.953 1.00 16.59 397 PRO A C 1
ATOM 2988 O O . PRO A 1 397 ? 10.865 2.112 17.840 1.00 16.38 397 PRO A O 1
ATOM 2992 N N . LEU A 1 398 ? 12.964 1.684 17.147 1.00 14.60 398 LEU A N 1
ATOM 2993 C CA . LEU A 1 398 ? 13.340 0.976 18.365 1.00 18.29 398 LEU A CA 1
ATOM 2994 C C . LEU A 1 398 ? 14.607 1.541 18.994 1.00 19.31 398 LEU A C 1
ATOM 2995 O O . LEU A 1 398 ? 14.599 1.919 20.168 1.00 21.65 398 LEU A O 1
ATOM 3000 N N . PHE A 1 399 ? 15.702 1.586 18.240 1.00 18.75 399 PHE A N 1
ATOM 3001 C CA . PHE A 1 399 ? 16.973 2.019 18.804 1.00 20.04 399 PHE A CA 1
ATOM 3002 C C . PHE A 1 399 ? 17.756 2.745 17.721 1.00 19.57 399 PHE A C 1
ATOM 3003 O O . PHE A 1 399 ? 17.202 3.127 16.680 1.00 18.49 399 PHE A O 1
ATOM 3011 N N . ALA A 1 400 ? 19.045 2.960 17.983 1.00 17.76 400 ALA A N 1
ATOM 3012 C CA . ALA A 1 400 ? 19.979 3.586 17.032 1.00 16.65 400 ALA A CA 1
ATOM 3013 C C . ALA A 1 400 ? 19.357 4.899 16.549 1.00 22.22 400 ALA A C 1
ATOM 3014 O O . ALA A 1 400 ? 18.858 5.671 17.382 1.00 20.74 400 ALA A O 1
ATOM 3016 N N . GLU A 1 401 ? 19.349 5.176 15.243 1.00 20.69 401 GLU A N 1
ATOM 3017 C CA . GLU A 1 401 ? 18.843 6.417 14.670 1.00 21.69 401 GLU A CA 1
ATOM 3018 C C . GLU A 1 401 ? 17.425 6.262 14.118 1.00 20.13 401 GLU A C 1
ATOM 3019 O O . GLU A 1 401 ? 16.946 7.127 13.368 1.00 18.11 401 GLU A O 1
ATOM 3025 N N . GLN A 1 402 ? 16.731 5.189 14.508 1.00 16.95 402 GLN A N 1
ATOM 3026 C CA . GLN A 1 402 ? 15.476 4.834 13.847 1.00 18.35 402 GLN A CA 1
ATOM 3027 C C . GLN A 1 402 ? 14.369 5.848 14.110 1.00 17.79 402 GLN A C 1
ATOM 3028 O O . GLN A 1 402 ? 13.498 6.037 13.252 1.00 15.25 402 GLN A O 1
ATOM 3034 N N . PHE A 1 403 ? 14.364 6.494 15.282 1.00 15.65 403 PHE A N 1
ATOM 3035 C CA . PHE A 1 403 ? 13.335 7.498 15.539 1.00 16.97 403 PHE A CA 1
ATOM 3036 C C . PHE A 1 403 ? 13.486 8.707 14.626 1.00 18.40 403 PHE A C 1
ATOM 3037 O O . PHE A 1 403 ? 12.485 9.340 14.272 1.00 17.77 403 PHE A O 1
ATOM 3045 N N . PHE A 1 404 ? 14.722 9.058 14.266 1.00 16.31 404 PHE A N 1
ATOM 3046 C CA . PHE A 1 404 ? 14.935 10.101 13.271 1.00 16.19 404 PHE A CA 1
ATOM 3047 C C . PHE A 1 404 ? 14.473 9.641 11.891 1.00 17.52 404 PHE A C 1
ATOM 3048 O O . PHE A 1 404 ? 13.811 10.403 11.167 1.00 16.60 404 PHE A O 1
ATOM 3056 N N . ASN A 1 405 ? 14.800 8.396 11.512 1.00 16.71 405 ASN A N 1
ATOM 3057 C CA . ASN A 1 405 ? 14.342 7.882 10.217 1.00 17.38 405 ASN A CA 1
ATOM 3058 C C . ASN A 1 405 ? 12.816 7.878 10.133 1.00 17.33 405 ASN A C 1
ATOM 3059 O O . ASN A 1 405 ? 12.248 8.113 9.060 1.00 15.97 405 ASN A O 1
ATOM 3064 N N . GLU A 1 406 ? 12.130 7.597 11.247 1.00 16.87 406 GLU A N 1
ATOM 3065 C CA . GLU A 1 406 ? 10.668 7.650 11.233 1.00 17.33 406 GLU A CA 1
ATOM 3066 C C . GLU A 1 406 ? 10.148 9.042 10.861 1.00 19.75 406 GLU A C 1
ATOM 3067 O O . GLU A 1 406 ? 9.175 9.163 10.106 1.00 18.75 406 GLU A O 1
ATOM 3073 N N . LYS A 1 407 ? 10.754 10.105 11.405 1.00 19.76 407 LYS A N 1
ATOM 3074 C CA . LYS A 1 407 ? 10.309 11.459 11.072 1.00 18.73 407 LYS A CA 1
ATOM 3075 C C . LYS A 1 407 ? 10.376 11.698 9.571 1.00 18.16 407 LYS A C 1
ATOM 3076 O O . LYS A 1 407 ? 9.446 12.260 8.974 1.00 18.77 407 LYS A O 1
ATOM 3082 N N . LEU A 1 408 ? 11.486 11.300 8.945 1.00 16.33 408 LEU A N 1
ATOM 3083 C CA . LEU A 1 408 ? 11.609 11.466 7.499 1.00 17.64 408 LEU A CA 1
ATOM 3084 C C . LEU A 1 408 ? 10.493 10.729 6.776 1.00 19.80 408 LEU A C 1
ATOM 3085 O O . LEU A 1 408 ? 9.827 11.290 5.896 1.00 20.00 408 LEU A O 1
ATOM 3090 N N . VAL A 1 409 ? 10.275 9.461 7.148 1.00 19.53 409 VAL A N 1
ATOM 3091 C CA . VAL A 1 409 ? 9.276 8.626 6.482 1.00 17.57 409 VAL A CA 1
ATOM 3092 C C . VAL A 1 409 ? 7.872 9.192 6.680 1.00 17.68 409 VAL A C 1
ATOM 3093 O O . VAL A 1 409 ? 7.076 9.274 5.732 1.00 20.39 409 VAL A O 1
ATOM 3097 N N . VAL A 1 410 ? 7.537 9.568 7.911 1.00 17.58 410 VAL A N 1
ATOM 3098 C CA . VAL A 1 410 ? 6.163 9.934 8.245 1.00 19.41 410 VAL A CA 1
ATOM 3099 C C . VAL A 1 410 ? 5.879 11.396 7.931 1.00 24.27 410 VAL A C 1
ATOM 3100 O O . VAL A 1 410 ? 4.845 11.729 7.345 1.00 24.58 410 VAL A O 1
ATOM 3104 N N . ASP A 1 411 ? 6.785 12.293 8.317 1.00 22.01 411 ASP A N 1
ATOM 3105 C CA . ASP A 1 411 ? 6.506 13.720 8.285 1.00 24.03 411 ASP A CA 1
ATOM 3106 C C . ASP A 1 411 ? 7.060 14.431 7.061 1.00 24.64 411 ASP A C 1
ATOM 3107 O O . ASP A 1 411 ? 6.464 15.417 6.618 1.00 26.04 411 ASP A O 1
ATOM 3112 N N . VAL A 1 412 ? 8.172 13.970 6.495 1.00 22.38 412 VAL A N 1
ATOM 3113 C CA . VAL A 1 412 ? 8.800 14.709 5.400 1.00 22.93 412 VAL A CA 1
ATOM 3114 C C . VAL A 1 412 ? 8.359 14.165 4.051 1.00 24.29 412 VAL A C 1
ATOM 3115 O O . VAL A 1 412 ? 7.803 14.901 3.227 1.00 23.90 412 VAL A O 1
ATOM 3119 N N . VAL A 1 413 ? 8.606 12.879 3.794 1.00 19.31 413 VAL A N 1
ATOM 3120 C CA . VAL A 1 413 ? 8.189 12.331 2.503 1.00 22.39 413 VAL A CA 1
ATOM 3121 C C . VAL A 1 413 ? 6.839 11.625 2.567 1.00 19.56 413 VAL A C 1
ATOM 3122 O O . VAL A 1 413 ? 6.271 11.319 1.511 1.00 19.74 413 VAL A O 1
ATOM 3126 N N . LYS A 1 414 ? 6.309 11.366 3.762 1.00 19.07 414 LYS A N 1
ATOM 3127 C CA . LYS A 1 414 ? 4.916 10.928 3.940 1.00 21.65 414 LYS A CA 1
ATOM 3128 C C . LYS A 1 414 ? 4.618 9.613 3.219 1.00 19.32 414 LYS A C 1
ATOM 3129 O O . LYS A 1 414 ? 3.638 9.497 2.483 1.00 21.34 414 LYS A O 1
ATOM 3135 N N . ILE A 1 415 ? 5.466 8.605 3.442 1.00 19.07 415 ILE A N 1
ATOM 3136 C CA . ILE A 1 415 ? 5.262 7.277 2.875 1.00 18.87 415 ILE A CA 1
ATOM 3137 C C . ILE A 1 415 ? 5.029 6.223 3.952 1.00 19.54 415 ILE A C 1
ATOM 3138 O O . ILE A 1 415 ? 5.115 5.022 3.674 1.00 19.41 415 ILE A O 1
ATOM 3143 N N . GLY A 1 416 ? 4.768 6.641 5.181 1.00 19.20 416 GLY A N 1
ATOM 3144 C CA . GLY A 1 416 ? 4.464 5.688 6.235 1.00 18.62 416 G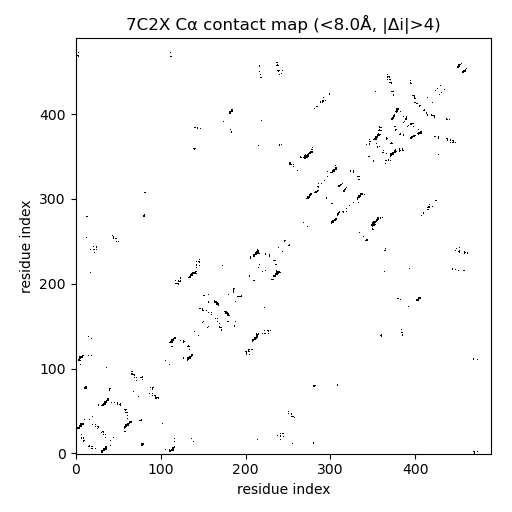LY A CA 1
ATOM 3145 C C . GLY A 1 416 ? 3.548 6.293 7.276 1.00 21.91 416 GLY A C 1
ATOM 3146 O O . GLY A 1 416 ? 3.360 7.510 7.321 1.00 21.09 416 GLY A O 1
ATOM 3147 N N . VAL A 1 417 ? 2.972 5.424 8.108 1.00 18.67 417 VAL A N 1
ATOM 3148 C CA . VAL A 1 417 ? 2.187 5.843 9.270 1.00 21.28 417 VAL A CA 1
ATOM 3149 C C . VAL A 1 417 ? 2.816 5.233 10.515 1.00 20.89 417 VAL A C 1
ATOM 3150 O O . VAL A 1 417 ? 3.320 4.100 10.458 1.00 22.05 417 VAL A O 1
ATOM 3154 N N . PRO A 1 418 ? 2.822 5.934 11.650 1.00 20.18 418 PRO A N 1
ATOM 3155 C CA . PRO A 1 418 ? 3.449 5.380 12.859 1.00 22.94 418 PRO A CA 1
ATOM 3156 C C . PRO A 1 418 ? 2.539 4.426 13.621 1.00 25.65 418 PRO A C 1
ATOM 3157 O O . PRO A 1 418 ? 1.326 4.633 13.726 1.00 22.15 418 PRO A O 1
ATOM 3161 N N . VAL A 1 419 ? 3.145 3.374 14.182 1.00 22.18 419 VAL A N 1
ATOM 3162 C CA . VAL A 1 419 ? 2.399 2.537 15.116 1.00 22.65 419 VAL A CA 1
ATOM 3163 C C . VAL A 1 419 ? 2.214 3.256 16.449 1.00 29.23 419 VAL A C 1
ATOM 3164 O O . VAL A 1 419 ? 1.359 2.857 17.253 1.00 33.58 419 VAL A O 1
ATOM 3168 N N . GLY A 1 420 ? 3.006 4.297 16.710 1.00 27.09 420 GLY A N 1
ATOM 3169 C CA . GLY A 1 420 ? 2.880 5.080 17.928 1.00 29.59 420 GLY A CA 1
ATOM 3170 C C . GLY A 1 420 ? 3.852 4.750 19.046 1.00 32.40 420 GLY A C 1
ATOM 3171 O O . GLY A 1 420 ? 3.474 4.806 20.221 1.00 35.55 420 GLY A O 1
ATOM 3172 N N . VAL A 1 421 ? 5.103 4.411 18.717 1.00 26.77 421 VAL A N 1
ATOM 3173 C CA . VAL A 1 421 ? 6.066 4.098 19.764 1.00 31.10 421 VAL A CA 1
ATOM 3174 C C . VAL A 1 421 ? 6.550 5.398 20.401 1.00 32.91 421 VAL A C 1
ATOM 3175 O O . VAL A 1 421 ? 6.791 6.398 19.713 1.00 26.03 421 VAL A O 1
ATOM 3179 N N . LYS A 1 422 ? 6.677 5.402 21.728 1.00 29.30 422 LYS A N 1
ATOM 3180 C CA . LYS A 1 422 ? 6.958 6.637 22.452 1.00 30.39 422 LYS A CA 1
ATOM 3181 C C . LYS A 1 422 ? 8.396 6.749 22.942 1.00 29.06 422 LYS A C 1
ATOM 3182 O O . LYS A 1 422 ? 8.882 7.866 23.138 1.00 28.16 422 LYS A O 1
ATOM 3188 N N . GLU A 1 423 ? 9.099 5.638 23.153 1.00 23.97 423 GLU A N 1
ATOM 3189 C CA . GLU A 1 423 ? 10.350 5.690 23.902 1.00 24.23 423 GLU A CA 1
ATOM 3190 C C . GLU A 1 423 ? 11.465 4.926 23.206 1.00 22.99 423 GLU A C 1
ATOM 3191 O O . GLU A 1 423 ? 11.320 3.733 22.910 1.00 20.19 423 GLU A O 1
ATOM 3197 N N . TRP A 1 424 ? 12.584 5.616 22.986 1.00 19.76 424 TRP A N 1
ATOM 3198 C CA . TRP A 1 424 ? 13.829 4.997 22.542 1.00 19.66 424 TRP A CA 1
ATOM 3199 C C . TRP A 1 424 ? 14.360 4.053 23.617 1.00 22.50 424 TRP A C 1
ATOM 3200 O O . TRP A 1 424 ? 14.239 4.332 24.809 1.00 20.98 424 TRP A O 1
ATOM 3211 N N . ARG A 1 425 ? 14.964 2.939 23.199 1.00 20.69 425 ARG A N 1
ATOM 3212 C CA . ARG A 1 425 ? 15.638 2.040 24.137 1.00 23.74 425 ARG A CA 1
ATOM 3213 C C . ARG A 1 425 ? 16.940 1.547 23.517 1.00 25.07 425 ARG A C 1
ATOM 3214 O O . ARG A 1 425 ? 17.154 1.657 22.310 1.00 22.41 425 ARG A O 1
ATOM 3222 N N . ASN A 1 426 ? 17.826 1.010 24.352 1.00 23.94 426 ASN A N 1
ATOM 3223 C CA . ASN A 1 426 ? 19.045 0.463 23.779 1.00 26.05 426 ASN A CA 1
ATOM 3224 C C . ASN A 1 426 ? 18.750 -0.863 23.089 1.00 25.59 426 ASN A C 1
ATOM 3225 O O . ASN A 1 426 ? 17.710 -1.496 23.295 1.00 24.21 426 ASN A O 1
ATOM 3230 N N . TRP A 1 427 ? 19.677 -1.264 22.231 1.00 28.78 427 TRP A N 1
ATOM 3231 C CA . TRP A 1 427 ? 19.454 -2.450 21.425 1.00 30.72 427 TRP A CA 1
ATOM 3232 C C . TRP A 1 427 ? 19.495 -3.728 22.258 1.00 31.71 427 TRP A C 1
ATOM 3233 O O . TRP A 1 427 ? 18.982 -4.762 21.812 1.00 35.90 427 TRP A O 1
ATOM 3244 N N . ASN A 1 428 ? 20.068 -3.679 23.461 1.00 28.44 428 ASN A N 1
ATOM 3245 C CA . ASN A 1 428 ? 20.236 -4.868 24.290 1.00 34.10 428 ASN A CA 1
ATOM 3246 C C . ASN A 1 428 ? 19.319 -4.879 25.514 1.00 34.66 428 ASN A C 1
ATOM 3247 O O . ASN A 1 428 ? 19.624 -5.554 26.502 1.00 34.93 428 ASN A O 1
ATOM 3252 N N . GLU A 1 429 ? 18.196 -4.163 25.463 1.00 30.92 429 GLU A N 1
ATOM 3253 C CA . GLU A 1 429 ? 17.256 -4.105 26.578 1.00 28.75 429 GLU A CA 1
ATOM 3254 C C . GLU A 1 429 ? 15.835 -4.151 26.027 1.00 28.13 429 GLU A C 1
ATOM 3255 O O . GLU A 1 429 ? 15.603 -3.897 24.845 1.00 28.30 429 GLU A O 1
ATOM 3261 N N . PHE A 1 430 ? 14.877 -4.480 26.894 1.00 24.22 430 PHE A N 1
ATOM 3262 C CA . PHE A 1 430 ? 13.483 -4.542 26.479 1.00 24.76 430 PHE A CA 1
ATOM 3263 C C . PHE A 1 430 ? 12.737 -3.233 26.713 1.00 27.48 430 PHE A C 1
ATOM 3264 O O . PHE A 1 430 ? 11.698 -2.999 26.083 1.00 25.99 430 PHE A O 1
ATOM 3272 N N . GLY A 1 431 ? 13.242 -2.376 27.587 1.00 22.23 431 GLY A N 1
ATOM 3273 C CA . GLY A 1 431 ? 12.583 -1.125 27.859 1.00 27.69 431 GLY A CA 1
ATOM 3274 C C . GLY A 1 431 ? 11.400 -1.290 28.794 1.00 26.79 431 GLY A C 1
ATOM 3275 O O . GLY A 1 431 ? 11.170 -2.338 29.402 1.00 25.89 431 GLY A O 1
ATOM 3276 N N . ASP A 1 432 ? 10.633 -0.212 28.898 1.00 22.82 432 ASP A N 1
ATOM 3277 C CA . ASP A 1 432 ? 9.427 -0.198 29.705 1.00 25.67 432 ASP A CA 1
ATOM 3278 C C . ASP A 1 432 ? 8.162 -0.195 28.870 1.00 29.16 432 ASP A C 1
ATOM 3279 O O . ASP A 1 432 ? 7.083 -0.445 29.415 1.00 33.61 432 ASP A O 1
ATOM 3284 N N . GLU A 1 433 ? 8.266 0.080 27.572 1.00 27.26 433 GLU A N 1
ATOM 3285 C CA . GLU A 1 433 ? 7.100 0.301 26.729 1.00 28.12 433 GLU A CA 1
ATOM 3286 C C . GLU A 1 433 ? 6.695 -0.975 26.005 1.00 21.31 433 GLU A C 1
ATOM 3287 O O . GLU A 1 433 ? 7.536 -1.700 25.462 1.00 25.73 433 GLU A O 1
ATOM 3293 N N . VAL A 1 434 ? 5.396 -1.243 25.993 1.00 28.08 434 VAL A N 1
ATOM 3294 C CA . VAL A 1 434 ? 4.824 -2.305 25.178 1.00 25.60 434 VAL A CA 1
ATOM 3295 C C . VAL A 1 434 ? 3.829 -1.655 24.237 1.00 26.43 434 VAL A C 1
ATOM 3296 O O . VAL A 1 434 ? 2.888 -0.988 24.684 1.00 23.41 434 VAL A O 1
ATOM 3300 N N . VAL A 1 435 ? 4.039 -1.832 22.941 1.00 22.40 435 VAL A N 1
ATOM 3301 C CA . VAL A 1 435 ? 3.093 -1.317 21.966 1.00 22.14 435 VAL A CA 1
ATOM 3302 C C . VAL A 1 435 ? 1.910 -2.272 21.911 1.00 21.97 435 VAL A C 1
ATOM 3303 O O . VAL A 1 435 ? 2.078 -3.476 21.687 1.00 21.80 435 VAL A O 1
ATOM 3307 N N . LYS A 1 436 ? 0.715 -1.735 22.131 1.00 22.61 436 LYS A N 1
ATOM 3308 C CA . LYS A 1 436 ? -0.493 -2.535 22.265 1.00 24.12 436 LYS A CA 1
ATOM 3309 C C . LYS A 1 436 ? -1.065 -2.926 20.904 1.00 23.35 436 LYS A C 1
ATOM 3310 O O . LYS A 1 436 ? -0.934 -2.198 19.915 1.00 21.48 436 LYS A O 1
ATOM 3316 N N . ARG A 1 437 ? -1.753 -4.073 20.881 1.00 23.98 437 ARG A N 1
ATOM 3317 C CA . ARG A 1 437 ? -2.326 -4.598 19.640 1.00 27.60 437 ARG A CA 1
ATOM 3318 C C . ARG A 1 437 ? -3.265 -3.603 18.953 1.00 25.25 437 ARG A C 1
ATOM 3319 O O . ARG A 1 437 ? -3.341 -3.575 17.719 1.00 27.70 437 ARG A O 1
ATOM 3327 N N . GLU A 1 438 ? -3.982 -2.780 19.719 1.00 25.95 438 GLU A N 1
ATOM 3328 C CA . GLU A 1 438 ? -4.903 -1.832 19.099 1.00 30.69 438 GLU A CA 1
ATOM 3329 C C . GLU A 1 438 ? -4.155 -0.804 18.260 1.00 29.15 438 GLU A C 1
ATOM 3330 O O . GLU A 1 438 ? -4.614 -0.427 17.172 1.00 26.42 438 GLU A O 1
ATOM 3336 N N . ASP A 1 439 ? -2.999 -0.346 18.743 1.00 27.09 439 ASP A N 1
ATOM 3337 C CA . ASP A 1 439 ? -2.241 0.664 18.007 1.00 28.69 439 ASP A CA 1
ATOM 3338 C C . ASP A 1 439 ? -1.530 0.063 16.798 1.00 24.65 439 ASP A C 1
ATOM 3339 O O . ASP A 1 439 ? -1.464 0.700 15.738 1.00 23.03 439 ASP A O 1
ATOM 3344 N N . ILE A 1 440 ? -0.981 -1.146 16.940 1.00 23.28 440 ILE A N 1
ATOM 3345 C CA . ILE A 1 440 ? -0.474 -1.856 15.772 1.00 20.37 440 ILE A CA 1
ATOM 3346 C C . ILE A 1 440 ? -1.585 -2.040 14.750 1.00 23.09 440 ILE A C 1
ATOM 3347 O O . ILE A 1 440 ? -1.400 -1.798 13.553 1.00 20.27 440 ILE A O 1
ATOM 3352 N N . GLY A 1 441 ? -2.765 -2.463 15.214 1.00 24.12 441 GLY A N 1
ATOM 3353 C CA . GLY A 1 441 ? -3.864 -2.720 14.301 1.00 23.53 441 GLY A CA 1
ATOM 3354 C C . GLY A 1 441 ? -4.331 -1.492 13.545 1.00 25.13 441 GLY A C 1
ATOM 3355 O O . GLY A 1 441 ? -4.736 -1.596 12.386 1.00 26.49 441 GLY A O 1
ATOM 3356 N N . LYS A 1 442 ? -4.287 -0.318 14.184 1.00 22.32 442 LYS A N 1
ATOM 3357 C CA . LYS A 1 442 ? -4.647 0.921 13.503 1.00 23.46 442 LYS A CA 1
ATOM 3358 C C . LYS A 1 442 ? -3.738 1.184 12.309 1.00 25.34 442 LYS A C 1
ATOM 3359 O O . LYS A 1 442 ? -4.195 1.651 11.263 1.00 23.53 442 LYS A O 1
ATOM 3365 N N . ALA A 1 443 ? -2.442 0.917 12.459 1.00 23.36 443 ALA A N 1
ATOM 3366 C CA . ALA A 1 443 ? -1.522 1.145 11.351 1.00 22.27 443 ALA A CA 1
ATOM 3367 C C . ALA A 1 443 ? -1.736 0.123 10.242 1.00 21.82 443 ALA A C 1
ATOM 3368 O O . ALA A 1 443 ? -1.734 0.479 9.057 1.00 20.97 443 ALA A O 1
ATOM 3370 N N . ILE A 1 444 ? -1.935 -1.147 10.602 1.00 18.81 444 ILE A N 1
ATOM 3371 C CA . ILE A 1 444 ? -2.198 -2.172 9.594 1.00 22.25 444 ILE A CA 1
ATOM 3372 C C . ILE A 1 444 ? -3.478 -1.852 8.832 1.00 23.73 444 ILE A C 1
ATOM 3373 O O . ILE A 1 444 ? -3.531 -1.957 7.600 1.00 21.67 444 ILE A O 1
ATOM 3378 N N . ALA A 1 445 ? -4.524 -1.445 9.558 1.00 21.79 445 ALA A N 1
ATOM 3379 C CA . ALA A 1 445 ? -5.814 -1.183 8.926 1.00 22.70 445 ALA A CA 1
ATOM 3380 C C . ALA A 1 445 ? -5.709 -0.043 7.925 1.00 23.98 445 ALA A C 1
ATOM 3381 O O . ALA A 1 445 ? -6.336 -0.078 6.861 1.00 26.09 445 ALA A O 1
ATOM 3383 N N . PHE A 1 446 ? -4.919 0.978 8.247 1.00 22.14 446 PHE A N 1
ATOM 3384 C CA . PHE A 1 446 ? -4.719 2.070 7.301 1.00 23.46 446 PHE A CA 1
ATOM 3385 C C . PHE A 1 446 ? -4.016 1.575 6.047 1.00 22.56 446 PHE A C 1
ATOM 3386 O O . PHE A 1 446 ? -4.478 1.810 4.927 1.00 25.25 446 PHE A O 1
ATOM 3394 N N . LEU A 1 447 ? -2.891 0.880 6.225 1.00 21.45 447 LEU A N 1
ATOM 3395 C CA . LEU A 1 447 ? -2.074 0.461 5.093 1.00 24.49 447 LEU A CA 1
ATOM 3396 C C . LEU A 1 447 ? -2.815 -0.513 4.187 1.00 23.39 447 LEU A C 1
ATOM 3397 O O . LEU A 1 447 ? -2.737 -0.413 2.959 1.00 26.22 447 LEU A O 1
ATOM 3402 N N . MET A 1 448 ? -3.538 -1.459 4.770 1.00 23.29 448 MET A N 1
ATOM 3403 C CA . MET A 1 448 ? -4.142 -2.550 4.020 1.00 24.66 448 MET A CA 1
ATOM 3404 C C . MET A 1 448 ? -5.624 -2.339 3.736 1.00 27.61 448 MET A C 1
ATOM 3405 O O . MET A 1 448 ? -6.231 -3.175 3.065 1.00 28.86 448 MET A O 1
ATOM 3410 N N . GLY A 1 449 ? -6.216 -1.253 4.226 1.00 29.09 449 GLY A N 1
ATOM 3411 C CA . GLY A 1 449 ? -7.659 -1.086 4.202 1.00 32.15 449 GLY A CA 1
ATOM 3412 C C . GLY A 1 449 ? -8.251 -0.534 2.926 1.00 31.36 449 GLY A C 1
ATOM 3413 O O . GLY A 1 449 ? -9.472 -0.583 2.754 1.00 30.94 449 GLY A O 1
ATOM 3414 N N . GLY A 1 450 ? -7.426 0.003 2.029 1.00 29.27 450 GLY A N 1
ATOM 3415 C CA . GLY A 1 450 ? -7.916 0.497 0.758 1.00 32.66 450 GLY A CA 1
ATOM 3416 C C . GLY A 1 450 ? -8.531 1.875 0.791 1.00 32.49 450 GLY A C 1
ATOM 3417 O O . GLY A 1 450 ? -9.087 2.308 -0.229 1.00 35.40 450 GLY A O 1
ATOM 3418 N N . GLY A 1 451 ? -8.445 2.578 1.918 1.00 26.41 451 GLY A N 1
ATOM 3419 C CA . GLY A 1 451 ? -8.988 3.920 1.999 1.00 29.77 451 GLY A CA 1
ATOM 3420 C C . GLY A 1 451 ? -8.267 4.893 1.085 1.00 29.56 451 GLY A C 1
ATOM 3421 O O . GLY A 1 451 ? -7.163 4.652 0.602 1.00 25.13 451 GLY A O 1
ATOM 3422 N N . ASP A 1 452 ? -8.913 6.029 0.846 1.00 28.61 452 ASP A N 1
ATOM 3423 C CA . ASP A 1 452 ? -8.371 6.953 -0.142 1.00 33.03 452 ASP A CA 1
ATOM 3424 C C . ASP A 1 452 ? -7.045 7.557 0.316 1.00 26.03 452 ASP A C 1
ATOM 3425 O O . ASP A 1 452 ? -6.135 7.758 -0.500 1.00 28.53 452 ASP A O 1
ATOM 3430 N N . GLU A 1 453 ? -6.902 7.835 1.608 1.00 27.90 453 GLU A N 1
ATOM 3431 C CA . GLU A 1 453 ? -5.641 8.402 2.079 1.00 30.52 453 GLU A CA 1
ATOM 3432 C C . GLU A 1 453 ? -4.496 7.410 1.920 1.00 27.38 453 GLU A C 1
ATOM 3433 O O . GLU A 1 453 ? -3.385 7.795 1.534 1.00 22.60 453 GLU A O 1
ATOM 3439 N N . SER A 1 454 ? -4.744 6.124 2.188 1.00 24.31 454 SER A N 1
ATOM 3440 C CA . SER A 1 454 ? -3.692 5.138 1.957 1.00 21.97 454 SER A CA 1
ATOM 3441 C C . SER A 1 454 ? -3.363 5.018 0.469 1.00 24.77 454 SER A C 1
ATOM 3442 O O . SER A 1 454 ? -2.202 4.808 0.100 1.00 21.44 454 SER A O 1
ATOM 3445 N N . LEU A 1 455 ? -4.362 5.167 -0.406 1.00 23.48 455 LEU A N 1
ATOM 3446 C CA . LEU A 1 455 ? -4.081 5.103 -1.838 1.00 22.30 455 LEU A CA 1
ATOM 3447 C C . LEU A 1 455 ? -3.208 6.269 -2.278 1.00 21.03 455 LEU A C 1
ATOM 3448 O O . LEU A 1 455 ? -2.348 6.106 -3.150 1.00 22.33 455 LEU A O 1
ATOM 3453 N N . GLU A 1 456 ? -3.435 7.460 -1.718 1.00 21.46 456 GLU A N 1
ATOM 3454 C CA . GLU A 1 456 ? -2.559 8.583 -2.032 1.00 24.98 456 GLU A CA 1
ATOM 3455 C C . GLU A 1 456 ? -1.149 8.328 -1.516 1.00 22.66 456 GLU A C 1
ATOM 3456 O O . GLU A 1 456 ? -0.169 8.723 -2.157 1.00 20.44 456 GLU A O 1
ATOM 3462 N N . MET A 1 457 ? -1.026 7.657 -0.365 1.00 20.43 457 MET A N 1
ATOM 3463 C CA . MET A 1 457 ? 0.298 7.298 0.133 1.00 21.01 457 MET A CA 1
ATOM 3464 C C . MET A 1 457 ? 0.985 6.292 -0.784 1.00 19.64 457 MET A C 1
ATOM 3465 O O . MET A 1 457 ? 2.196 6.396 -1.032 1.00 20.29 457 MET A O 1
ATOM 3470 N N . ARG A 1 458 ? 0.243 5.298 -1.291 1.00 17.61 458 ARG A N 1
ATOM 3471 C CA . ARG A 1 458 ? 0.840 4.355 -2.231 1.00 20.41 458 ARG A CA 1
ATOM 3472 C C . ARG A 1 458 ? 1.342 5.063 -3.482 1.00 19.79 458 ARG A C 1
ATOM 3473 O O . ARG A 1 458 ? 2.388 4.695 -4.029 1.00 19.68 458 ARG A O 1
ATOM 3481 N N . LYS A 1 459 ? 0.607 6.073 -3.957 1.00 19.54 459 LYS A N 1
ATOM 3482 C CA . LYS A 1 459 ? 1.061 6.820 -5.128 1.00 21.71 459 LYS A CA 1
ATOM 3483 C C . LYS A 1 459 ? 2.359 7.566 -4.840 1.00 19.73 459 LYS A C 1
ATOM 3484 O O . LYS A 1 459 ? 3.257 7.615 -5.693 1.00 19.38 459 LYS A O 1
ATOM 3490 N N . ARG A 1 460 ? 2.493 8.127 -3.635 1.00 21.32 460 ARG A N 1
ATOM 3491 C CA . ARG A 1 460 ? 3.732 8.818 -3.289 1.00 19.82 460 ARG A CA 1
ATOM 3492 C C . ARG A 1 460 ? 4.918 7.863 -3.268 1.00 19.15 460 ARG A C 1
ATOM 3493 O O . ARG A 1 460 ? 6.002 8.205 -3.756 1.00 17.99 460 ARG A O 1
ATOM 3501 N N . VAL A 1 461 ? 4.750 6.667 -2.700 1.00 18.76 461 VAL A N 1
ATOM 3502 C CA . VAL A 1 461 ? 5.898 5.767 -2.668 1.00 18.33 461 VAL A CA 1
ATOM 3503 C C . VAL A 1 461 ? 6.194 5.244 -4.064 1.00 20.00 461 VAL A C 1
ATOM 3504 O O . VAL A 1 461 ? 7.358 5.002 -4.402 1.00 20.13 461 VAL A O 1
ATOM 3508 N N . LYS A 1 462 ? 5.172 5.108 -4.917 1.00 19.14 462 LYS A N 1
ATOM 3509 C CA . LYS A 1 462 ? 5.415 4.663 -6.287 1.00 19.69 462 LYS A CA 1
ATOM 3510 C C . LYS A 1 462 ? 6.286 5.663 -7.049 1.00 18.57 462 LYS A C 1
ATOM 3511 O O . LYS A 1 462 ? 7.214 5.268 -7.761 1.00 20.56 462 LYS A O 1
ATOM 3517 N N . VAL A 1 463 ? 6.005 6.958 -6.908 1.00 17.20 463 VAL A N 1
ATOM 3518 C CA . VAL A 1 463 ? 6.859 7.979 -7.517 1.00 21.26 463 VAL A CA 1
ATOM 3519 C C . VAL A 1 463 ? 8.308 7.789 -7.079 1.00 22.29 463 VAL A C 1
ATOM 3520 O O . VAL A 1 463 ? 9.234 7.818 -7.898 1.00 19.57 463 VAL A O 1
ATOM 3524 N N . LEU A 1 464 ? 8.521 7.576 -5.778 1.00 17.74 464 LEU A N 1
ATOM 3525 C CA . LEU A 1 464 ? 9.878 7.405 -5.283 1.00 19.75 464 LEU A CA 1
ATOM 3526 C C . LEU A 1 464 ? 10.489 6.095 -5.753 1.00 16.40 464 LEU A C 1
ATOM 3527 O O . LEU A 1 464 ? 11.703 6.026 -5.939 1.00 20.36 464 LEU A O 1
ATOM 3532 N N . SER A 1 465 ? 9.673 5.056 -5.941 1.00 18.88 465 SER A N 1
ATOM 3533 C CA . SER A 1 465 ? 10.176 3.799 -6.492 1.00 18.71 465 SER A CA 1
ATOM 3534 C C . SER A 1 465 ? 10.763 4.004 -7.883 1.00 20.33 465 SER A C 1
ATOM 3535 O O . SER A 1 465 ? 11.851 3.506 -8.189 1.00 20.59 465 SER A O 1
ATOM 3538 N N . GLY A 1 466 ? 10.036 4.704 -8.756 1.00 20.22 466 GLY A N 1
ATOM 3539 C CA . GLY A 1 466 ? 10.594 5.016 -10.063 1.00 20.07 466 GLY A CA 1
ATOM 3540 C C . GLY A 1 466 ? 11.880 5.812 -9.952 1.00 22.72 466 GLY A C 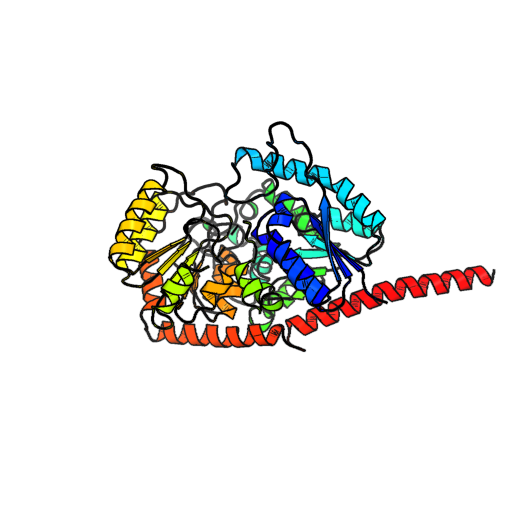1
ATOM 3541 O O . GLY A 1 466 ? 12.832 5.583 -10.705 1.00 20.97 466 GLY A O 1
ATOM 3542 N N . ALA A 1 467 ? 11.944 6.724 -8.978 1.00 18.33 467 ALA A N 1
ATOM 3543 C CA . ALA A 1 467 ? 13.152 7.521 -8.794 1.00 21.08 467 ALA A CA 1
ATOM 3544 C C . ALA A 1 467 ? 14.339 6.663 -8.356 1.00 18.80 467 ALA A C 1
ATOM 3545 O O . ALA A 1 467 ? 15.469 6.912 -8.794 1.00 19.40 467 ALA A O 1
ATOM 3547 N N . THR A 1 468 ? 14.113 5.650 -7.503 1.00 18.47 468 THR A N 1
ATOM 3548 C CA . THR A 1 468 ? 15.226 4.806 -7.059 1.00 19.93 468 THR A CA 1
ATOM 3549 C C . THR A 1 468 ? 15.886 4.130 -8.241 1.00 21.91 468 THR A C 1
ATOM 3550 O O . THR A 1 468 ? 17.118 4.109 -8.359 1.00 21.13 468 THR A O 1
ATOM 3554 N N . LYS A 1 469 ? 15.070 3.549 -9.118 1.00 20.36 469 LYS A N 1
ATOM 3555 C CA . LYS A 1 469 ? 15.596 2.808 -10.249 1.00 25.03 469 LYS A CA 1
ATOM 3556 C C . LYS A 1 469 ? 16.359 3.722 -11.192 1.00 24.04 469 LYS A C 1
ATOM 3557 O O . LYS A 1 469 ? 17.395 3.329 -11.741 1.00 24.52 469 LYS A O 1
ATOM 3563 N N . LYS A 1 470 ? 15.874 4.952 -11.375 1.00 20.75 470 LYS A N 1
ATOM 3564 C CA . LYS A 1 470 ? 16.573 5.905 -12.232 1.00 23.39 470 LYS A CA 1
ATOM 3565 C C . LYS A 1 470 ? 17.882 6.380 -11.605 1.00 21.25 470 LYS A C 1
ATOM 3566 O O . LYS A 1 470 ? 18.818 6.720 -12.333 1.00 17.49 470 LYS A O 1
ATOM 3572 N N . ALA A 1 471 ? 17.962 6.411 -10.266 1.00 16.39 471 ALA A N 1
ATOM 3573 C CA . ALA A 1 471 ? 19.119 7.011 -9.597 1.00 16.62 471 ALA A CA 1
ATOM 3574 C C . ALA A 1 471 ? 20.402 6.236 -9.866 1.00 17.25 471 ALA A C 1
ATOM 3575 O O . ALA A 1 471 ? 21.492 6.816 -9.875 1.00 15.93 471 ALA A O 1
ATOM 3577 N N . ILE A 1 472 ? 20.305 4.924 -10.059 1.00 17.25 472 ILE A N 1
ATOM 3578 C CA . ILE A 1 472 ? 21.494 4.101 -10.245 1.00 17.98 472 ILE A CA 1
ATOM 3579 C C . ILE A 1 472 ? 21.711 3.700 -11.698 1.00 23.94 472 ILE A C 1
ATOM 3580 O O . ILE A 1 472 ? 22.748 3.083 -12.008 1.00 21.34 472 ILE A O 1
ATOM 3585 N N . GLN A 1 473 ? 20.780 4.027 -12.595 1.00 19.68 473 GLN A N 1
ATOM 3586 C CA . GLN A 1 473 ? 21.006 3.870 -14.020 1.00 22.81 473 GLN A CA 1
ATOM 3587 C C . GLN A 1 473 ? 21.927 4.981 -14.514 1.00 21.17 473 GLN A C 1
ATOM 3588 O O . GLN A 1 473 ? 22.189 5.960 -13.813 1.00 18.13 473 GLN A O 1
ATOM 3594 N N . VAL A 1 474 ? 22.432 4.814 -15.741 1.00 21.57 474 VAL A N 1
ATOM 3595 C CA . VAL A 1 474 ? 23.402 5.765 -16.271 1.00 18.65 474 VAL A CA 1
ATOM 3596 C C . VAL A 1 474 ? 22.882 7.187 -16.114 1.00 22.19 474 VAL A C 1
ATOM 3597 O O . VAL A 1 474 ? 21.734 7.495 -16.452 1.00 20.45 474 VAL A O 1
ATOM 3601 N N . ASP A 1 475 ? 23.731 8.048 -15.543 1.00 22.39 475 ASP A N 1
ATOM 3602 C CA . ASP A 1 475 ? 23.491 9.470 -15.297 1.00 20.86 475 ASP A CA 1
ATOM 3603 C C . ASP A 1 475 ? 22.319 9.744 -14.355 1.00 19.89 475 ASP A C 1
ATOM 3604 O O . ASP A 1 475 ? 21.836 10.878 -14.277 1.00 17.90 475 ASP A O 1
ATOM 3609 N N . GLY A 1 476 ? 21.886 8.744 -13.594 1.00 18.77 476 GLY A N 1
ATOM 3610 C CA . GLY A 1 476 ? 21.043 9.018 -12.448 1.00 19.09 476 GLY A CA 1
ATOM 3611 C C . GLY A 1 476 ? 21.845 9.722 -11.361 1.00 18.02 476 GLY A C 1
ATOM 3612 O O . GLY A 1 476 ? 23.070 9.813 -11.415 1.00 17.21 476 GLY A O 1
ATOM 3613 N N . SER A 1 477 ? 21.141 10.223 -10.343 1.00 17.16 477 SER A N 1
ATOM 3614 C CA . SER A 1 477 ? 21.816 11.032 -9.324 1.00 17.06 477 SER A CA 1
ATOM 3615 C C . SER A 1 477 ? 22.922 10.247 -8.621 1.00 16.98 477 SER A C 1
ATOM 3616 O O . SER A 1 477 ? 24.014 10.782 -8.397 1.00 19.00 477 SER A O 1
ATOM 3619 N N . SER A 1 478 ? 22.676 8.969 -8.294 1.00 15.26 478 SER A N 1
ATOM 3620 C CA . SER A 1 478 ? 23.663 8.180 -7.565 1.00 13.95 478 SER A CA 1
ATOM 3621 C C . SER A 1 478 ? 24.802 7.745 -8.474 1.00 17.55 478 SER A C 1
ATOM 3622 O O . SER A 1 478 ? 25.976 7.786 -8.078 1.00 16.76 478 SER A O 1
ATOM 3625 N N . TYR A 1 479 ? 24.457 7.307 -9.690 1.00 16.15 479 TYR A N 1
ATOM 3626 C CA . TYR A 1 479 ? 25.450 7.022 -10.725 1.00 17.95 479 TYR A CA 1
ATOM 3627 C C . TYR A 1 479 ? 26.413 8.190 -10.919 1.00 15.82 479 TYR A C 1
ATOM 3628 O O . TYR A 1 479 ? 27.640 8.009 -10.952 1.00 16.72 479 TYR A O 1
ATOM 3637 N N . THR A 1 480 ? 25.866 9.403 -11.047 1.00 17.48 480 THR A N 1
ATOM 3638 C CA . THR A 1 480 ? 26.691 10.578 -11.311 1.00 19.57 480 THR A CA 1
ATOM 3639 C C . THR A 1 480 ? 27.603 10.890 -10.132 1.00 18.30 480 THR A C 1
ATOM 3640 O O . THR A 1 480 ? 28.780 11.230 -10.323 1.00 17.19 480 THR A O 1
ATOM 3644 N N . LYS A 1 481 ? 27.076 10.792 -8.906 1.00 15.70 481 LYS A N 1
ATOM 3645 C CA . LYS A 1 481 ? 27.909 11.044 -7.735 1.00 17.98 481 LYS A CA 1
ATOM 3646 C C . LYS A 1 481 ? 29.057 10.051 -7.661 1.00 17.53 481 LYS A C 1
ATOM 3647 O O . LYS A 1 481 ? 30.199 10.437 -7.390 1.00 15.71 481 LYS A O 1
ATOM 3653 N N . LEU A 1 482 ? 28.780 8.771 -7.919 1.00 15.76 482 LEU A N 1
ATOM 3654 C CA . LEU A 1 482 ? 29.847 7.780 -7.906 1.00 15.97 482 LEU A CA 1
ATOM 3655 C C . LEU A 1 482 ? 30.869 8.074 -8.993 1.00 17.24 482 LEU A C 1
ATOM 3656 O O . LEU A 1 482 ? 32.080 7.995 -8.760 1.00 17.27 482 LEU A O 1
ATOM 3661 N N . LYS A 1 483 ? 30.393 8.458 -10.179 1.00 17.97 483 LYS A N 1
ATOM 3662 C CA . LYS A 1 483 ? 31.287 8.769 -11.292 1.00 18.59 483 LYS A CA 1
ATOM 3663 C C . LYS A 1 483 ? 32.182 9.962 -10.969 1.00 21.71 483 LYS A C 1
ATOM 3664 O O . LYS A 1 483 ? 33.388 9.947 -11.256 1.00 20.40 483 LYS A O 1
ATOM 3670 N N . GLU A 1 484 ? 31.611 10.996 -10.356 1.00 19.02 484 GLU A N 1
ATOM 3671 C CA . GLU A 1 484 ? 32.387 12.169 -9.966 1.00 22.56 484 GLU A CA 1
ATOM 3672 C C . GLU A 1 484 ? 33.422 11.829 -8.901 1.00 18.39 484 GLU A C 1
ATOM 3673 O O . GLU A 1 484 ? 34.569 12.287 -8.977 1.00 16.05 484 GLU A O 1
ATOM 3679 N N . LEU A 1 485 ? 33.039 11.014 -7.911 1.00 17.31 485 LEU A N 1
ATOM 3680 C CA . LEU A 1 485 ? 33.995 10.569 -6.902 1.00 17.96 485 LEU A CA 1
ATOM 3681 C C . LEU A 1 485 ? 35.138 9.774 -7.529 1.00 19.25 485 LEU A C 1
ATOM 3682 O O . LEU A 1 485 ? 36.315 10.003 -7.218 1.00 17.55 485 LEU A O 1
ATOM 3687 N N . ILE A 1 486 ? 34.813 8.808 -8.389 1.00 17.51 486 ILE A N 1
ATOM 3688 C CA . ILE A 1 486 ? 35.872 7.997 -8.983 1.00 17.64 486 ILE A CA 1
ATOM 3689 C C . ILE A 1 486 ? 36.795 8.874 -9.821 1.00 18.82 486 ILE A C 1
ATOM 3690 O O . ILE A 1 486 ? 38.018 8.687 -9.839 1.00 17.45 486 ILE A O 1
ATOM 3695 N N . GLU A 1 487 ? 36.236 9.878 -10.481 1.00 18.36 487 GLU A N 1
ATOM 3696 C CA . GLU A 1 487 ? 37.086 10.768 -11.262 1.00 21.08 487 GLU A CA 1
ATOM 3697 C C . GLU A 1 487 ? 38.008 11.589 -10.364 1.00 19.24 487 GLU A C 1
ATOM 3698 O O . GLU A 1 487 ? 39.187 11.791 -10.695 1.00 20.06 487 GLU A O 1
ATOM 3704 N N . GLU A 1 488 ? 37.505 12.053 -9.213 1.00 17.77 488 GLU A N 1
ATOM 3705 C CA . GLU A 1 488 ? 38.375 12.747 -8.264 1.00 17.89 488 GLU A CA 1
ATOM 3706 C C . GLU A 1 488 ? 39.507 11.839 -7.797 1.00 17.21 488 GLU A C 1
ATOM 3707 O O . GLU A 1 488 ? 40.661 12.272 -7.688 1.00 16.42 488 GLU A O 1
ATOM 3713 N N . LEU A 1 489 ? 39.197 10.574 -7.520 1.00 16.12 489 LEU A N 1
ATOM 3714 C CA . LEU A 1 489 ? 40.220 9.672 -7.005 1.00 16.42 489 LEU A CA 1
ATOM 3715 C C . LEU A 1 489 ? 41.248 9.328 -8.080 1.00 17.19 489 LEU A C 1
ATOM 3716 O O . LEU A 1 489 ? 42.454 9.273 -7.798 1.00 15.27 489 LEU A O 1
ATOM 3721 N N . LYS A 1 490 ? 40.793 9.126 -9.321 1.00 17.81 490 LYS A N 1
ATOM 3722 C CA . LYS A 1 490 ? 41.719 8.980 -10.442 1.00 17.66 490 LYS A CA 1
ATOM 3723 C C . LYS A 1 490 ? 42.630 10.191 -10.575 1.00 18.29 490 LYS A C 1
ATOM 3724 O O . LYS A 1 490 ? 43.829 10.055 -10.864 1.00 17.29 490 LYS A O 1
ATOM 3730 N N . SER A 1 491 ? 42.059 11.384 -10.412 1.00 19.11 491 SER A N 1
ATOM 3731 C CA . SER A 1 491 ? 42.835 12.614 -10.485 1.00 20.98 491 SER A CA 1
ATOM 3732 C C . SER A 1 491 ? 43.928 12.645 -9.422 1.00 20.44 491 SER A C 1
ATOM 3733 O O . SER A 1 491 ? 45.074 13.015 -9.715 1.00 19.99 491 SER A O 1
ATOM 3736 N N . ILE A 1 492 ? 43.592 12.269 -8.182 1.00 17.26 492 ILE A N 1
ATOM 3737 C CA . ILE A 1 492 ? 44.578 12.239 -7.100 1.00 17.83 492 ILE A CA 1
ATOM 3738 C C . ILE A 1 492 ? 45.693 11.248 -7.415 1.00 20.60 492 ILE A C 1
ATOM 3739 O O . ILE A 1 492 ? 46.879 11.546 -7.216 1.00 18.28 492 ILE A O 1
ATOM 3744 N N . LYS A 1 493 ? 45.335 10.051 -7.905 1.00 18.80 493 LYS A N 1
ATOM 3745 C CA . LYS A 1 493 ? 46.341 9.050 -8.257 1.00 16.56 493 LYS A CA 1
ATOM 3746 C C . LYS A 1 493 ? 47.283 9.578 -9.332 1.00 17.69 493 LYS A C 1
ATOM 3747 O O . LYS A 1 493 ? 48.509 9.440 -9.233 1.00 17.18 493 LYS A O 1
ATOM 3753 N N . LEU A 1 494 ? 46.719 10.193 -10.369 1.00 18.05 494 LEU A N 1
ATOM 3754 C CA . LEU A 1 494 ? 47.522 10.730 -11.458 1.00 19.84 494 LEU A CA 1
ATOM 3755 C C . LEU A 1 494 ? 48.392 11.881 -10.978 1.00 20.54 494 LEU A C 1
ATOM 3756 O O . LEU A 1 494 ? 49.544 12.015 -11.405 1.00 20.31 494 LEU A O 1
ATOM 3761 N N . GLN A 1 495 ? 47.856 12.733 -10.100 1.00 17.86 495 GLN A N 1
ATOM 3762 C CA . GLN A 1 495 ? 48.659 13.844 -9.594 1.00 19.28 495 GLN A CA 1
ATOM 3763 C C . GLN A 1 495 ? 49.920 13.336 -8.904 1.00 21.35 495 GLN A C 1
ATOM 3764 O O . GLN A 1 495 ? 51.012 13.883 -9.106 1.00 21.11 495 GLN A O 1
ATOM 3770 N N . LYS A 1 496 ? 49.794 12.286 -8.090 1.00 19.05 496 LYS A N 1
ATOM 3771 C CA . LYS A 1 496 ? 50.976 11.753 -7.414 1.00 21.26 496 LYS A CA 1
ATOM 3772 C C . LYS A 1 496 ? 51.970 11.165 -8.407 1.00 21.14 496 LYS A C 1
ATOM 3773 O O . LYS A 1 496 ? 53.183 11.296 -8.210 1.00 20.37 496 LYS A O 1
ATOM 3779 N N . VAL A 1 497 ? 51.482 10.533 -9.480 1.00 17.00 497 VAL A N 1
ATOM 3780 C CA . VAL A 1 497 ? 52.377 10.015 -10.509 1.00 18.44 497 VAL A CA 1
ATOM 3781 C C . VAL A 1 497 ? 53.114 11.158 -11.206 1.00 19.76 497 VAL A C 1
ATOM 3782 O O . VAL A 1 497 ? 54.335 11.107 -11.402 1.00 20.45 497 VAL A O 1
ATOM 3786 N N . ASN A 1 498 ? 52.379 12.202 -11.599 1.00 16.42 498 ASN A N 1
ATOM 3787 C CA . ASN A 1 498 ? 52.997 13.326 -12.293 1.00 18.34 498 ASN A CA 1
ATOM 3788 C C . ASN A 1 498 ? 53.914 14.137 -11.375 1.00 18.51 498 ASN A C 1
ATOM 3789 O O . ASN A 1 498 ? 54.913 14.704 -11.843 1.00 19.34 498 ASN A O 1
ATOM 3794 N N . ASN A 1 499 ? 53.604 14.195 -10.077 1.00 18.31 499 ASN A N 1
ATOM 3795 C CA . ASN A 1 499 ? 54.516 14.843 -9.136 1.00 19.57 499 ASN A CA 1
ATOM 3796 C C . ASN A 1 499 ? 55.842 14.098 -9.051 1.00 21.16 499 ASN A C 1
ATOM 3797 O O . ASN A 1 499 ? 56.902 14.719 -8.935 1.00 19.71 499 ASN A O 1
ATOM 3802 N N . LYS A 1 500 ? 55.810 12.760 -9.064 1.00 20.02 500 LYS A N 1
ATOM 3803 C CA . LYS A 1 500 ? 57.068 12.022 -9.043 1.00 22.63 500 LYS A CA 1
ATOM 3804 C C . LYS A 1 500 ? 57.898 12.314 -10.288 1.00 20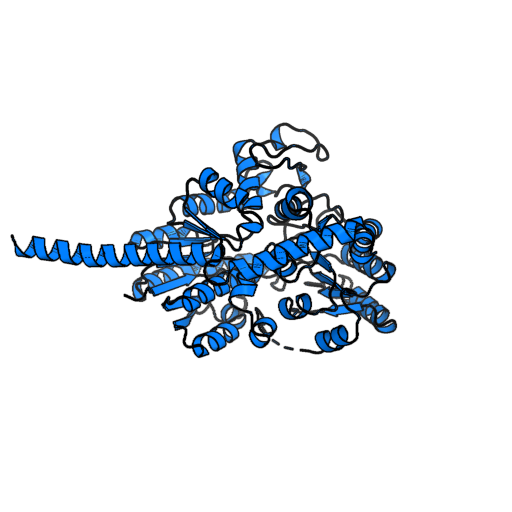.57 500 LYS A C 1
ATOM 3805 O O . LYS A 1 500 ? 59.128 12.448 -10.207 1.00 21.11 500 LYS A O 1
ATOM 3811 N N . LEU A 1 501 ? 57.242 12.415 -11.449 1.00 18.27 501 LEU A N 1
ATOM 3812 C CA . LEU A 1 501 ? 57.936 12.789 -12.678 1.00 19.60 501 LEU A CA 1
ATOM 3813 C C . LEU A 1 501 ? 58.586 14.156 -12.544 1.00 21.50 501 LEU A C 1
ATOM 3814 O O . LEU A 1 501 ? 59.719 14.367 -12.994 1.00 21.15 501 LEU A O 1
ATOM 3819 N N . MET A 1 502 ? 57.869 15.102 -11.949 1.00 17.88 502 MET A N 1
ATOM 3820 C CA . MET A 1 502 ? 58.385 16.459 -11.802 1.00 17.59 502 MET A CA 1
ATOM 3821 C C . MET A 1 502 ? 59.601 16.487 -10.882 1.00 19.32 502 MET A C 1
ATOM 3822 O O . MET A 1 502 ? 60.612 17.134 -11.186 1.00 18.34 502 MET A O 1
ATOM 3827 N N . GLU A 1 503 ? 59.520 15.782 -9.749 1.00 17.15 503 GLU A N 1
ATOM 3828 C CA . GLU A 1 503 ? 60.662 15.705 -8.835 1.00 22.18 503 GLU A CA 1
ATOM 3829 C C . GLU A 1 503 ? 61.892 15.100 -9.511 1.00 25.23 503 GLU A C 1
ATOM 3830 O O . GLU A 1 503 ? 63.013 15.586 -9.312 1.00 20.76 503 GLU A O 1
ATOM 3836 N N . ALA A 1 504 ? 61.707 14.022 -10.292 1.00 19.70 504 ALA A N 1
ATOM 3837 C CA . ALA A 1 504 ? 62.841 13.374 -10.953 1.00 22.64 504 ALA A CA 1
ATOM 3838 C C . ALA A 1 504 ? 63.501 14.304 -11.966 1.00 24.99 504 ALA A C 1
ATOM 3839 O O . ALA A 1 504 ? 64.736 14.345 -12.077 1.00 24.90 504 ALA A O 1
ATOM 3841 N N . VAL A 1 505 ? 62.697 15.072 -12.702 1.00 20.20 505 VAL A N 1
ATOM 3842 C CA . VAL A 1 505 ? 63.250 16.027 -13.657 1.00 24.50 505 VAL A CA 1
ATOM 3843 C C . VAL A 1 505 ? 64.058 17.092 -12.930 1.00 25.26 505 VAL A C 1
ATOM 3844 O O . VAL A 1 505 ? 65.129 17.501 -13.393 1.00 27.14 505 VAL A O 1
ATOM 3848 N N . ALA A 1 506 ? 63.580 17.532 -11.763 1.00 21.54 506 ALA A N 1
ATOM 3849 C CA . ALA A 1 506 ? 64.305 18.553 -11.009 1.00 24.54 506 ALA A CA 1
ATOM 3850 C C . ALA A 1 506 ? 65.651 18.027 -10.526 1.00 29.51 506 ALA A C 1
ATOM 3851 O O . ALA A 1 506 ? 66.662 18.736 -10.594 1.00 29.54 506 ALA A O 1
ATOM 3853 N N . LEU A 1 507 ? 65.682 16.782 -10.036 1.00 26.46 507 LEU A N 1
ATOM 3854 C CA . LEU A 1 507 ? 66.941 16.187 -9.598 1.00 31.41 507 LEU A CA 1
ATOM 3855 C C . LEU A 1 507 ? 67.915 15.997 -10.758 1.00 35.69 507 LEU A C 1
ATOM 3856 O O . LEU A 1 507 ? 69.133 16.067 -10.553 1.00 36.19 507 LEU A O 1
ATOM 3861 N N . GLU A 1 508 ? 67.406 15.762 -11.974 1.00 35.77 508 GLU A N 1
ATOM 3862 C CA . GLU A 1 508 ? 68.276 15.663 -13.149 1.00 39.62 508 GLU A CA 1
ATOM 3863 C C . GLU A 1 508 ? 69.043 16.961 -13.395 1.00 46.67 508 GLU A C 1
ATOM 3864 O O . GLU A 1 508 ? 70.240 16.929 -13.701 1.00 55.63 508 GLU A O 1
ATOM 3870 N N . HIS A 1 509 ? 68.364 18.111 -13.296 1.00 43.58 509 HIS A N 1
ATOM 3871 C CA . HIS A 1 509 ? 68.994 19.390 -13.625 1.00 47.58 509 HIS A CA 1
ATOM 3872 C C . HIS A 1 509 ? 70.246 19.629 -12.785 1.00 54.14 509 HIS A C 1
ATOM 3873 O O . HIS A 1 509 ? 71.314 19.954 -13.319 1.00 55.33 509 HIS A O 1
ATOM 3880 N N . HIS A 1 510 ? 70.085 19.551 -11.465 1.00 50.56 510 HIS A N 1
ATOM 3881 C CA . HIS A 1 510 ? 71.166 19.859 -10.501 1.00 56.18 510 HIS A CA 1
ATOM 3882 C C . HIS A 1 510 ? 72.452 19.078 -10.803 1.00 61.57 510 HIS A C 1
ATOM 3883 O O . HIS A 1 510 ? 72.329 17.902 -11.094 1.00 62.64 510 HIS A O 1
#

Organism: Glycyrrhiza uralensis (NCBI:txid74613)

Secondary structure (DSSP, 8-state):
---EEEEE--SSHHHHHHHHHHHHHHHHTT-EEEEEE-HHHHTTTHHHHHHHHHTT--EEEEE-PPPP-TTPPTT----STTS-GGGHHHHHHHHHHTHHHHHHHHHHH--SEEEEETT-TTHHHHHHHHT--EEEEEPS-HHHHHHHHHHHHH-GGGG--SSS--EE-TT-SS--EE-GGGS-HHHHSS--HHHHHHHHHHHHHHHSSEEEES--HHHHHHHHHHHHHHHTS-EEE---HHHHH--SHHHHHHTT---HHHHHHHTSPTT-EEEEE-TTT-B--HHHHHHHHHHHHHT--EEEEE--B-BSGGGBHHHHHHHHHHHHHHT-EEEE-S---HHHHHHSTTEEEEEE---HHHHHHHHHTT--EEE---STTHHHHHHIIIIIS--EEE--------TT---S----HHHHHHHHHHHHS--HHHHHHHHHHHHHHHHHHHHHSTTSHHHHHHHHHHHHHHHHHHHHHHHHHHHHHHHHH-

InterPro domains:
  IPR002213 UDP-glucuronosyl/UDP-glucosyltransferase [PF00201] (283-410)
  IPR002213 UDP-glucuronosyl/UDP-glucosyltransferase [cd03784] (17-489)
  IPR035595 UDP-glycosyltransferase family, conserved site [PS00375] (359-402)
  IPR058980 Glycosyltransferase, N-terminal domain [PF26168] (20-255)

Radius of gyration: 23.02 Å; Cα contacts (8 Å, |Δi|>4): 876; chains: 1; bounding box: 80×48×48 Å

B-factor: mean 27.45, std 9.26, range [11.9, 74.86]

Sequence (490 aa):
TVLKAVFLPFISKSHLIRVVDKARIFAMHGVDVTIITTPANAAAFQTSIDHDSSRSRSIKTHIVPFPQVPGLPQGFERLDADTPQHLLPKIYQGLSILQEQFQQLFREMRPDFIVTDMYYPWSVDAAAELGIPRLVCNGGSYFAQSAVNSIELFSPQAKVDSNTETFLLPGLPHEVEMTRLQLPDWLRGAPNEYTYLMKMIKDSERKSYGSLFNSFYELEGTYEEHYKKAMGTKSWSVGPVSLWVNQDASDKACRGDVGVVLTWLDSKTEDSVLYVSFGSMNKFPKTQLVEIAHALEDSGHDFIWVVGKIEEGEGGADFLREFEKKVKEKNRGYLIWGWAPQLLILEHPAVGAVVTHCGWNTVMESVNASLPLATWPLFAEQFFNEKLVVDVVKIGVPVGVKEWRNWNEFGDEVVKREDIGKAIAFLMGGGDESLEMRKRVKVLSGATKKAIQVDGSSYTKLKELIEELKSIKLQKVNNKLMEAVALEHH

Nearest PDB structures (foldseek):
  7c2x-assembly1_A  TM=1.002E+00  e=1.255E-99  Glycyrrhiza uralensis
  7vej-assembly1_A  TM=9.102E-01  e=3.857E-48  Phytolacca americana
  7vek-assembly1_A  TM=9.098E-01  e=2.703E-47  Phytolacca americana
  8w7y-assembly1_A-2  TM=7.933E-01  e=4.827E-28  Gentiana crassicaulis
  8xfh-assembly1_A  TM=8.061E-01  e=1.433E-27  Mangifera indica

Foldseek 3Di:
DAFEEEEEFDFALVRLLQSVLVQLLVLVVGHQYEYEEADLSCLQCVVLVVVSCVVVRRYYYDHDHFDDFPPADPPPQHDFAPDDPVCVVRNVVSVVVCVVVVLVVCVVVVGQEYEYELLCLCVLVSCVVSVHAYEYEYFDDLLLVLLLLLCVPPVQQVPDDDFPDWGFSPPDPDTFIAGLQLDAPCRRDDHDPVVVSVVSSLVSQLSGQEYEYADACVQPVVSVVVSCVSSVHHYAHQDPSCCQSQVDPVSLQSRSPSPPVVVLLVVADFLQEEEEDADGHAEAWQLQVVQVLCLQVVLPTAYEHARYDADPDPRHPVVVVVSQVVCVVVSRYHYHDDDDSVLNVLLRRRHNAYEYLQRPSVVRSNLLSLHAYAHNHEEDSRSSSVCSRCPPLNRYHYLDDRGYDHRPDNDDDHRGSVSVNVRVCLCNVPDPVNVVSSVSSVVSNVLRVQLSPPPHRSVVRSVVVVVVSVVSVVVVVVVVVVVVVVVVVD

Solvent-accessible surface area: 20541 Å² total; per-residue (Å²): 152,92,2,62,0,0,0,1,4,13,5,15,29,32,31,2,20,4,1,2,4,0,0,0,1,1,4,52,53,54,3,40,0,0,0,0,6,1,61,16,1,7,52,2,5,57,65,4,4,70,60,1,51,94,105,101,48,67,11,110,25,65,73,8,99,21,23,133,8,115,63,18,66,137,55,69,18,81,22,28,12,98,7,50,87,125,5,26,88,58,0,89,88,0,8,65,83,0,59,103,76,3,18,75,18,1,96,118,28,144,6,30,0,0,0,0,0,20,42,6,15,48,0,12,74,2,2,76,129,20,42,26,16,5,0,2,0,2,15,5,0,0,0,0,26,0,0,11,17,3,1,96,117,95,41,10,13,75,158,24,131,62,69,118,90,69,15,74,5,47,60,18,65,73,146,1,90,2,5,74,50,14,0,4,54,31,17,44,47,89,76,58,140,83,29,119,43,14,122,111,2,21,55,7,3,120,138,15,57,1,0,0,0,3,1,0,82,122,8,5,4,76,2,1,65,47,0,50,180,35,18,69,24,90,4,15,0,1,0,1,1,5,25,7,7,0,108,58,66,62,0,24,47,22,28,2,62,127,82,112,9,36,98,32,0,102,82,36,106,123,72,29,0,1,1,1,6,9,32,28,36,10,44,9,27,76,76,6,0,32,18,2,0,55,4,2,17,103,33,47,52,26,1,0,1,14,8,29,68,23,67,121,22,142,19,0,3,74,50,0,98,124,10,34,141,99,3,129,149,96,80,48,1,43,13,19,91,50,106,10,34,34,18,29,0,5,90,28,76,2,2,0,0,0,3,0,14,0,12,5,33,11,1,1,13,0,0,27,27,35,5,1,0,0,0,1,0,8,14,47,40,7,3,3,0,12,29,1,0,29,59,28,27,104,0,2,24,64,4,42,9,103,60,20,20,61,64,94,78,72,42,138,47,41,8,104,70,115,58,3,20,149,4,0,59,57,2,22,53,49,42,112,125,4,75,97,12,51,129,87,0,139,109,16,3,38,18,0,102,149,5,11,113,113,105,11,40,0,41,47,30,1,99,84,0,8,83,53,3,95,68,42,42,103,98,77,77,70,53,140,112,123,109,47,76,49,140,132,155,190